Protein AF-0000000074205570 (afdb_homodimer)

Organism: NCBI:txid88382

pLDDT: mean 91.14, std 14.66, range [29.16, 99.0]

Sequence (480 aa):
MSSAGATPRLDAALPLTVVLVRHGVTPLTEAGVGSGSDVPGPALSPHGRIQAAQAADAVFRIGRAPRAGARSSGGMRGGGLWPDLPRPTALVASPAVRAQETAAAVGRRLGLHVTTDDRFAEFRFGKWQGRTAQEVEQDWPGDLERWRSTGTFAPPDGESYAQLGARVWDGLTDLLAGGVDRTVVVVGHAGQIRTAVGQALGAPASHWSRLRIPPASLSVLRLWADGTTEVTAVGVPTDGMSSAGATPRLDAALPLTVVLVRHGVTPLTEAGVGSGSDVPGPALSPHGRIQAAQAADAVFRIGRAPRAGARSSGGMRGGGLWPDLPRPTALVASPAVRAQETAAAVGRRLGLHVTTDDRFAEFRFGKWQGRTAQEVEQDWPGDLERWRSTGTFAPPDGESYAQLGARVWDGLTDLLAGGVDRTVVVVGHAGQIRTAVGQALGAPASHWSRLRIPPASLSVLRLWADGTTEVTAVGVPTDG

Secondary structure (DSSP, 8-state):
--TTS----SS-PPPEEEEEEE----HHHHTTB---SSS--PPPPHHHHHHHHHHHHHHHTBTPPP-SS--S-SS---PPBSTTSPPEEEEEE-SSHHHHHHHHHHHHHHT-PEEE-GGG-----GGGTT-BHHHHHHHSTTHHHHHHHHSS---TTS--HHHHHHHHHHHHHHHHHT-SSEEEEEEE-HHHHHHHHHHHTT--GGGGGGB---TT-EEEEEE-TTS-EEEEEEEE----/--TTS----SS-PPPEEEEEEE----HHHHTTB---SSS--PPPPHHHHHHHHHHHHHHHTBTPPP-TT--S-SS---PPBSTTSPPEEEEEE-SSHHHHHHHHHHHHHHT-PEEE-GGG-----GGGTT-BHHHHHHHSTTHHHHHHHHSS---TTS--HHHHHHHHHHHHHHHHHT-SSEEEEEEE-HHHHHHHHHHHTT--GGGGGGB---TT-EEEEEE-TTS-EEEEEEEE----

InterPro domains:
  IPR013078 Histidine phosphatase superfamily, clade-1 [PF00300] (88-229)
  IPR013078 Histidine phosphatase superfamily, clade-1 [SM00855] (17-196)
  IPR013078 Histidine phosphatase superfamily, clade-1 [cd07067] (17-232)
  IPR029033 Histidine phosphatase superfamily [G3DSA:3.40.50.1240] (16-236)
  IPR029033 Histidine phosphatase superfamily [SSF53254] (17-230)
  IPR050275 Phosphoglycerate Mutase/Phosphatase [PTHR48100] (17-221)

Foldseek 3Di:
DDPLPDDDDPDPFFWEKEKEWEFFDQPCVVVQADAFQPDLDGAHDPRRLVLLLLLLLLLQLELAAFDDPPPPPDDPNRGHDPVVAARADAEEEESRNRQVSSSVSNCVSNVYDYHYDNLQGGKFQAPSHRHHPVRCCVVPPPLVLVLQQQQQDHDVVIGGLVRSLVSLVVVVLVVRVVDGRHYYYYYYHQSSVLSVLCVLVPHHSSCSSVADADHRFIWMKIATPVGHIDGSDGNHRRPD/DDPLPDDDDPDPFFWEKEKEWEFFDQPCVVVQADAFQPDLDGAHDPRRLVLLLLLLVLLQLELAAFDDPPPPDDDPPRGHDPVVAARADAEEEESRNRQVSSSVSNCVSNVYDYHYDNLQGGKFQAPSHRHHPVRCCVVPPPLVLVLQQQQQDHDVVIGGLVRSLVSLVVVVLVVRVVDGRHYYYYYYHQSSVLSVLCVLVPHHSSCSSVADADHRFIWMKIATPVGHIDGSDGNHRRPD

Nearest PDB structures (foldseek):
  6s2q-assembly2_D  TM=8.932E-01  e=2.173E-19  Mycobacterium tuberculosis H37Rv
  4qih-assembly1_A  TM=8.690E-01  e=5.555E-19  Mycobacterium tuberculosis H37Rv
  6s2q-assembly1_A  TM=8.561E-01  e=1.253E-18  Mycobacterium tuberculosis H37Rv
  4pz9-assembly1_B  TM=8.630E-01  e=2.827E-18  Mycobacterium tuberculosis H37Rv
  6s2r-assembly1_B  TM=8.586E-01  e=4.664E-18  Mycobacterium tuberculosis H37Rv

Radius of gyration: 21.25 Å; Cα contacts (8 Å, |Δi|>4): 1241; chains: 2; bounding box: 48×58×54 Å

Solvent-accessible surface area (backbone atoms only — not comparable to full-atom values): 22927 Å² total; per-residue (Å²): 66,40,52,65,24,41,68,72,68,91,62,88,80,59,35,21,34,37,40,38,29,26,23,27,39,23,68,47,34,70,68,21,30,42,73,36,47,84,44,57,62,61,55,52,31,77,67,11,51,53,34,15,47,34,29,20,53,51,53,64,25,29,29,31,65,61,65,78,80,67,58,72,70,70,75,76,64,72,38,32,34,64,49,88,43,59,44,71,77,44,39,35,17,10,68,32,40,25,13,41,54,24,35,48,40,29,18,66,71,66,73,44,66,77,42,75,41,73,48,38,32,40,48,34,38,38,77,48,50,75,34,36,57,67,55,41,37,71,78,40,71,61,47,64,58,43,28,40,56,50,4,68,42,51,48,64,83,32,46,16,50,44,57,49,28,52,40,34,48,52,47,51,52,50,52,44,74,72,44,51,74,36,16,36,36,38,23,23,31,51,65,41,49,25,31,50,54,25,55,57,35,57,23,49,50,35,34,26,56,27,42,24,35,29,54,18,11,38,28,31,38,34,40,34,92,88,69,53,38,32,43,47,28,33,32,31,77,37,85,88,66,40,54,64,23,40,67,74,70,91,63,89,81,59,34,20,35,37,39,37,29,25,24,26,39,23,66,46,33,70,68,21,30,42,73,35,47,84,43,57,60,62,55,51,30,76,67,10,50,53,34,14,48,33,26,19,53,50,55,62,24,30,28,31,63,59,64,79,79,67,58,71,72,71,75,74,71,66,37,31,35,63,48,89,43,58,46,70,76,44,39,36,17,10,67,33,40,24,14,40,54,26,34,49,40,31,19,66,70,65,74,44,70,76,41,76,40,73,48,39,33,39,49,35,35,38,78,46,49,75,35,36,57,67,56,42,37,70,77,42,72,62,46,64,59,43,29,38,56,50,5,70,42,50,50,64,82,33,46,16,49,44,57,49,29,52,41,34,49,50,47,52,50,51,51,46,74,72,44,53,73,37,17,36,35,38,23,22,30,51,65,41,48,24,33,53,54,25,54,56,35,57,22,48,49,34,34,25,56,28,43,25,36,28,55,18,10,38,27,32,37,33,40,35,92,88,69,54,40,32,45,48,28,33,32,31,78,38,85,86

Structure (mmCIF, N/CA/C/O backbone):
data_AF-0000000074205570-model_v1
#
loop_
_entity.id
_entity.type
_entity.pdbx_description
1 polymer 'Putative phosphoglycerate mutase'
#
loop_
_atom_site.group_PDB
_atom_site.id
_atom_site.type_symbol
_atom_site.label_atom_id
_atom_site.label_alt_id
_atom_site.label_comp_id
_atom_site.label_asym_id
_atom_site.label_entity_id
_atom_site.label_seq_id
_atom_site.pdbx_PDB_ins_code
_atom_site.Cartn_x
_atom_site.Cartn_y
_atom_site.Cartn_z
_atom_site.occupancy
_atom_site.B_iso_or_equiv
_atom_site.auth_seq_id
_atom_site.auth_comp_id
_atom_site.auth_asym_id
_atom_site.auth_atom_id
_atom_site.pdbx_PDB_model_num
ATOM 1 N N . MET A 1 1 ? 12.258 14.102 9 1 50.84 1 MET A N 1
ATOM 2 C CA . MET A 1 1 ? 11.312 13.406 8.141 1 50.84 1 MET A CA 1
ATOM 3 C C . MET A 1 1 ? 11.641 13.641 6.668 1 50.84 1 MET A C 1
ATOM 5 O O . MET A 1 1 ? 12.203 14.672 6.309 1 50.84 1 MET A O 1
ATOM 9 N N . SER A 1 2 ? 11.727 12.547 5.898 1 49.78 2 SER A N 1
ATOM 10 C CA . SER A 1 2 ? 12.094 12.672 4.496 1 49.78 2 SER A CA 1
ATOM 11 C C . SER A 1 2 ? 10.969 13.297 3.678 1 49.78 2 SER A C 1
ATOM 13 O O . SER A 1 2 ? 9.789 13.07 3.963 1 49.78 2 SER A O 1
ATOM 15 N N . SER A 1 3 ? 11.305 14.125 2.746 1 55.66 3 SER A N 1
ATOM 16 C CA . SER A 1 3 ? 10.367 14.727 1.807 1 55.66 3 SER A CA 1
ATOM 17 C C . SER A 1 3 ? 9.617 13.664 1.013 1 55.66 3 SER A C 1
ATOM 19 O O . SER A 1 3 ? 8.508 13.906 0.535 1 55.66 3 SER A O 1
ATOM 21 N N . ALA A 1 4 ? 10.172 12.492 0.942 1 66 4 ALA A N 1
ATOM 22 C CA . ALA A 1 4 ? 9.609 11.414 0.13 1 66 4 ALA A CA 1
ATOM 23 C C . ALA A 1 4 ? 8.656 10.555 0.95 1 66 4 ALA A C 1
ATOM 25 O O . ALA A 1 4 ? 8.008 9.648 0.413 1 66 4 ALA A O 1
ATOM 26 N N . GLY A 1 5 ? 8.555 10.852 2.17 1 79.19 5 GLY A N 1
ATOM 27 C CA . GLY A 1 5 ? 7.617 10.133 3.016 1 79.19 5 GLY A CA 1
ATOM 28 C C . GLY A 1 5 ? 8.227 8.906 3.67 1 79.19 5 GLY A C 1
ATOM 29 O O . GLY A 1 5 ? 7.539 8.164 4.375 1 79.19 5 GLY A O 1
ATOM 30 N N . ALA A 1 6 ? 9.578 8.688 3.355 1 80.88 6 ALA A N 1
ATOM 31 C CA . ALA A 1 6 ? 10.305 7.586 3.982 1 80.88 6 ALA A CA 1
ATOM 32 C C . ALA A 1 6 ? 10.758 7.957 5.391 1 80.88 6 ALA A C 1
ATOM 34 O O . ALA A 1 6 ? 10.93 9.141 5.703 1 80.88 6 ALA A O 1
ATOM 35 N N . THR A 1 7 ? 10.867 6.918 6.211 1 78.38 7 THR A N 1
ATOM 36 C CA . THR A 1 7 ? 11.547 7.125 7.484 1 78.38 7 THR A CA 1
ATOM 37 C C . THR A 1 7 ? 13.055 7.16 7.293 1 78.38 7 THR A C 1
ATOM 39 O O . THR A 1 7 ? 13.656 6.164 6.883 1 78.38 7 THR A O 1
ATOM 42 N N . PRO A 1 8 ? 13.625 8.297 7.527 1 75.94 8 PRO A N 1
ATOM 43 C CA . PRO A 1 8 ? 15.062 8.383 7.293 1 75.94 8 PRO A CA 1
ATOM 44 C C . PRO A 1 8 ? 15.875 7.504 8.25 1 75.94 8 PRO A C 1
ATOM 46 O O . PRO A 1 8 ? 15.508 7.363 9.422 1 75.94 8 PRO A O 1
ATOM 49 N N . ARG A 1 9 ? 16.844 6.91 7.684 1 81.62 9 ARG A N 1
ATOM 50 C CA . ARG A 1 9 ? 17.828 6.215 8.508 1 81.62 9 ARG A CA 1
ATOM 51 C C . ARG A 1 9 ? 19.031 7.098 8.781 1 81.62 9 ARG A C 1
ATOM 53 O O . ARG A 1 9 ? 19.469 7.852 7.914 1 81.62 9 ARG A O 1
ATOM 60 N N . LEU A 1 10 ? 19.469 6.996 9.977 1 79.12 10 LEU A N 1
ATOM 61 C CA . LEU A 1 10 ? 20.594 7.844 10.359 1 79.12 10 LEU A CA 1
ATOM 62 C C . LEU A 1 10 ? 21.922 7.188 10 1 79.12 10 LEU A C 1
ATOM 64 O O . LEU A 1 10 ? 22.953 7.855 9.938 1 79.12 10 LEU A O 1
ATOM 68 N N . ASP A 1 11 ? 21.875 5.879 9.805 1 81.69 11 ASP A N 1
ATOM 69 C CA . ASP A 1 11 ? 23.094 5.195 9.391 1 81.69 11 ASP A CA 1
ATOM 70 C C . ASP A 1 11 ? 23.188 5.105 7.867 1 81.69 11 ASP A C 1
ATOM 72 O O . ASP A 1 11 ? 22.297 5.586 7.16 1 81.69 11 ASP A O 1
ATOM 76 N N . ALA A 1 12 ? 24.203 4.719 7.316 1 84.44 12 ALA A N 1
ATOM 77 C CA . ALA A 1 12 ? 24.453 4.695 5.875 1 84.44 12 ALA A CA 1
ATOM 78 C C . ALA A 1 12 ? 24.109 3.332 5.281 1 84.44 12 ALA A C 1
ATOM 80 O O . ALA A 1 12 ? 24.562 2.992 4.188 1 84.44 12 ALA A O 1
ATOM 81 N N . ALA A 1 13 ? 23.328 2.525 6.043 1 93.19 13 ALA A N 1
ATOM 82 C CA . ALA A 1 13 ? 23.031 1.188 5.539 1 93.19 13 ALA A CA 1
ATOM 83 C C . ALA A 1 13 ? 22.109 1.254 4.328 1 93.19 13 ALA A C 1
ATOM 85 O O . ALA A 1 13 ? 21.172 2.057 4.301 1 93.19 13 ALA A O 1
ATOM 86 N N . LEU A 1 14 ? 22.422 0.426 3.35 1 96.62 14 LEU A N 1
ATOM 87 C CA . LEU A 1 14 ? 21.641 0.417 2.117 1 96.62 14 LEU A CA 1
ATOM 88 C C . LEU A 1 14 ? 20.688 -0.777 2.082 1 96.62 14 LEU A C 1
ATOM 90 O O . LEU A 1 14 ? 21.031 -1.864 2.551 1 96.62 14 LEU A O 1
ATOM 94 N N . PRO A 1 15 ? 19.578 -0.614 1.502 1 98.19 15 PRO A N 1
ATOM 95 C CA . PRO A 1 15 ? 18.609 -1.706 1.441 1 98.19 15 PRO A CA 1
ATOM 96 C C . PRO A 1 15 ? 18.609 -2.432 0.098 1 98.19 15 PRO A C 1
ATOM 98 O O . PRO A 1 15 ? 19.219 -1.946 -0.866 1 98.19 15 PRO A O 1
ATOM 101 N N . LEU A 1 16 ? 18.047 -3.592 0.107 1 98.81 16 LEU A N 1
ATOM 102 C CA . LEU A 1 16 ? 17.5 -4.18 -1.11 1 98.81 16 LEU A CA 1
ATOM 103 C C . LEU A 1 16 ? 16.094 -3.656 -1.383 1 98.81 16 LEU A C 1
ATOM 105 O O . LEU A 1 16 ? 15.242 -3.637 -0.484 1 98.81 16 LEU A O 1
ATOM 109 N N . THR A 1 17 ? 15.859 -3.156 -2.568 1 98.88 17 THR A N 1
ATOM 110 C CA . THR A 1 17 ? 14.5 -2.867 -3.006 1 98.88 17 THR A CA 1
ATOM 111 C C . THR A 1 17 ? 13.891 -4.07 -3.725 1 98.88 17 THR A C 1
ATOM 113 O O . THR A 1 17 ? 14.523 -4.656 -4.605 1 98.88 17 THR A O 1
ATOM 116 N N . VAL A 1 18 ? 12.734 -4.477 -3.326 1 98.94 18 VAL A N 1
ATOM 117 C CA . VAL A 1 18 ? 12 -5.555 -3.986 1 98.94 18 VAL A CA 1
ATOM 118 C C . VAL A 1 18 ? 10.688 -5.02 -4.555 1 98.94 18 VAL A C 1
ATOM 120 O O . VAL A 1 18 ? 9.859 -4.488 -3.816 1 98.94 18 VAL A O 1
ATOM 123 N N . VAL A 1 19 ? 10.523 -5.113 -5.844 1 98.94 19 VAL A N 1
ATOM 124 C CA . VAL A 1 19 ? 9.258 -4.801 -6.5 1 98.94 19 VAL A CA 1
ATOM 125 C C . VAL A 1 19 ? 8.461 -6.086 -6.73 1 98.94 19 VAL A C 1
ATOM 127 O O . VAL A 1 19 ? 8.891 -6.961 -7.484 1 98.94 19 VAL A O 1
ATOM 130 N N . LEU A 1 20 ? 7.375 -6.199 -6.039 1 98.94 20 LEU A N 1
ATOM 131 C CA . LEU A 1 20 ? 6.488 -7.355 -6.156 1 98.94 20 LEU A CA 1
ATOM 132 C C . LEU A 1 20 ? 5.371 -7.082 -7.16 1 98.94 20 LEU A C 1
ATOM 134 O O . LEU A 1 20 ? 4.621 -6.117 -7.012 1 98.94 20 LEU A O 1
ATOM 138 N N . VAL A 1 21 ? 5.27 -7.934 -8.148 1 98.88 21 VAL A N 1
ATOM 139 C CA . VAL A 1 21 ? 4.273 -7.777 -9.203 1 98.88 21 VAL A CA 1
ATOM 140 C C . VAL A 1 21 ? 3.346 -8.984 -9.219 1 98.88 21 VAL A C 1
ATOM 142 O O . VAL A 1 21 ? 3.801 -10.125 -9.375 1 98.88 21 VAL A O 1
ATOM 145 N N . ARG A 1 22 ? 2.102 -8.758 -9.047 1 98.62 22 ARG A N 1
ATOM 146 C CA . ARG A 1 22 ? 1.185 -9.867 -9.297 1 98.62 22 ARG A CA 1
ATOM 147 C C . ARG A 1 22 ? 1 -10.102 -10.789 1 98.62 22 ARG A C 1
ATOM 149 O O . ARG A 1 22 ? 0.946 -9.156 -11.57 1 98.62 22 ARG A O 1
ATOM 156 N N . HIS A 1 23 ? 0.821 -11.289 -11.164 1 98.19 23 HIS A N 1
ATOM 157 C CA . HIS A 1 23 ? 0.583 -11.617 -12.57 1 98.19 23 HIS A CA 1
ATOM 158 C C . HIS A 1 23 ? -0.71 -10.984 -13.07 1 98.19 23 HIS A C 1
ATOM 160 O O . HIS A 1 23 ? -1.579 -10.625 -12.273 1 98.19 23 HIS A O 1
ATOM 166 N N . GLY A 1 24 ? -0.858 -10.875 -14.414 1 97.06 24 GLY A N 1
ATOM 167 C CA . GLY A 1 24 ? -2.105 -10.453 -15.031 1 97.06 24 GLY A CA 1
ATOM 168 C C . GLY A 1 24 ? -3.215 -11.477 -14.898 1 97.06 24 GLY A C 1
ATOM 169 O O . GLY A 1 24 ? -2.979 -12.594 -14.438 1 97.06 24 GLY A O 1
ATOM 170 N N . VAL A 1 25 ? -4.387 -11.078 -15.414 1 95.81 25 VAL A N 1
ATOM 171 C CA . VAL A 1 25 ? -5.547 -11.945 -15.234 1 95.81 25 VAL A CA 1
ATOM 172 C C . VAL A 1 25 ? -5.473 -13.117 -16.219 1 95.81 25 VAL A C 1
ATOM 174 O O . VAL A 1 25 ? -4.938 -12.984 -17.312 1 95.81 25 VAL A O 1
ATOM 177 N N . THR A 1 26 ? -5.93 -14.266 -15.711 1 94.56 26 THR A N 1
ATOM 178 C CA . THR A 1 26 ? -6.211 -15.461 -16.5 1 94.56 26 THR A CA 1
ATOM 179 C C . THR A 1 26 ? -7.715 -15.672 -16.641 1 94.56 26 THR A C 1
ATOM 181 O O . THR A 1 26 ? -8.508 -15.016 -15.953 1 94.56 26 THR A O 1
ATOM 184 N N . PRO A 1 27 ? -8.117 -16.562 -17.5 1 91.44 27 PRO A N 1
ATOM 185 C CA . PRO A 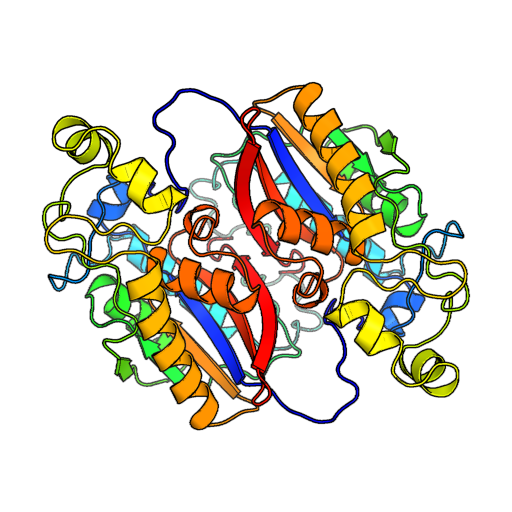1 27 ? -9.547 -16.875 -17.516 1 91.44 27 PRO A CA 1
ATOM 186 C C . PRO A 1 27 ? -10.078 -17.312 -16.156 1 91.44 27 PRO A C 1
ATOM 188 O O . PRO A 1 27 ? -11.211 -16.969 -15.789 1 91.44 27 PRO A O 1
ATOM 191 N N . LEU A 1 28 ? -9.297 -17.969 -15.375 1 86.81 28 LEU A N 1
ATOM 192 C CA . LEU A 1 28 ? -9.719 -18.438 -14.055 1 86.81 28 LEU A CA 1
ATOM 193 C C . LEU A 1 28 ? -9.805 -17.266 -13.078 1 86.81 28 LEU A C 1
ATOM 195 O O . LEU A 1 28 ? -10.734 -17.203 -12.273 1 86.81 28 LEU A O 1
ATOM 199 N N . THR A 1 29 ? -8.789 -16.328 -13.07 1 87.12 29 THR A N 1
ATOM 200 C CA . THR A 1 29 ? -8.859 -15.125 -12.234 1 87.12 29 THR A CA 1
ATOM 201 C C . THR A 1 29 ? -10.133 -14.336 -12.523 1 87.12 29 THR A C 1
ATOM 203 O O . THR A 1 29 ? -10.781 -13.836 -11.602 1 87.12 29 THR A O 1
ATOM 206 N N . GLU A 1 30 ? -10.438 -14.219 -13.727 1 86.62 30 GLU A N 1
ATOM 207 C CA . GLU A 1 30 ? -11.609 -13.453 -14.148 1 86.62 30 GLU A CA 1
ATOM 208 C C . GLU A 1 30 ? -12.898 -14.125 -13.68 1 86.62 30 GLU A C 1
ATOM 210 O O . GLU A 1 30 ? -13.891 -13.445 -13.398 1 86.62 30 GLU A O 1
ATOM 215 N N . ALA A 1 31 ? -12.805 -15.43 -13.539 1 82.38 31 ALA A N 1
ATOM 216 C CA . ALA A 1 31 ? -13.969 -16.188 -13.086 1 82.38 31 ALA A CA 1
ATOM 217 C C . ALA A 1 31 ? -14 -16.297 -11.562 1 82.38 31 ALA A C 1
ATOM 219 O O . ALA A 1 31 ? -14.898 -16.906 -10.992 1 82.38 31 ALA A O 1
ATOM 220 N N . GLY A 1 32 ? -12.977 -15.758 -10.883 1 79.69 32 GLY A N 1
ATOM 221 C CA . GLY A 1 32 ? -12.922 -15.781 -9.43 1 79.69 32 GLY A CA 1
ATOM 222 C C . GLY A 1 32 ? -12.461 -17.125 -8.875 1 79.69 32 GLY A C 1
ATOM 223 O O . GLY A 1 32 ? -12.828 -17.5 -7.758 1 79.69 32 GLY A O 1
ATOM 224 N N . VAL A 1 33 ? -11.836 -17.906 -9.781 1 76.19 33 VAL A N 1
ATOM 225 C CA . VAL A 1 33 ? -11.344 -19.219 -9.391 1 76.19 33 VAL A CA 1
ATOM 226 C C . VAL A 1 33 ? -9.867 -19.125 -9.016 1 76.19 33 VAL A C 1
ATOM 228 O O . VAL A 1 33 ? -9.062 -18.562 -9.758 1 76.19 33 VAL A O 1
ATOM 231 N N . GLY A 1 34 ? -9.57 -19.641 -7.832 1 76 34 GLY A N 1
ATOM 232 C CA . GLY A 1 34 ? -8.188 -19.656 -7.391 1 76 34 GLY A CA 1
ATOM 233 C C . GLY A 1 34 ? -7.34 -20.703 -8.086 1 76 34 GLY A C 1
ATOM 234 O O . GLY A 1 34 ? -7.809 -21.812 -8.344 1 76 34 GLY A O 1
ATOM 235 N N . SER A 1 35 ? -6.207 -20.266 -8.531 1 75 35 SER A N 1
ATOM 236 C CA . SER A 1 35 ? -5.23 -21.188 -9.109 1 75 35 SER A CA 1
ATOM 237 C C . SER A 1 35 ? -3.98 -21.281 -8.242 1 75 35 SER A C 1
ATOM 239 O O . SER A 1 35 ? -3.24 -20.297 -8.102 1 75 35 SER A O 1
ATOM 241 N N . GLY A 1 36 ? -3.789 -22.422 -7.703 1 80.19 36 GLY A N 1
ATOM 242 C CA . GLY A 1 36 ? -2.666 -22.641 -6.809 1 80.19 36 GLY A CA 1
ATOM 243 C C . GLY A 1 36 ? -1.416 -23.125 -7.523 1 80.19 36 GLY A C 1
ATOM 244 O O . GLY A 1 36 ? -1.247 -22.875 -8.719 1 80.19 36 GLY A O 1
ATOM 245 N N . SER A 1 37 ? -0.501 -23.672 -6.773 1 80.38 37 SER A N 1
ATOM 246 C CA . SER A 1 37 ? 0.834 -23.938 -7.297 1 80.38 37 SER A CA 1
ATOM 247 C C . SER A 1 37 ? 1.017 -25.422 -7.602 1 80.38 37 SER A C 1
ATOM 249 O O . SER A 1 37 ? 2.084 -25.844 -8.055 1 80.38 37 SER A O 1
ATOM 251 N N . ASP A 1 38 ? 0.04 -26.141 -7.414 1 78.88 38 ASP A N 1
ATOM 252 C CA . ASP A 1 38 ? 0.203 -27.578 -7.609 1 78.88 38 ASP A CA 1
ATOM 253 C C . ASP A 1 38 ? 0.262 -27.922 -9.094 1 78.88 38 ASP A C 1
ATOM 255 O O . ASP A 1 38 ? 0.683 -29.016 -9.469 1 78.88 38 ASP A O 1
ATOM 259 N N . VAL A 1 39 ? -0.142 -27.078 -9.883 1 79.75 39 VAL A N 1
ATOM 260 C CA . VAL A 1 39 ? -0.06 -27.219 -11.328 1 79.75 39 VAL A CA 1
ATOM 261 C C . VAL A 1 39 ? 0.463 -25.938 -11.961 1 79.75 39 VAL A C 1
ATOM 263 O O . VAL A 1 39 ? 0.39 -24.875 -11.344 1 79.75 39 VAL A O 1
ATOM 266 N N . PRO A 1 40 ? 1.059 -26.109 -13.133 1 82.69 40 PRO A N 1
ATOM 267 C CA . PRO A 1 40 ? 1.581 -24.906 -13.773 1 82.69 40 PRO A CA 1
ATOM 268 C C . PRO A 1 40 ? 0.532 -23.797 -13.898 1 82.69 40 PRO A C 1
ATOM 270 O O . PRO A 1 40 ? 0.857 -22.609 -13.766 1 82.69 40 PRO A O 1
ATOM 273 N N . GLY A 1 41 ? -0.728 -24.219 -14.125 1 84.38 41 GLY A N 1
ATOM 274 C CA . GLY A 1 41 ? -1.844 -23.281 -14.117 1 84.38 41 GLY A CA 1
ATOM 275 C C . GLY A 1 41 ? -2.09 -22.641 -15.469 1 84.38 41 GLY A C 1
ATOM 276 O O . GLY A 1 41 ? -1.437 -22.984 -16.453 1 84.38 41 GLY A O 1
ATOM 277 N N . PRO A 1 42 ? -3.025 -21.781 -15.508 1 89.88 42 PRO A N 1
ATOM 278 C CA . PRO A 1 42 ? -3.479 -21.203 -16.781 1 89.88 42 PRO A CA 1
ATOM 279 C C . PRO A 1 42 ? -2.537 -20.125 -17.312 1 89.88 42 PRO A C 1
ATOM 281 O O . PRO A 1 42 ? -1.815 -19.484 -16.531 1 89.88 42 PRO A O 1
ATOM 284 N N . ALA A 1 43 ? -2.617 -19.922 -18.625 1 96.31 43 ALA A N 1
ATOM 285 C CA . ALA A 1 43 ? -1.97 -18.797 -19.281 1 96.31 43 ALA A CA 1
ATOM 286 C C . ALA A 1 43 ? -2.756 -17.5 -19.047 1 96.31 43 ALA A C 1
ATOM 288 O O . ALA A 1 43 ? -3.926 -17.547 -18.672 1 96.31 43 ALA A O 1
ATOM 289 N N . LEU A 1 44 ? -2.125 -16.391 -19.266 1 97.38 44 LEU A N 1
ATOM 290 C CA . LEU A 1 44 ? -2.807 -15.102 -19.219 1 97.38 44 LEU A CA 1
ATOM 291 C C . LEU A 1 44 ? -3.916 -15.039 -20.266 1 97.38 44 LEU A C 1
ATOM 293 O O . LEU A 1 44 ? -3.779 -15.594 -21.359 1 97.38 44 LEU A O 1
ATOM 297 N N . SER A 1 45 ? -5.035 -14.383 -19.984 1 96.75 45 SER A N 1
ATOM 298 C CA . SER A 1 45 ? -6.016 -14 -20.984 1 96.75 45 SER A CA 1
ATOM 299 C C . SER A 1 45 ? -5.492 -12.883 -21.875 1 96.75 45 SER A C 1
ATOM 301 O O . SER A 1 45 ? -4.434 -12.312 -21.594 1 96.75 45 SER A O 1
ATOM 303 N N . PRO A 1 46 ? -6.176 -12.602 -22.953 1 96.88 46 PRO A N 1
ATOM 304 C CA . PRO A 1 46 ? -5.777 -11.43 -23.734 1 96.88 46 PRO A CA 1
ATOM 305 C C . PRO A 1 46 ? -5.688 -10.156 -22.891 1 96.88 46 PRO A C 1
ATOM 307 O O . PRO A 1 46 ? -4.73 -9.391 -23.016 1 96.88 46 PRO A O 1
ATOM 310 N N . HIS A 1 47 ? -6.641 -9.945 -22.047 1 94.75 47 HIS A N 1
ATOM 311 C CA . HIS A 1 47 ? -6.598 -8.812 -21.141 1 94.75 47 HIS A CA 1
ATOM 312 C C . HIS A 1 47 ? -5.387 -8.898 -20.203 1 94.75 47 HIS A C 1
ATOM 314 O O . HIS A 1 47 ? -4.75 -7.879 -19.922 1 94.75 47 HIS A O 1
ATOM 320 N N . GLY A 1 48 ? -5.098 -10.07 -19.734 1 96.69 48 GLY A N 1
ATOM 321 C CA . GLY A 1 48 ? -3.943 -10.297 -18.875 1 96.69 48 GLY A CA 1
ATOM 322 C C . GLY A 1 48 ? -2.631 -9.93 -19.531 1 96.69 48 GLY A C 1
ATOM 323 O O . GLY A 1 48 ? -1.711 -9.438 -18.875 1 96.69 48 GLY A O 1
ATOM 324 N N . ARG A 1 49 ? -2.551 -10.18 -20.812 1 98.06 49 ARG A N 1
ATOM 325 C CA . ARG A 1 49 ? -1.34 -9.828 -21.547 1 98.06 49 ARG A CA 1
ATOM 326 C C . ARG A 1 49 ? -1.188 -8.312 -21.656 1 98.06 49 ARG A C 1
ATOM 328 O O . ARG A 1 49 ? -0.074 -7.789 -21.594 1 98.06 49 ARG A O 1
ATOM 335 N N . ILE A 1 50 ? -2.297 -7.672 -21.844 1 96.88 50 ILE A N 1
ATOM 336 C CA . ILE A 1 50 ? -2.277 -6.215 -21.844 1 96.88 50 ILE A CA 1
ATOM 337 C C . ILE A 1 50 ? -1.832 -5.699 -20.484 1 96.88 50 ILE A C 1
ATOM 339 O O . ILE A 1 50 ? -0.983 -4.809 -20.391 1 96.88 50 ILE A O 1
ATOM 343 N N . GLN A 1 51 ? -2.342 -6.281 -19.438 1 96.19 51 GLN A N 1
ATOM 344 C CA . GLN A 1 51 ? -1.974 -5.918 -18.062 1 96.19 51 GLN A CA 1
ATOM 345 C C . GLN A 1 51 ? -0.482 -6.129 -17.828 1 96.19 51 GLN A C 1
ATOM 347 O O . GLN A 1 51 ? 0.179 -5.285 -17.219 1 96.19 51 GLN A O 1
ATOM 352 N N . ALA A 1 52 ? -0.003 -7.234 -18.312 1 98.31 52 ALA A N 1
ATOM 353 C CA . ALA A 1 52 ? 1.412 -7.555 -18.141 1 98.31 52 ALA A CA 1
ATOM 354 C C . ALA A 1 52 ? 2.295 -6.496 -18.797 1 98.31 52 ALA A C 1
ATOM 356 O O . ALA A 1 52 ? 3.314 -6.09 -18.234 1 98.31 52 ALA A O 1
ATOM 357 N N . ALA A 1 53 ? 1.909 -6.082 -19.953 1 97.94 53 ALA A N 1
ATOM 358 C CA . ALA A 1 53 ? 2.658 -5.047 -20.672 1 97.94 53 ALA A CA 1
ATOM 359 C C . ALA A 1 53 ? 2.625 -3.727 -19.906 1 97.94 53 ALA A C 1
ATOM 361 O O . ALA A 1 53 ? 3.631 -3.018 -19.828 1 97.94 53 ALA A O 1
ATOM 362 N N . GLN A 1 54 ? 1.48 -3.391 -19.359 1 96.12 54 GLN A N 1
ATOM 363 C CA . GLN A 1 54 ? 1.341 -2.168 -18.562 1 96.12 54 GLN A CA 1
ATOM 364 C C . GLN A 1 54 ? 2.188 -2.229 -17.297 1 96.12 54 GLN A C 1
ATOM 366 O O . GLN A 1 54 ? 2.832 -1.245 -16.938 1 96.12 54 GLN A O 1
ATOM 371 N N . ALA A 1 55 ? 2.166 -3.389 -16.672 1 97.81 55 ALA A N 1
ATOM 372 C CA . ALA A 1 55 ? 3.016 -3.574 -15.492 1 97.81 55 ALA A CA 1
ATOM 373 C C . ALA A 1 55 ? 4.492 -3.438 -15.8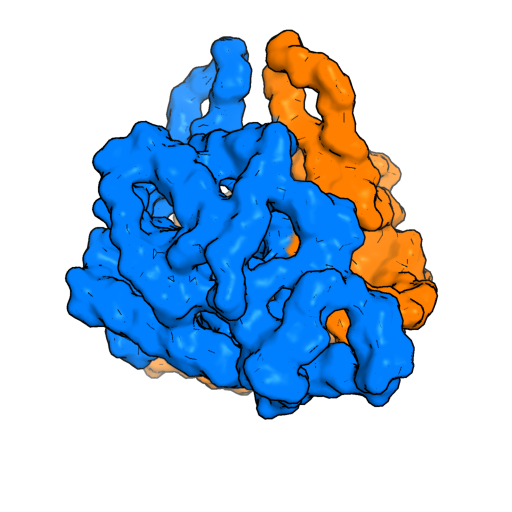52 1 97.81 55 ALA A C 1
ATOM 375 O O . ALA A 1 55 ? 5.266 -2.834 -15.109 1 97.81 55 ALA A O 1
ATOM 376 N N . ALA A 1 56 ? 4.832 -3.988 -16.969 1 98.62 56 ALA A N 1
ATOM 377 C CA . ALA A 1 56 ? 6.207 -3.891 -17.438 1 98.62 56 ALA A CA 1
ATOM 378 C C . ALA A 1 56 ? 6.625 -2.434 -17.625 1 98.62 56 ALA A C 1
ATOM 380 O O . ALA A 1 56 ? 7.719 -2.039 -17.219 1 98.62 56 ALA A O 1
ATOM 381 N N . ASP A 1 57 ? 5.758 -1.681 -18.219 1 96.81 57 ASP A N 1
ATOM 382 C CA . ASP A 1 57 ? 6.027 -0.26 -18.422 1 96.81 57 ASP A CA 1
ATOM 383 C C . ASP A 1 57 ? 6.203 0.458 -17.078 1 96.81 57 ASP A C 1
ATOM 385 O O . ASP A 1 57 ? 7.102 1.289 -16.922 1 96.81 57 ASP A O 1
ATOM 389 N N . ALA A 1 58 ? 5.328 0.171 -16.141 1 96.62 58 ALA A N 1
ATOM 390 C CA . ALA A 1 58 ? 5.418 0.794 -14.828 1 96.62 58 ALA A CA 1
ATOM 391 C C . ALA A 1 58 ? 6.727 0.429 -14.141 1 96.62 58 ALA A C 1
ATOM 393 O O . ALA A 1 58 ? 7.383 1.287 -13.539 1 96.62 58 ALA A O 1
ATOM 394 N N . VAL A 1 59 ? 7.09 -0.832 -14.219 1 98.44 59 VAL A N 1
ATOM 395 C CA . VAL A 1 59 ? 8.328 -1.292 -13.602 1 98.44 59 VAL A CA 1
ATOM 396 C C . VAL A 1 59 ? 9.523 -0.582 -14.242 1 98.44 59 VAL A C 1
ATOM 398 O O . VAL A 1 59 ? 10.469 -0.195 -13.555 1 98.44 59 VAL A O 1
ATOM 401 N N . PHE A 1 60 ? 9.484 -0.415 -15.547 1 97.69 60 PHE A N 1
ATOM 402 C CA . PHE A 1 60 ? 10.539 0.268 -16.281 1 97.69 60 PHE A CA 1
ATOM 403 C C . PHE A 1 60 ? 10.727 1.692 -15.773 1 97.69 60 PHE A C 1
ATOM 405 O O . PHE A 1 60 ? 11.844 2.215 -15.758 1 97.69 60 PHE A O 1
ATOM 412 N N . ARG A 1 61 ? 9.695 2.289 -15.281 1 95.94 61 ARG A N 1
ATOM 413 C CA . ARG A 1 61 ? 9.711 3.688 -14.867 1 95.94 61 ARG A CA 1
ATOM 414 C C . ARG A 1 61 ? 10.305 3.84 -13.469 1 95.94 61 ARG A C 1
ATOM 416 O O . ARG A 1 61 ? 10.625 4.949 -13.039 1 95.94 61 ARG A O 1
ATOM 423 N N . ILE A 1 62 ? 10.492 2.764 -12.75 1 97.25 62 ILE A N 1
ATOM 424 C CA . ILE A 1 62 ? 10.984 2.822 -11.375 1 97.25 62 ILE A CA 1
ATOM 425 C C . ILE A 1 62 ? 12.43 3.316 -11.359 1 97.25 62 ILE A C 1
ATOM 427 O O . ILE A 1 62 ? 13.266 2.818 -12.117 1 97.25 62 ILE A O 1
ATOM 431 N N . GLY A 1 63 ? 12.703 4.312 -10.508 1 95.62 63 GLY A N 1
ATOM 432 C CA . GLY A 1 63 ? 14.055 4.832 -10.328 1 95.62 63 GLY A CA 1
ATOM 433 C C . GLY A 1 63 ? 14.43 5.883 -11.359 1 95.62 63 GLY A C 1
ATOM 434 O O . GLY A 1 63 ? 15.57 6.336 -11.406 1 95.62 63 GLY A O 1
ATOM 435 N N . ARG A 1 64 ? 13.484 6.23 -12.18 1 92 64 ARG A N 1
ATOM 436 C CA . ARG A 1 64 ? 13.758 7.207 -13.234 1 92 64 ARG A CA 1
ATOM 437 C C . ARG A 1 64 ? 13.18 8.57 -12.875 1 92 64 ARG A C 1
ATOM 439 O O . ARG A 1 64 ? 12.203 8.656 -12.133 1 92 64 ARG A O 1
ATOM 446 N N . ALA A 1 65 ? 13.789 9.656 -13.273 1 83.31 65 ALA A N 1
ATOM 447 C CA . ALA A 1 65 ? 13.375 11.031 -13 1 83.31 65 ALA A CA 1
ATOM 448 C C . ALA A 1 65 ? 12.078 11.359 -13.727 1 83.31 65 ALA A C 1
ATOM 450 O O . ALA A 1 65 ? 11.781 10.789 -14.781 1 83.31 65 ALA A O 1
ATOM 451 N N . PRO A 1 66 ? 11.438 12.227 -12.961 1 70.12 66 PRO A N 1
ATOM 452 C CA . PRO A 1 66 ? 10.273 12.711 -13.711 1 70.12 66 PRO A CA 1
ATOM 453 C C . PRO A 1 66 ? 10.664 13.445 -14.992 1 70.12 66 PRO A C 1
ATOM 455 O O . PRO A 1 66 ? 11.766 14.008 -15.078 1 70.12 66 PRO A O 1
ATOM 458 N N . ARG A 1 67 ? 10.273 13.164 -16.094 1 54.06 67 ARG A N 1
ATOM 459 C CA . ARG A 1 67 ? 10.609 13.883 -17.328 1 54.06 67 ARG A CA 1
ATOM 460 C C . ARG A 1 67 ? 10.344 15.375 -17.172 1 54.06 67 ARG A C 1
ATOM 462 O O . ARG A 1 67 ? 9.25 15.781 -16.766 1 54.06 67 ARG A O 1
ATOM 469 N N . ALA A 1 68 ? 11.523 16.25 -17.062 1 47.62 68 ALA A N 1
ATOM 470 C CA . ALA A 1 68 ? 11.414 17.703 -17.234 1 47.62 68 ALA A CA 1
ATOM 471 C C . ALA A 1 68 ? 10.688 18.047 -18.516 1 47.62 68 ALA A C 1
ATOM 473 O O . ALA A 1 68 ? 10.805 17.328 -19.516 1 47.62 68 ALA A O 1
ATOM 474 N N . GLY A 1 69 ? 9.734 19.219 -18.672 1 42.44 69 GLY A N 1
ATOM 475 C CA . GLY A 1 69 ? 9.102 19.719 -19.875 1 42.44 69 GLY A CA 1
ATOM 476 C C . GLY A 1 69 ? 8.164 18.703 -20.516 1 42.44 69 GLY A C 1
ATOM 477 O O . GLY A 1 69 ? 7.848 18.812 -21.703 1 42.44 69 GLY A O 1
ATOM 478 N N . ALA A 1 70 ? 8.406 17.547 -20.25 1 36.28 70 ALA A N 1
ATOM 479 C CA . ALA A 1 70 ? 7.449 16.781 -21.047 1 36.28 70 ALA A CA 1
ATOM 480 C C . ALA A 1 70 ? 6.082 17.453 -21.078 1 36.28 70 ALA A C 1
ATOM 482 O O . ALA A 1 70 ? 5.359 17.438 -20.078 1 36.28 70 ALA A O 1
ATOM 483 N N . ARG A 1 71 ? 5.992 18.672 -21.578 1 32.28 71 ARG A N 1
ATOM 484 C CA . ARG A 1 71 ? 4.758 19.062 -22.25 1 32.28 71 ARG A CA 1
ATOM 485 C C . ARG A 1 71 ? 4.086 17.844 -22.891 1 32.28 71 ARG A C 1
ATOM 487 O O . ARG A 1 71 ? 4.754 16.859 -23.234 1 32.28 71 ARG A O 1
ATOM 494 N N . SER A 1 72 ? 2.775 17.688 -22.609 1 32.34 72 SER A N 1
ATOM 495 C CA . SER A 1 72 ? 1.902 16.688 -23.219 1 32.34 72 SER A CA 1
ATOM 496 C C . SER A 1 72 ? 2.256 16.469 -24.688 1 32.34 72 SER A C 1
ATOM 498 O O . SER A 1 72 ? 1.401 16.078 -25.484 1 32.34 72 SER A O 1
ATOM 500 N N . SER A 1 73 ? 3.324 16.922 -25.312 1 29.22 73 SER A N 1
ATOM 501 C CA . SER A 1 73 ? 2.99 16.422 -26.641 1 29.22 73 SER A CA 1
ATOM 502 C C . SER A 1 73 ? 2.506 14.977 -26.594 1 29.22 73 SER A C 1
ATOM 504 O O . SER A 1 73 ? 1.415 14.656 -27.062 1 29.22 73 SER A O 1
ATOM 506 N N . GLY A 1 74 ? 3.449 14.086 -27.203 1 29.16 74 GLY A N 1
ATOM 507 C CA . GLY A 1 74 ? 2.916 12.742 -27.328 1 29.16 74 GLY A CA 1
ATOM 508 C C . GLY A 1 74 ? 2.506 12.141 -25.984 1 29.16 74 GLY A C 1
ATOM 509 O O . GLY A 1 74 ? 2.828 12.688 -24.938 1 29.16 74 GLY A O 1
ATOM 510 N N . GLY A 1 75 ? 1.56 11.227 -25.984 1 31.86 75 GLY A N 1
ATOM 511 C CA . GLY A 1 75 ? 0.688 10.492 -25.078 1 31.86 75 GLY A CA 1
ATOM 512 C C . GLY A 1 75 ? 1.41 9.961 -23.844 1 31.86 75 GLY A C 1
ATOM 513 O O . GLY A 1 75 ? 0.827 9.227 -23.047 1 31.86 75 GLY A O 1
ATOM 514 N N . MET A 1 76 ? 2.717 9.727 -24.031 1 35.28 76 MET A N 1
ATOM 515 C CA . MET A 1 76 ? 3.113 8.875 -22.906 1 35.28 76 MET A CA 1
ATOM 516 C C . MET A 1 76 ? 3.246 9.703 -21.625 1 35.28 76 MET A C 1
ATOM 518 O O . MET A 1 76 ? 4.098 10.586 -21.547 1 35.28 76 MET A O 1
ATOM 522 N N . ARG A 1 77 ? 2.422 10.242 -20.953 1 43.5 77 ARG A N 1
ATOM 523 C CA . ARG A 1 77 ? 2.203 10.773 -19.609 1 43.5 77 ARG A CA 1
ATOM 524 C C . ARG A 1 77 ? 3.115 10.086 -18.594 1 43.5 77 ARG A C 1
ATOM 526 O O . ARG A 1 77 ? 2.695 9.781 -17.469 1 43.5 77 ARG A O 1
ATOM 533 N N . GLY A 1 78 ? 4.301 9.43 -18.828 1 55.94 78 GLY A N 1
ATOM 534 C CA . GLY A 1 78 ? 4.789 8.438 -17.891 1 55.94 78 GLY A CA 1
ATOM 535 C C . GLY A 1 78 ? 5.977 8.922 -17.078 1 55.94 78 GLY A C 1
ATOM 536 O O . GLY A 1 78 ? 7.125 8.648 -17.422 1 55.94 78 GLY A O 1
ATOM 537 N N . GLY A 1 79 ? 5.914 9.891 -16.25 1 74.06 79 GLY A N 1
ATOM 538 C CA . GLY A 1 79 ? 6.996 10.234 -15.344 1 74.06 79 GLY A CA 1
ATOM 539 C C . GLY A 1 79 ? 7.52 9.055 -14.555 1 74.06 79 GLY A C 1
ATOM 540 O O . GLY A 1 79 ? 7.031 7.934 -14.703 1 74.06 79 GLY A O 1
ATOM 541 N N . GLY A 1 80 ? 8.734 9.266 -13.984 1 89.5 80 GLY A N 1
ATOM 542 C CA . GLY A 1 80 ? 9.398 8.266 -13.156 1 89.5 80 GLY A CA 1
ATOM 543 C C . GLY A 1 80 ? 8.586 7.863 -11.945 1 89.5 80 GLY A C 1
ATOM 544 O O . GLY A 1 80 ? 7.676 8.586 -11.531 1 89.5 80 GLY A O 1
ATOM 545 N N . LEU A 1 81 ? 8.719 6.625 -11.609 1 93.62 81 LEU A N 1
ATOM 546 C CA . LEU A 1 81 ? 8.148 6.129 -10.359 1 93.62 81 LEU A CA 1
ATOM 547 C C . LEU A 1 81 ? 9.242 5.949 -9.305 1 93.62 81 LEU A C 1
ATOM 549 O O . LEU A 1 81 ? 10.281 5.352 -9.578 1 93.62 81 LEU A O 1
ATOM 553 N N . TRP A 1 82 ? 9.016 6.469 -8.141 1 94.12 82 TRP A N 1
ATOM 554 C CA . TRP A 1 82 ? 9.945 6.383 -7.023 1 94.12 82 TRP A CA 1
ATOM 555 C C . TRP A 1 82 ? 11.375 6.664 -7.48 1 94.12 82 TRP A C 1
ATOM 557 O O . TRP A 1 82 ? 12.242 5.789 -7.406 1 94.12 82 TRP A O 1
ATOM 567 N N . PRO A 1 83 ? 11.672 7.898 -7.906 1 93.19 83 PRO A N 1
ATOM 568 C CA . PRO A 1 83 ? 12.969 8.25 -8.492 1 93.19 83 PRO A CA 1
ATOM 569 C C . PRO A 1 83 ? 14.125 8.07 -7.516 1 93.19 83 PRO A C 1
ATOM 571 O O . PRO A 1 83 ? 15.289 8.07 -7.922 1 93.19 83 PRO A O 1
ATOM 574 N N . ASP A 1 84 ? 13.867 7.953 -6.309 1 92 84 ASP A N 1
ATOM 575 C CA . ASP A 1 84 ? 14.914 7.809 -5.301 1 92 84 ASP A CA 1
ATOM 576 C C . ASP A 1 84 ? 15.352 6.352 -5.168 1 92 84 ASP A C 1
ATOM 578 O O . ASP A 1 84 ? 16.359 6.055 -4.516 1 92 84 ASP A O 1
ATOM 582 N N . LEU A 1 85 ? 14.641 5.391 -5.777 1 96.38 85 LEU A N 1
ATOM 583 C CA . LEU A 1 85 ? 14.984 3.973 -5.727 1 96.38 85 LEU A CA 1
ATOM 584 C C . LEU A 1 85 ? 15.938 3.605 -6.859 1 96.38 85 LEU A C 1
ATOM 586 O O . LEU A 1 85 ? 15.914 4.234 -7.922 1 96.38 85 LEU A O 1
ATOM 590 N N . PRO A 1 86 ? 16.797 2.566 -6.641 1 97.88 86 PRO A N 1
ATOM 591 C CA . PRO A 1 86 ? 17.578 2.064 -7.781 1 97.88 86 PRO A CA 1
ATOM 592 C C . PRO A 1 86 ? 16.688 1.45 -8.867 1 97.88 86 PRO A C 1
ATOM 594 O O . PRO A 1 86 ? 15.617 0.916 -8.57 1 97.88 86 PRO A O 1
ATOM 597 N N . ARG A 1 87 ? 17.125 1.521 -10.039 1 98.06 87 ARG A N 1
ATOM 598 C CA . ARG A 1 87 ? 16.422 0.875 -11.148 1 98.06 87 ARG A CA 1
ATOM 599 C C . ARG A 1 87 ? 16.484 -0.644 -11.016 1 98.06 87 ARG A C 1
ATOM 601 O O . ARG A 1 87 ? 17.406 -1.189 -10.414 1 98.06 87 ARG A O 1
ATOM 608 N N . PRO A 1 88 ? 15.492 -1.319 -11.602 1 98.75 88 PRO A N 1
ATOM 609 C CA . PRO A 1 88 ? 15.508 -2.783 -11.562 1 98.75 88 PRO A CA 1
ATOM 610 C C . PRO A 1 88 ? 16.719 -3.377 -12.289 1 98.75 88 PRO A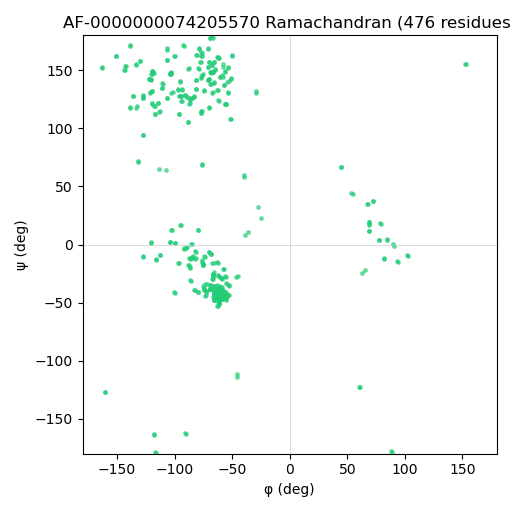 C 1
ATOM 612 O O . PRO A 1 88 ? 17.031 -2.957 -13.406 1 98.75 88 PRO A O 1
ATOM 615 N N . THR A 1 89 ? 17.359 -4.316 -11.641 1 98.62 89 THR A N 1
ATOM 616 C CA . THR A 1 89 ? 18.547 -4.914 -12.234 1 98.62 89 THR A CA 1
ATOM 617 C C . THR A 1 89 ? 18.438 -6.434 -12.266 1 98.62 89 THR A C 1
ATOM 619 O O . THR A 1 89 ? 19.266 -7.113 -12.859 1 98.62 89 THR A O 1
ATOM 622 N N . ALA A 1 90 ? 17.453 -7.023 -11.625 1 98.88 90 ALA A N 1
ATOM 623 C CA . ALA A 1 90 ? 17.219 -8.461 -11.602 1 98.88 90 ALA A CA 1
ATOM 624 C C . ALA A 1 90 ? 15.727 -8.781 -11.625 1 98.88 90 ALA A C 1
ATOM 626 O O . ALA A 1 90 ? 14.906 -7.965 -11.195 1 98.88 90 ALA A O 1
ATOM 627 N N . LEU A 1 91 ? 15.406 -9.922 -12.125 1 98.94 91 LEU A N 1
ATOM 628 C CA . LEU A 1 91 ? 14.031 -10.359 -12.312 1 98.94 91 LEU A CA 1
ATOM 629 C C . LEU A 1 91 ? 13.875 -11.828 -11.93 1 98.94 91 LEU A C 1
ATOM 631 O O . LEU A 1 91 ? 14.547 -12.695 -12.484 1 98.94 91 LEU A O 1
ATOM 635 N N . VAL A 1 92 ? 13.047 -12.07 -10.938 1 98.94 92 VAL A N 1
ATOM 636 C CA . VAL A 1 92 ? 12.727 -13.398 -10.438 1 98.94 92 VAL A CA 1
ATOM 637 C C . VAL A 1 92 ? 11.227 -13.656 -10.57 1 98.94 92 VAL A C 1
ATOM 639 O O . VAL A 1 92 ? 10.414 -12.734 -10.422 1 98.94 92 VAL A O 1
ATOM 642 N N . ALA A 1 93 ? 10.828 -14.891 -10.82 1 98.81 93 ALA A N 1
ATOM 643 C CA . ALA A 1 93 ? 9.398 -15.141 -10.984 1 98.81 93 ALA A CA 1
ATOM 644 C C . ALA A 1 93 ? 9.008 -16.5 -10.398 1 98.81 93 ALA A C 1
ATOM 646 O O . ALA A 1 93 ? 9.828 -17.422 -10.344 1 98.81 93 ALA A O 1
ATOM 647 N N . SER A 1 94 ? 7.781 -16.547 -9.938 1 98.44 94 SER A N 1
ATOM 648 C CA . SER A 1 94 ? 7.113 -17.812 -9.664 1 98.44 94 SER A CA 1
ATOM 649 C C . SER A 1 94 ? 7.152 -18.734 -10.883 1 98.44 94 SER A C 1
ATOM 651 O O . SER A 1 94 ? 7.102 -18.25 -12.023 1 98.44 94 SER A O 1
ATOM 653 N N . PRO A 1 95 ? 7.125 -20.094 -10.695 1 97.81 95 PRO A N 1
ATOM 654 C CA . PRO A 1 95 ? 7.156 -21.016 -11.836 1 97.81 95 PRO A CA 1
ATOM 655 C C . PRO A 1 95 ? 5.82 -21.078 -12.57 1 97.81 95 PRO A C 1
ATOM 657 O O . PRO A 1 95 ? 5.746 -21.641 -13.672 1 97.81 95 PRO A O 1
ATOM 660 N N . ALA A 1 96 ? 4.754 -20.641 -11.992 1 96.88 96 ALA A N 1
ATOM 661 C CA . ALA A 1 96 ? 3.443 -20.75 -12.625 1 96.88 96 ALA A CA 1
ATOM 662 C C . ALA A 1 96 ? 3.443 -20.078 -14 1 96.88 96 ALA A C 1
ATOM 664 O O . ALA A 1 96 ? 4.059 -19.031 -14.188 1 96.88 96 ALA A O 1
ATOM 665 N N . VAL A 1 97 ? 2.678 -20.531 -14.945 1 97.75 97 VAL A N 1
ATOM 666 C CA . VAL A 1 97 ? 2.66 -20.078 -16.328 1 97.75 97 VAL A CA 1
ATOM 667 C C . VAL A 1 97 ? 2.27 -18.609 -16.391 1 97.75 97 VAL A C 1
ATOM 669 O O . VAL A 1 97 ? 2.918 -17.812 -17.078 1 97.75 97 VAL A O 1
ATOM 672 N N . ARG A 1 98 ? 1.224 -18.219 -15.711 1 97.25 98 ARG A N 1
ATOM 673 C CA . ARG A 1 98 ? 0.736 -16.844 -15.719 1 97.25 98 ARG A CA 1
ATOM 674 C C . ARG A 1 98 ? 1.799 -15.883 -15.195 1 97.25 98 ARG A C 1
ATOM 676 O O . ARG A 1 98 ? 1.928 -14.766 -15.695 1 97.25 98 ARG A O 1
ATOM 683 N N . ALA A 1 99 ? 2.568 -16.281 -14.172 1 98.19 99 ALA A N 1
ATOM 684 C CA . ALA A 1 99 ? 3.639 -15.445 -13.633 1 98.19 99 ALA A CA 1
ATOM 685 C C . ALA A 1 99 ? 4.824 -15.375 -14.586 1 98.19 99 ALA A C 1
ATOM 687 O O . ALA A 1 99 ? 5.422 -14.312 -14.773 1 98.19 99 ALA A O 1
ATOM 688 N N . GLN A 1 100 ? 5.152 -16.5 -15.203 1 98.69 100 GLN A N 1
ATOM 689 C CA . GLN A 1 100 ? 6.238 -16.531 -16.172 1 98.69 100 GLN A CA 1
ATOM 690 C C . GLN A 1 100 ? 5.926 -15.648 -17.391 1 98.69 100 GLN A C 1
ATOM 692 O O . GLN A 1 100 ? 6.805 -14.945 -17.891 1 98.69 100 GLN A O 1
ATOM 697 N N . GLU A 1 101 ? 4.703 -15.688 -17.844 1 98.81 101 GLU A N 1
ATOM 698 C CA . GLU A 1 101 ? 4.309 -14.836 -18.953 1 98.81 101 GLU A CA 1
ATOM 699 C C . GLU A 1 101 ? 4.395 -13.359 -18.594 1 98.81 101 GLU A C 1
ATOM 701 O O . GLU A 1 101 ? 4.859 -12.539 -19.391 1 98.81 101 GLU A O 1
ATOM 706 N N . THR A 1 102 ? 3.938 -13.023 -17.422 1 98.81 102 THR A N 1
ATOM 707 C CA . THR A 1 102 ? 4.047 -11.648 -16.938 1 98.81 102 THR A CA 1
ATOM 708 C C . THR A 1 102 ? 5.508 -11.234 -16.797 1 98.81 102 THR A C 1
ATOM 710 O O . THR A 1 102 ? 5.895 -10.141 -17.219 1 98.81 102 THR A O 1
ATOM 713 N N . ALA A 1 103 ? 6.297 -12.133 -16.25 1 98.94 103 ALA A N 1
ATOM 714 C CA . ALA A 1 103 ? 7.719 -11.859 -16.078 1 98.94 103 ALA A CA 1
ATOM 715 C C . ALA A 1 103 ? 8.414 -11.695 -17.438 1 98.94 103 ALA A C 1
ATOM 717 O O . ALA A 1 103 ? 9.328 -10.883 -17.578 1 98.94 103 ALA A O 1
ATOM 718 N N . ALA A 1 104 ? 8.031 -12.477 -18.375 1 98.88 104 ALA A N 1
ATOM 719 C CA . ALA A 1 104 ? 8.609 -12.359 -19.719 1 98.88 104 ALA A CA 1
ATOM 720 C C . ALA A 1 104 ? 8.367 -10.969 -20.297 1 98.88 104 ALA A C 1
ATOM 722 O O . ALA A 1 104 ? 9.25 -10.391 -20.938 1 98.88 104 ALA A O 1
ATOM 723 N N . ALA A 1 105 ? 7.168 -10.461 -20.156 1 98.88 105 ALA A N 1
ATOM 724 C CA . ALA A 1 105 ? 6.867 -9.102 -20.609 1 98.88 105 ALA A CA 1
ATOM 725 C C . ALA A 1 105 ? 7.766 -8.086 -19.922 1 98.88 105 ALA A C 1
ATOM 727 O O . ALA A 1 105 ? 8.32 -7.191 -20.562 1 98.88 105 ALA A O 1
ATOM 728 N N . VAL A 1 106 ? 7.914 -8.211 -18.594 1 98.88 106 VAL A N 1
ATOM 729 C CA . VAL A 1 106 ? 8.766 -7.309 -17.812 1 98.88 106 VAL A CA 1
ATOM 730 C C . VAL A 1 106 ? 10.211 -7.441 -18.281 1 98.88 106 VAL A C 1
ATOM 732 O O . VAL A 1 106 ? 10.898 -6.441 -18.484 1 98.88 106 VAL A O 1
ATOM 735 N N . GLY A 1 107 ? 10.617 -8.688 -18.422 1 98.88 107 GLY A N 1
ATOM 736 C CA . GLY A 1 107 ? 11.977 -8.945 -18.859 1 98.88 107 GLY A CA 1
ATOM 737 C C . GLY A 1 107 ? 12.289 -8.336 -20.219 1 98.88 107 GLY A C 1
ATOM 738 O O . GLY A 1 107 ? 13.359 -7.762 -20.422 1 98.88 107 GLY A O 1
ATOM 739 N N . ARG A 1 108 ? 11.414 -8.484 -21.156 1 98.69 108 ARG A N 1
ATOM 740 C CA . ARG A 1 108 ? 11.602 -7.906 -22.484 1 98.69 108 ARG A CA 1
ATOM 741 C C . ARG A 1 108 ? 11.727 -6.391 -22.406 1 98.69 108 ARG A C 1
ATOM 743 O O . ARG A 1 108 ? 12.578 -5.797 -23.078 1 98.69 108 ARG A O 1
ATOM 750 N N . ARG A 1 109 ? 10.922 -5.781 -21.594 1 98.31 109 ARG A N 1
ATOM 751 C CA . ARG A 1 109 ? 10.914 -4.328 -21.469 1 98.31 109 ARG A CA 1
ATOM 752 C C . ARG A 1 109 ? 12.203 -3.83 -20.828 1 98.31 109 ARG A C 1
ATOM 754 O O . ARG A 1 109 ? 12.703 -2.756 -21.172 1 98.31 109 ARG A O 1
ATOM 761 N N . LEU A 1 110 ? 12.734 -4.605 -19.906 1 98.38 110 LEU A N 1
ATOM 762 C CA . LEU A 1 110 ? 13.875 -4.168 -19.109 1 98.38 110 LEU A CA 1
ATOM 763 C C . LEU A 1 110 ? 15.18 -4.691 -19.688 1 98.38 110 LEU A C 1
ATOM 765 O O . LEU A 1 110 ? 16.266 -4.219 -19.328 1 98.38 110 LEU A O 1
ATOM 769 N N . GLY A 1 111 ? 15.109 -5.648 -20.547 1 98.56 111 GLY A N 1
ATOM 770 C CA . GLY A 1 111 ? 16.297 -6.328 -21.016 1 98.56 111 GLY A CA 1
ATOM 771 C C . GLY A 1 111 ? 16.922 -7.25 -19.984 1 98.56 111 GLY A C 1
ATOM 772 O O . GLY A 1 111 ? 18.141 -7.332 -19.859 1 98.56 111 GLY A O 1
ATOM 773 N N . LEU A 1 112 ? 16.062 -7.914 -19.203 1 98.75 112 LEU A N 1
ATOM 774 C CA . LEU A 1 112 ? 16.547 -8.781 -18.141 1 98.75 112 LEU A CA 1
ATOM 775 C C . LEU A 1 112 ? 16.094 -10.219 -18.375 1 98.75 112 LEU A C 1
ATOM 777 O O . LEU A 1 112 ? 14.984 -10.461 -18.859 1 98.75 112 LEU A O 1
ATOM 781 N N . HIS A 1 113 ? 16.906 -11.156 -17.938 1 98.62 113 HIS A N 1
ATOM 782 C CA . HIS A 1 113 ? 16.547 -12.562 -17.938 1 98.62 113 HIS A CA 1
ATOM 783 C C . HIS A 1 113 ? 15.68 -12.914 -16.734 1 98.62 113 HIS A C 1
ATOM 785 O O . HIS A 1 113 ? 15.953 -12.453 -15.617 1 98.62 113 HIS A O 1
ATOM 791 N N . VAL A 1 114 ? 14.711 -13.789 -17.016 1 98.81 114 VAL A N 1
ATOM 792 C CA . VAL A 1 114 ? 13.852 -14.234 -15.922 1 98.81 114 VAL A CA 1
ATOM 793 C C . VAL A 1 114 ? 14.477 -15.438 -15.219 1 98.81 114 VAL A C 1
ATOM 795 O O . VAL A 1 114 ? 14.773 -16.453 -15.859 1 98.81 114 VAL A O 1
ATOM 798 N N . THR A 1 115 ? 14.734 -15.352 -13.969 1 98.81 115 THR A N 1
ATOM 799 C CA . THR A 1 115 ? 15.102 -16.5 -13.141 1 98.81 115 THR A CA 1
ATOM 800 C C . THR A 1 115 ? 13.891 -17.047 -12.406 1 98.81 115 THR A C 1
ATOM 802 O O . THR A 1 115 ? 13.102 -16.281 -11.828 1 98.81 115 THR A O 1
ATOM 805 N N . THR A 1 116 ? 13.734 -18.344 -12.422 1 98.69 116 THR A N 1
ATOM 806 C CA . THR A 1 116 ? 12.602 -18.969 -11.734 1 98.69 116 THR A CA 1
ATOM 807 C C . THR A 1 116 ? 12.992 -19.391 -10.32 1 98.69 116 THR A C 1
ATOM 809 O O . THR A 1 116 ? 14.062 -19.953 -10.109 1 98.69 116 THR A O 1
ATOM 812 N N . ASP A 1 117 ? 12.195 -19.094 -9.312 1 98.56 117 ASP A N 1
ATOM 813 C CA . ASP A 1 117 ? 12.391 -19.5 -7.922 1 98.56 117 ASP A CA 1
ATOM 814 C C . ASP A 1 117 ? 11.102 -20.062 -7.328 1 98.56 117 ASP A C 1
ATOM 816 O O . ASP A 1 117 ? 10.125 -19.328 -7.156 1 98.56 117 ASP A O 1
ATOM 820 N N . ASP A 1 118 ? 11.078 -21.281 -6.902 1 97.81 118 ASP A N 1
ATOM 821 C CA . ASP A 1 118 ? 9.898 -22.016 -6.441 1 97.81 118 ASP A CA 1
ATOM 822 C C . ASP A 1 118 ? 9.359 -21.406 -5.145 1 97.81 118 ASP A C 1
ATOM 824 O O . ASP A 1 118 ? 8.188 -21.594 -4.809 1 97.81 118 ASP A O 1
ATOM 828 N N . ARG A 1 119 ? 10.148 -20.766 -4.395 1 98.31 119 ARG A N 1
ATOM 829 C CA . ARG A 1 119 ? 9.727 -20.203 -3.113 1 98.31 119 ARG A CA 1
ATOM 830 C C . ARG A 1 119 ? 8.703 -19.094 -3.307 1 98.31 119 ARG A C 1
ATOM 832 O O . ARG A 1 119 ? 7.984 -18.734 -2.373 1 98.31 119 ARG A O 1
ATOM 839 N N . PHE A 1 120 ? 8.586 -18.562 -4.551 1 98.44 120 PHE A N 1
ATOM 840 C CA . PHE A 1 120 ? 7.664 -17.453 -4.809 1 98.44 120 PHE A CA 1
ATOM 841 C C . PHE A 1 120 ? 6.402 -17.953 -5.5 1 98.44 120 PHE A C 1
ATOM 843 O O . PHE A 1 120 ? 5.594 -17.156 -5.977 1 98.44 120 PHE A O 1
ATOM 850 N N . ALA A 1 121 ? 6.199 -19.266 -5.535 1 97.38 121 ALA A N 1
ATOM 851 C CA . ALA A 1 121 ? 4.965 -19.844 -6.059 1 97.38 121 ALA A CA 1
ATOM 852 C C . ALA A 1 121 ? 3.771 -19.484 -5.184 1 97.38 121 ALA A C 1
ATOM 854 O O . ALA A 1 121 ? 3.936 -19.109 -4.02 1 97.38 121 ALA A O 1
ATOM 855 N N . GLU A 1 122 ? 2.588 -19.531 -5.758 1 94.88 122 GLU A N 1
ATOM 856 C CA . GLU A 1 122 ? 1.358 -19.344 -4.996 1 94.88 122 GLU A CA 1
ATOM 857 C C . GLU A 1 122 ? 1.123 -20.484 -4.016 1 94.88 122 GLU A C 1
ATOM 859 O O . GLU A 1 122 ? 1.832 -21.5 -4.051 1 94.88 122 GLU A O 1
ATOM 864 N N . PHE A 1 123 ? 0.01 -20.359 -3.227 1 92.75 123 PHE A N 1
ATOM 865 C CA . PHE A 1 123 ? -0.438 -21.406 -2.303 1 92.75 123 PHE A CA 1
ATOM 866 C C . PHE A 1 123 ? -0.58 -22.734 -3.02 1 92.75 123 PHE A C 1
ATOM 868 O O . PHE A 1 123 ? -1.046 -22.797 -4.16 1 92.75 123 PHE A O 1
ATOM 875 N N . ARG A 1 124 ? -0.132 -23.766 -2.23 1 93.88 124 ARG A N 1
ATOM 876 C CA . ARG A 1 124 ? -0.793 -25.031 -2.541 1 93.88 124 ARG A CA 1
ATOM 877 C C . ARG A 1 124 ? -2.195 -25.078 -1.946 1 93.88 124 ARG A C 1
ATOM 879 O O . ARG A 1 124 ? -2.357 -25.062 -0.725 1 93.88 124 ARG A O 1
ATOM 886 N N . PHE A 1 125 ? -3.188 -25.125 -2.779 1 91.94 125 PHE A N 1
ATOM 887 C CA . PHE A 1 125 ? -4.562 -25.078 -2.295 1 91.94 125 PHE A CA 1
ATOM 888 C C . PHE A 1 125 ? -5.062 -26.469 -1.943 1 91.94 125 PHE A C 1
ATOM 890 O O . PHE A 1 125 ? -6.117 -26.625 -1.324 1 91.94 125 PHE A O 1
ATOM 897 N N . GLY A 1 126 ? -4.312 -27.516 -2.355 1 92.56 126 GLY A N 1
ATOM 898 C CA . GLY A 1 126 ? -4.723 -28.875 -2.061 1 92.56 126 GLY A CA 1
ATOM 899 C C . GLY A 1 126 ? -6.07 -29.234 -2.654 1 92.56 126 GLY A C 1
ATOM 900 O O . GLY A 1 126 ? -6.297 -29.047 -3.852 1 92.56 126 GLY A O 1
ATOM 901 N N . LYS A 1 127 ? -7.008 -29.656 -1.777 1 92.62 127 LYS A N 1
ATOM 902 C CA . LYS A 1 127 ? -8.32 -30.094 -2.244 1 92.62 127 LYS A CA 1
ATOM 903 C C . LYS A 1 127 ? -9.172 -28.906 -2.689 1 92.62 127 LYS A C 1
ATOM 905 O O . LYS A 1 127 ? -10.203 -29.094 -3.334 1 92.62 127 LYS A O 1
ATOM 910 N N . TRP A 1 128 ? -8.75 -27.672 -2.4 1 89.81 128 TRP A N 1
ATOM 911 C CA . TRP A 1 128 ? -9.492 -26.484 -2.803 1 89.81 128 TRP A CA 1
ATOM 912 C C . TRP A 1 128 ? -9.133 -26.078 -4.23 1 89.81 128 TRP A C 1
ATOM 914 O O . TRP A 1 128 ? -9.789 -25.219 -4.82 1 89.81 128 TRP A O 1
ATOM 924 N N . GLN A 1 129 ? -8.078 -26.672 -4.797 1 86.44 129 GLN A N 1
ATOM 925 C CA . GLN A 1 129 ? -7.602 -26.312 -6.125 1 86.44 129 GLN A CA 1
ATOM 926 C C . GLN A 1 129 ? -8.727 -26.391 -7.156 1 86.44 129 GLN A C 1
ATOM 928 O O . GLN A 1 129 ? -9.43 -27.391 -7.23 1 86.44 129 GLN A O 1
ATOM 933 N N . GLY A 1 130 ? -8.812 -25.297 -7.926 1 80.88 130 GLY A N 1
ATOM 934 C CA . GLY A 1 130 ? -9.781 -25.297 -9.008 1 80.88 130 GLY A CA 1
ATOM 935 C C . GLY A 1 130 ? -11.211 -25.062 -8.539 1 80.88 130 GLY A C 1
ATOM 936 O O . GLY A 1 130 ? -12.148 -25.172 -9.328 1 80.88 130 GLY A O 1
ATOM 937 N N . ARG A 1 131 ? -11.406 -24.812 -7.266 1 83.81 131 ARG A N 1
ATOM 938 C CA . ARG A 1 131 ? -12.734 -24.594 -6.715 1 83.81 131 ARG A CA 1
ATOM 939 C C . ARG A 1 131 ? -12.977 -23.109 -6.441 1 83.81 131 ARG A C 1
ATOM 941 O O . ARG A 1 131 ? -12.047 -22.375 -6.129 1 83.81 131 ARG A O 1
ATOM 948 N N . THR A 1 132 ? -14.203 -22.688 -6.594 1 83.75 132 THR A N 1
ATOM 949 C CA . THR A 1 132 ? -14.594 -21.344 -6.203 1 83.75 132 THR A CA 1
ATOM 950 C C . THR A 1 132 ? -14.742 -21.25 -4.688 1 83.75 132 THR A C 1
ATOM 952 O O . THR A 1 132 ? -14.828 -22.266 -3.998 1 83.75 132 THR A O 1
ATOM 955 N N . ALA A 1 133 ? -14.781 -20.016 -4.258 1 84.88 133 ALA A N 1
ATOM 956 C CA . ALA A 1 133 ? -15.016 -19.781 -2.834 1 84.88 133 ALA A CA 1
ATOM 957 C C . ALA A 1 133 ? -16.328 -20.406 -2.379 1 84.88 133 ALA A C 1
ATOM 959 O O . ALA A 1 133 ? -16.391 -21 -1.296 1 84.88 133 ALA A O 1
ATOM 960 N N . GLN A 1 134 ? -17.297 -20.312 -3.211 1 86.62 134 GLN A N 1
ATOM 961 C CA . GLN A 1 134 ? -18.609 -20.859 -2.893 1 86.62 134 GLN A CA 1
ATOM 962 C C . GLN A 1 134 ? -18.562 -22.375 -2.779 1 86.62 134 GLN A C 1
ATOM 964 O O . GLN A 1 134 ? -19.141 -22.953 -1.86 1 86.62 134 GLN A O 1
ATOM 969 N N . GLU A 1 135 ? -17.859 -23.047 -3.697 1 88.56 135 GLU A N 1
ATOM 970 C CA . GLU A 1 135 ? -17.719 -24.5 -3.682 1 88.56 135 GLU A CA 1
ATOM 971 C C . GLU A 1 135 ? -16.953 -24.953 -2.449 1 88.56 135 GLU A C 1
ATOM 973 O O . GLU A 1 135 ? -17.312 -25.953 -1.828 1 88.56 135 GLU A O 1
ATOM 978 N N . VAL A 1 136 ? -15.914 -24.25 -2.102 1 89.81 136 VAL A N 1
ATOM 979 C CA . VAL A 1 136 ? -15.125 -24.578 -0.918 1 89.81 136 VAL A CA 1
ATOM 980 C C . VAL A 1 136 ? -16 -24.469 0.33 1 89.81 136 VAL A C 1
ATOM 982 O O . VAL A 1 136 ? -15.984 -25.344 1.188 1 89.81 136 VAL A O 1
ATOM 985 N N . GLU A 1 137 ? -16.766 -23.344 0.404 1 91.38 137 GLU A N 1
ATOM 986 C CA . GLU A 1 137 ? -17.625 -23.141 1.558 1 91.38 137 GLU A CA 1
ATOM 987 C C . GLU A 1 137 ? -18.672 -24.25 1.665 1 91.38 137 GLU A C 1
ATOM 989 O O . GLU A 1 137 ? -19.031 -24.672 2.768 1 91.38 137 GLU A O 1
ATOM 994 N N . GLN A 1 138 ? -19.203 -24.766 0.576 1 94.06 138 GLN A N 1
ATOM 995 C CA . GLN A 1 138 ? -20.188 -25.844 0.554 1 94.06 138 GLN A CA 1
ATOM 996 C C . GLN A 1 138 ? -19.609 -27.156 1.062 1 94.06 138 GLN A C 1
ATOM 998 O O . GLN A 1 138 ? -20.219 -27.844 1.884 1 94.06 138 GLN A O 1
ATOM 1003 N N . ASP A 1 139 ? -18.438 -27.5 0.636 1 95 139 ASP A N 1
ATOM 1004 C CA . ASP A 1 139 ? -17.828 -28.781 0.938 1 95 139 ASP A CA 1
ATOM 1005 C C . ASP A 1 139 ? -17.094 -28.75 2.273 1 95 139 ASP A C 1
ATOM 1007 O O . ASP A 1 139 ? -16.969 -29.781 2.947 1 95 139 ASP A O 1
ATOM 1011 N N . TRP A 1 140 ? -16.531 -27.594 2.693 1 95.12 140 TRP A N 1
ATOM 1012 C CA . TRP A 1 140 ? -15.82 -27.375 3.947 1 95.12 140 TRP A CA 1
ATOM 1013 C C . TRP A 1 140 ? -16.312 -26.125 4.648 1 95.12 140 TRP A C 1
ATOM 1015 O O . TRP A 1 140 ? -15.555 -25.156 4.793 1 95.12 140 TRP A O 1
ATOM 1025 N N . PRO A 1 141 ? -17.516 -26.188 5.184 1 95.06 141 PRO A N 1
ATOM 1026 C CA . PRO A 1 141 ? -18.125 -24.984 5.746 1 95.06 141 PRO A CA 1
ATOM 1027 C C . PRO A 1 141 ? -17.266 -24.328 6.828 1 95.06 141 PRO A C 1
ATOM 1029 O O . PRO A 1 141 ? -16.875 -25 7.793 1 95.06 141 PRO A O 1
ATOM 1032 N N . GLY A 1 142 ? -16.891 -23.016 6.562 1 95.06 142 GLY A N 1
ATOM 1033 C CA . GLY A 1 142 ? -16.172 -22.219 7.543 1 95.06 142 GLY A CA 1
ATOM 1034 C C . GLY A 1 142 ? -14.672 -22.266 7.371 1 95.06 142 GLY A C 1
ATOM 1035 O O . GLY A 1 142 ? -13.945 -21.469 7.961 1 95.06 142 GLY A O 1
ATOM 1036 N N . ASP A 1 143 ? -14.156 -23.188 6.609 1 95.19 143 ASP A N 1
ATOM 1037 C CA . ASP A 1 143 ? -12.719 -23.422 6.516 1 95.19 143 ASP A CA 1
ATOM 1038 C C . ASP A 1 143 ? -12.031 -22.297 5.746 1 95.19 143 ASP A C 1
ATOM 1040 O O . ASP A 1 143 ? -10.883 -21.938 6.043 1 95.19 143 ASP A O 1
ATOM 1044 N N . LEU A 1 144 ? -12.766 -21.828 4.809 1 92.44 144 LEU A N 1
ATOM 1045 C CA . LEU A 1 144 ? -12.18 -20.719 4.055 1 92.44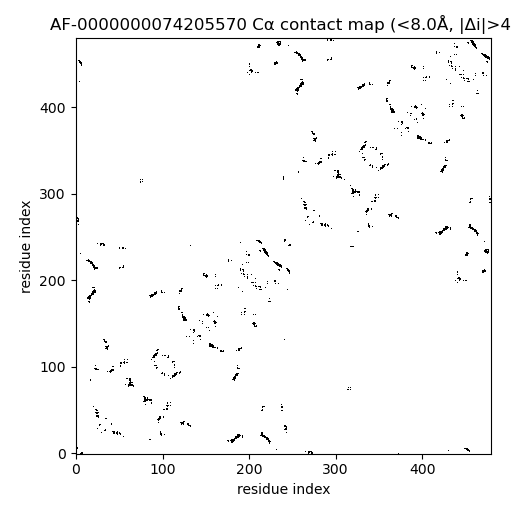 144 LEU A CA 1
ATOM 1046 C C . LEU A 1 144 ? -11.914 -19.531 4.961 1 92.44 144 LEU A C 1
ATOM 1048 O O . LEU A 1 144 ? -10.82 -18.953 4.934 1 92.44 144 LEU A O 1
ATOM 1052 N N . GLU A 1 145 ? -12.875 -19.172 5.688 1 92.88 145 GLU A N 1
ATOM 1053 C CA . GLU A 1 145 ? -12.711 -18.078 6.641 1 92.88 145 GLU A CA 1
ATOM 1054 C C . GLU A 1 145 ? -11.648 -18.406 7.684 1 92.88 145 GLU A C 1
ATOM 1056 O O . GLU A 1 145 ? -10.844 -17.547 8.055 1 92.88 145 GLU A O 1
ATOM 1061 N N . ARG A 1 146 ? -11.68 -19.594 8.148 1 95.81 146 ARG A N 1
ATOM 1062 C CA . ARG A 1 146 ? -10.68 -20.031 9.117 1 95.81 146 ARG A CA 1
ATOM 1063 C C . ARG A 1 146 ? -9.273 -19.906 8.555 1 95.81 146 ARG A C 1
ATOM 1065 O O . ARG A 1 146 ? -8.359 -19.438 9.242 1 95.81 146 ARG A O 1
ATOM 1072 N N . TRP A 1 147 ? -9.102 -20.328 7.328 1 95.69 147 TRP A N 1
ATOM 1073 C CA . TRP A 1 147 ? -7.824 -20.25 6.621 1 95.69 147 TRP A CA 1
ATOM 1074 C C . TRP A 1 147 ? -7.328 -18.797 6.574 1 95.69 147 TRP A C 1
ATOM 1076 O O . TRP A 1 147 ? -6.168 -18.531 6.895 1 95.69 147 TRP A O 1
ATOM 1086 N N . ARG A 1 148 ? -8.195 -17.891 6.352 1 93.69 148 ARG A N 1
ATOM 1087 C CA . ARG A 1 148 ? -7.859 -16.469 6.199 1 93.69 148 ARG A CA 1
ATOM 1088 C C . ARG A 1 148 ? -7.648 -15.812 7.559 1 93.69 148 ARG A C 1
ATOM 1090 O O . ARG A 1 148 ? -6.699 -15.047 7.738 1 93.69 148 ARG A O 1
ATOM 1097 N N . SER A 1 149 ? -8.461 -16.141 8.516 1 94.44 149 SER A N 1
ATOM 1098 C CA . SER A 1 149 ? -8.531 -15.367 9.758 1 94.44 149 SER A CA 1
ATOM 1099 C C . SER A 1 149 ? -7.527 -15.883 10.781 1 94.44 149 SER A C 1
ATOM 1101 O O . SER A 1 149 ? -7.203 -15.188 11.75 1 94.44 149 SER A O 1
ATOM 1103 N N . THR A 1 150 ? -7.059 -17.078 10.57 1 97.5 150 THR A N 1
ATOM 1104 C CA . THR A 1 150 ? -6.047 -17.594 11.492 1 97.5 150 THR A CA 1
ATOM 1105 C C . THR A 1 150 ? -4.652 -17.453 10.891 1 97.5 150 THR A C 1
ATOM 1107 O O . THR A 1 150 ? -3.686 -17.172 11.609 1 97.5 150 THR A O 1
ATOM 1110 N N . GLY A 1 151 ? -4.543 -17.734 9.656 1 97.69 151 GLY A N 1
ATOM 1111 C CA . GLY A 1 151 ? -3.268 -17.703 8.961 1 97.69 151 GLY A CA 1
ATOM 1112 C C . GLY A 1 151 ? -2.443 -18.953 9.164 1 97.69 151 GLY A C 1
ATOM 1113 O O . GLY A 1 151 ? -1.453 -19.172 8.461 1 97.69 151 GLY A O 1
ATOM 1114 N N . THR A 1 152 ? -2.871 -19.797 10.125 1 98.25 152 THR A N 1
ATOM 1115 C CA . THR A 1 152 ? -2.076 -20.969 10.453 1 98.25 152 THR A CA 1
ATOM 1116 C C . THR A 1 152 ? -2.811 -22.25 10.055 1 98.25 152 THR A C 1
ATOM 1118 O O . THR A 1 152 ? -2.225 -23.328 10.047 1 98.25 152 THR A O 1
ATOM 1121 N N . PHE A 1 153 ? -4.094 -22.125 9.672 1 98.06 153 PHE A N 1
ATOM 1122 C CA . PHE A 1 153 ? -4.867 -23.266 9.195 1 98.06 153 PHE A CA 1
ATOM 1123 C C . PHE A 1 153 ? -4.559 -23.547 7.734 1 98.06 153 PHE A C 1
ATOM 1125 O O . PHE A 1 153 ? -4.484 -22.641 6.914 1 98.06 153 PHE A O 1
ATOM 1132 N N . ALA A 1 154 ? -4.34 -24.844 7.441 1 97.31 154 ALA A N 1
ATOM 1133 C CA . ALA A 1 154 ? -4.094 -25.25 6.062 1 97.31 154 ALA A CA 1
ATOM 1134 C C . ALA A 1 154 ? -5.266 -26.062 5.512 1 97.31 154 ALA A C 1
ATOM 1136 O O . ALA A 1 154 ? -5.836 -26.906 6.219 1 97.31 154 ALA A O 1
ATOM 1137 N N . PRO A 1 155 ? -5.625 -25.812 4.305 1 94.38 155 PRO A N 1
ATOM 1138 C CA . PRO A 1 155 ? -6.578 -26.719 3.66 1 94.38 155 PRO A CA 1
ATOM 1139 C C . PRO A 1 155 ? -6.039 -28.141 3.531 1 94.38 155 PRO A C 1
ATOM 1141 O O . PRO A 1 155 ? -4.832 -28.359 3.648 1 94.38 155 PRO A O 1
ATOM 1144 N N . PRO A 1 156 ? -6.965 -29.109 3.334 1 94.25 156 PRO A N 1
ATOM 1145 C CA . PRO A 1 156 ? -6.477 -30.469 3.113 1 94.25 156 PRO A CA 1
ATOM 1146 C C . PRO A 1 156 ? -5.484 -30.562 1.955 1 94.25 156 PRO A C 1
ATOM 1148 O O . PRO A 1 156 ? -5.805 -30.172 0.829 1 94.25 156 PRO A O 1
ATOM 1151 N N . ASP A 1 157 ? -4.266 -31.031 2.27 1 94.56 157 ASP A N 1
ATOM 1152 C CA . ASP A 1 157 ? -3.188 -31.234 1.309 1 94.56 157 ASP A CA 1
ATOM 1153 C C . ASP A 1 157 ? -2.662 -29.891 0.782 1 94.56 157 ASP A C 1
ATOM 1155 O O . ASP A 1 157 ? -2.092 -29.828 -0.308 1 94.56 157 ASP A O 1
ATOM 1159 N N . GLY A 1 158 ? -2.988 -28.828 1.509 1 95.81 158 GLY A N 1
ATOM 1160 C CA . GLY A 1 158 ? -2.568 -27.516 1.07 1 95.81 158 GLY A CA 1
ATOM 1161 C C . GLY A 1 158 ? -1.636 -26.828 2.051 1 95.81 158 GLY A C 1
ATOM 1162 O O . GLY A 1 158 ? -0.965 -27.484 2.846 1 95.81 158 GLY A O 1
ATOM 1163 N N . GLU A 1 159 ? -1.462 -25.516 1.916 1 96.69 159 GLU A N 1
ATOM 1164 C CA . GLU A 1 159 ? -0.58 -24.672 2.717 1 96.69 159 GLU A CA 1
ATOM 1165 C C . GLU A 1 159 ? -1.364 -23.578 3.434 1 96.69 159 GLU A C 1
ATOM 1167 O O . GLU A 1 159 ? -2.332 -23.047 2.891 1 96.69 159 GLU A O 1
ATOM 1172 N N . SER A 1 160 ? -0.983 -23.297 4.641 1 97.69 160 SER A N 1
ATOM 1173 C CA . SER A 1 160 ? -1.494 -22.141 5.352 1 97.69 160 SER A CA 1
ATOM 1174 C C . SER A 1 160 ? -0.791 -20.859 4.898 1 97.69 160 SER A C 1
ATOM 1176 O O . SER A 1 160 ? 0.242 -20.922 4.227 1 97.69 160 SER A O 1
ATOM 1178 N N . TYR A 1 161 ? -1.314 -19.75 5.289 1 97.44 161 TYR A N 1
ATOM 1179 C CA . TYR A 1 161 ? -0.638 -18.484 5.055 1 97.44 161 TYR A CA 1
ATOM 1180 C C . TYR A 1 161 ? 0.74 -18.469 5.703 1 97.44 161 TYR A C 1
ATOM 1182 O O . TYR A 1 161 ? 1.716 -18.016 5.098 1 97.44 161 TYR A O 1
ATOM 1190 N N . ALA A 1 162 ? 0.791 -18.953 6.887 1 98.56 162 ALA A N 1
ATOM 1191 C CA . ALA A 1 162 ? 2.049 -18.938 7.629 1 98.56 162 ALA A CA 1
ATOM 1192 C C . ALA A 1 162 ? 3.115 -19.766 6.914 1 98.56 162 ALA A C 1
ATOM 1194 O O . ALA A 1 162 ? 4.277 -19.359 6.848 1 98.56 162 ALA A O 1
ATOM 1195 N N . GLN A 1 163 ? 2.721 -20.891 6.379 1 98.44 163 GLN A N 1
ATOM 1196 C CA . GLN A 1 163 ? 3.646 -21.734 5.633 1 98.44 163 GLN A CA 1
ATOM 1197 C C . GLN A 1 163 ? 4.109 -21.047 4.352 1 98.44 163 GLN A C 1
ATOM 1199 O O . GLN A 1 163 ? 5.305 -21.047 4.039 1 98.44 163 GLN A O 1
ATOM 1204 N N . LEU A 1 164 ? 3.174 -20.5 3.617 1 98.12 164 LEU A N 1
ATOM 1205 C CA . LEU A 1 164 ? 3.521 -19.703 2.441 1 98.12 164 LEU A CA 1
ATOM 1206 C C . LEU A 1 164 ? 4.473 -18.578 2.809 1 98.12 164 LEU A C 1
ATOM 1208 O O . LEU A 1 164 ? 5.496 -18.375 2.146 1 98.12 164 LEU A O 1
ATOM 1212 N N . GLY A 1 165 ? 4.156 -17.859 3.867 1 98.62 165 GLY A N 1
ATOM 1213 C CA . GLY A 1 165 ? 4.961 -16.734 4.301 1 98.62 165 GLY A CA 1
ATOM 1214 C C . GLY A 1 165 ? 6.395 -17.109 4.633 1 98.62 165 GLY A C 1
ATOM 1215 O O . GLY A 1 165 ? 7.324 -16.375 4.316 1 98.62 165 GLY A O 1
ATOM 1216 N N . ALA A 1 166 ? 6.535 -18.234 5.246 1 98.56 166 ALA A N 1
ATOM 1217 C CA . ALA A 1 166 ? 7.867 -18.688 5.633 1 98.56 166 ALA A CA 1
ATOM 1218 C C . ALA A 1 166 ? 8.758 -18.891 4.406 1 98.56 166 ALA A C 1
ATOM 1220 O O . ALA A 1 166 ? 9.891 -18.406 4.367 1 98.56 166 ALA A O 1
ATOM 1221 N N . ARG A 1 167 ? 8.25 -19.531 3.396 1 98.06 167 ARG A N 1
ATOM 1222 C CA . ARG A 1 167 ? 9.117 -19.781 2.248 1 98.06 167 ARG A CA 1
ATOM 1223 C C . ARG A 1 167 ? 9.312 -18.516 1.428 1 98.06 167 ARG A C 1
ATOM 1225 O O . ARG A 1 167 ? 10.383 -18.297 0.855 1 98.06 167 ARG A O 1
ATOM 1232 N N . VAL A 1 168 ? 8.297 -17.688 1.311 1 98.81 168 VAL A N 1
ATOM 1233 C CA . VAL A 1 168 ? 8.445 -16.422 0.604 1 98.81 168 VAL A CA 1
ATOM 1234 C C . VAL A 1 168 ? 9.516 -15.578 1.285 1 98.81 168 VAL A C 1
ATOM 1236 O O . VAL A 1 168 ? 10.383 -15.008 0.618 1 98.81 168 VAL A O 1
ATOM 1239 N N . TRP A 1 169 ? 9.445 -15.492 2.619 1 98.81 169 TRP A N 1
ATOM 1240 C CA . TRP A 1 169 ? 10.398 -14.672 3.352 1 98.81 169 TRP A CA 1
ATOM 1241 C C . TRP A 1 169 ? 11.812 -15.242 3.227 1 98.81 169 TRP A C 1
ATOM 1243 O O . TRP A 1 169 ? 12.789 -14.484 3.16 1 98.81 169 TRP A O 1
ATOM 1253 N N . ASP A 1 170 ? 11.93 -16.594 3.191 1 98.81 170 ASP A N 1
ATOM 1254 C CA . ASP A 1 170 ? 13.227 -17.219 2.928 1 98.81 170 ASP A CA 1
ATOM 1255 C C . ASP A 1 170 ? 13.789 -16.766 1.585 1 98.81 170 ASP A C 1
ATOM 1257 O O . ASP A 1 170 ? 14.984 -16.453 1.479 1 98.81 170 ASP A O 1
ATOM 1261 N N . GLY A 1 171 ? 12.977 -16.719 0.572 1 98.88 171 GLY A N 1
ATOM 1262 C CA . GLY A 1 171 ? 13.391 -16.219 -0.732 1 98.88 171 GLY A CA 1
ATOM 1263 C C . GLY A 1 171 ? 13.852 -14.781 -0.708 1 98.88 171 GLY A C 1
ATOM 1264 O O . GLY A 1 171 ? 14.883 -14.438 -1.29 1 98.88 171 GLY A O 1
ATOM 1265 N N . LEU A 1 172 ? 13.102 -13.938 -0.017 1 98.88 172 LEU A N 1
ATOM 1266 C CA . LEU A 1 172 ? 13.445 -12.531 0.09 1 98.88 172 LEU A CA 1
ATOM 1267 C C . LEU A 1 172 ? 14.758 -12.344 0.852 1 98.88 172 LEU A C 1
ATOM 1269 O O . LEU A 1 172 ? 15.578 -11.5 0.493 1 98.88 172 LEU A O 1
ATOM 1273 N N . THR A 1 173 ? 14.914 -13.125 1.894 1 98.75 173 THR A N 1
ATOM 1274 C CA . THR A 1 173 ? 16.141 -13.078 2.682 1 98.75 173 THR A CA 1
ATOM 1275 C C . THR A 1 173 ? 17.344 -13.453 1.826 1 98.75 173 THR A C 1
ATOM 1277 O O . THR A 1 173 ? 18.406 -12.828 1.932 1 98.75 173 THR A O 1
ATOM 1280 N N . ASP A 1 174 ? 17.188 -14.461 0.994 1 98.81 174 ASP A N 1
ATOM 1281 C CA . ASP A 1 174 ? 18.281 -14.867 0.106 1 98.81 174 ASP A CA 1
ATOM 1282 C C . ASP A 1 174 ? 18.594 -13.773 -0.917 1 98.81 174 ASP A C 1
ATOM 1284 O O . ASP A 1 174 ? 19.75 -13.562 -1.271 1 98.81 174 ASP A O 1
ATOM 1288 N N . LEU A 1 175 ? 17.547 -13.141 -1.47 1 98.88 175 LEU A N 1
ATOM 1289 C CA . LEU A 1 175 ? 17.781 -12.023 -2.377 1 98.88 175 LEU A CA 1
ATOM 1290 C C . LEU A 1 175 ? 18.562 -10.914 -1.688 1 98.88 175 LEU A C 1
ATOM 1292 O O . LEU A 1 175 ? 19.469 -10.32 -2.289 1 98.88 175 LEU A O 1
ATOM 1296 N N . LEU A 1 176 ? 18.203 -10.594 -0.46 1 98.81 176 LEU A N 1
ATOM 1297 C CA . LEU A 1 176 ? 18.922 -9.594 0.321 1 98.81 176 LEU A CA 1
ATOM 1298 C C . LEU A 1 176 ? 20.375 -9.992 0.519 1 98.81 176 LEU A C 1
ATOM 1300 O O . LEU A 1 176 ? 21.281 -9.164 0.356 1 98.81 176 LEU A O 1
ATOM 1304 N N . ALA A 1 177 ? 20.641 -11.258 0.843 1 98.44 177 ALA A N 1
ATOM 1305 C CA . ALA A 1 177 ? 22 -11.766 1.032 1 98.44 177 ALA A CA 1
ATOM 1306 C C . ALA A 1 177 ? 22.812 -11.656 -0.253 1 98.44 177 ALA A C 1
ATOM 1308 O O . ALA A 1 177 ? 24.031 -11.531 -0.209 1 98.44 177 ALA A O 1
ATOM 1309 N N . GLY A 1 178 ? 22.078 -11.672 -1.345 1 98.12 178 GLY A N 1
ATOM 1310 C CA . GLY A 1 178 ? 22.734 -11.594 -2.639 1 98.12 178 GLY A CA 1
ATOM 1311 C C . GLY A 1 178 ? 23.219 -10.188 -2.979 1 98.12 178 GLY A C 1
ATOM 1312 O O . GLY A 1 178 ? 23.938 -9.992 -3.959 1 98.12 178 GLY A O 1
ATOM 1313 N N . GLY A 1 179 ? 22.719 -9.148 -2.229 1 97.88 179 GLY A N 1
ATOM 1314 C CA . GLY A 1 179 ? 23.203 -7.797 -2.475 1 97.88 179 GLY A CA 1
ATOM 1315 C C . GLY A 1 179 ? 22.188 -6.727 -2.115 1 97.88 179 GLY A C 1
ATOM 1316 O O . GLY A 1 179 ? 20.969 -6.965 -2.172 1 97.88 179 GLY A O 1
ATOM 1317 N N . VAL A 1 180 ? 22.75 -5.531 -1.82 1 97.81 180 VAL A N 1
ATOM 1318 C CA . VAL A 1 180 ? 21.938 -4.367 -1.496 1 97.81 180 VAL A CA 1
ATOM 1319 C C . VAL A 1 180 ? 22.141 -3.277 -2.545 1 97.81 180 VAL A C 1
ATOM 1321 O O . VAL A 1 180 ? 22.781 -3.514 -3.572 1 97.81 180 VAL A O 1
ATOM 1324 N N . ASP A 1 181 ? 21.484 -2.162 -2.387 1 97.69 181 ASP A N 1
ATOM 1325 C CA . ASP A 1 181 ? 21.562 -1.022 -3.295 1 97.69 181 ASP A CA 1
ATOM 1326 C C . ASP A 1 181 ? 21.234 -1.439 -4.727 1 97.69 181 ASP A C 1
ATOM 1328 O O . ASP A 1 181 ? 21.984 -1.122 -5.66 1 97.69 181 ASP A O 1
ATOM 1332 N N . ARG A 1 182 ? 20.219 -2.219 -4.805 1 98.56 182 ARG A N 1
ATOM 1333 C CA . ARG A 1 182 ? 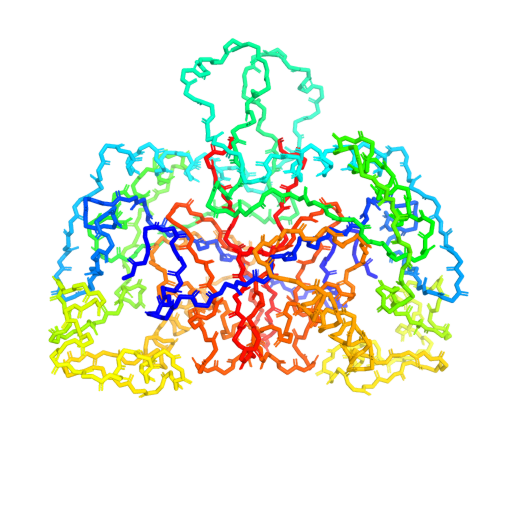19.672 -2.701 -6.07 1 98.56 182 ARG A CA 1
ATOM 1334 C C . ARG A 1 182 ? 18.172 -2.965 -5.957 1 98.56 182 ARG A C 1
ATOM 1336 O O . ARG A 1 182 ? 17.625 -3.008 -4.852 1 98.56 182 ARG A O 1
ATOM 1343 N N . THR A 1 183 ? 17.562 -3.045 -7.109 1 98.81 183 THR A N 1
ATOM 1344 C CA . THR A 1 183 ? 16.141 -3.395 -7.18 1 98.81 183 THR A CA 1
ATOM 1345 C C . THR A 1 183 ? 15.953 -4.746 -7.867 1 98.81 183 THR A C 1
ATOM 1347 O O . THR A 1 183 ? 16.438 -4.957 -8.977 1 98.81 183 THR A O 1
ATOM 1350 N N . VAL A 1 184 ? 15.344 -5.668 -7.184 1 98.94 184 VAL A N 1
ATOM 1351 C CA . VAL A 1 184 ? 14.945 -6.953 -7.746 1 98.94 184 VAL A CA 1
ATOM 1352 C C . VAL A 1 184 ? 13.43 -6.984 -7.938 1 98.94 184 VAL A C 1
ATOM 1354 O O . VAL A 1 184 ? 12.672 -6.672 -7.016 1 98.94 184 VAL A O 1
ATOM 1357 N N . VAL A 1 185 ? 12.992 -7.297 -9.164 1 98.94 185 VAL A N 1
ATOM 1358 C CA . VAL A 1 185 ? 11.578 -7.488 -9.445 1 98.94 185 VAL A CA 1
ATOM 1359 C C . VAL A 1 185 ? 11.203 -8.953 -9.219 1 98.94 185 VAL A C 1
ATOM 1361 O O . VAL A 1 185 ? 11.875 -9.859 -9.711 1 98.94 185 VAL A O 1
ATOM 1364 N N . VAL A 1 186 ? 10.203 -9.188 -8.438 1 99 186 VAL A N 1
ATOM 1365 C CA . VAL A 1 186 ? 9.68 -10.523 -8.18 1 99 186 VAL A CA 1
ATOM 1366 C C . VAL A 1 186 ? 8.242 -10.617 -8.68 1 99 186 VAL A C 1
ATOM 1368 O O . VAL A 1 186 ? 7.344 -9.977 -8.125 1 99 186 VAL A O 1
ATOM 1371 N N . VAL A 1 187 ? 8.008 -11.398 -9.695 1 98.94 187 VAL A N 1
ATOM 1372 C CA . VAL A 1 187 ? 6.676 -11.586 -10.25 1 98.94 187 VAL A CA 1
ATOM 1373 C C . VAL A 1 187 ? 6.02 -12.82 -9.641 1 98.94 187 VAL A C 1
ATOM 1375 O O . VAL A 1 187 ? 6.602 -13.906 -9.656 1 98.94 187 VAL A O 1
ATOM 1378 N N . GLY A 1 188 ? 4.852 -12.633 -9.141 1 98.19 188 GLY A N 1
ATOM 1379 C CA . GLY A 1 188 ? 4.199 -13.75 -8.484 1 98.19 188 GLY A CA 1
ATOM 1380 C C . GLY A 1 188 ? 2.699 -13.578 -8.359 1 98.19 188 GLY A C 1
ATOM 1381 O O . GLY A 1 188 ? 2.016 -13.305 -9.352 1 98.19 188 GLY A O 1
ATOM 1382 N N . HIS A 1 189 ? 2.215 -13.727 -7.07 1 97.12 189 HIS A N 1
ATOM 1383 C CA . HIS A 1 189 ? 0.789 -13.953 -6.867 1 97.12 189 HIS A CA 1
ATOM 1384 C C . HIS A 1 189 ? 0.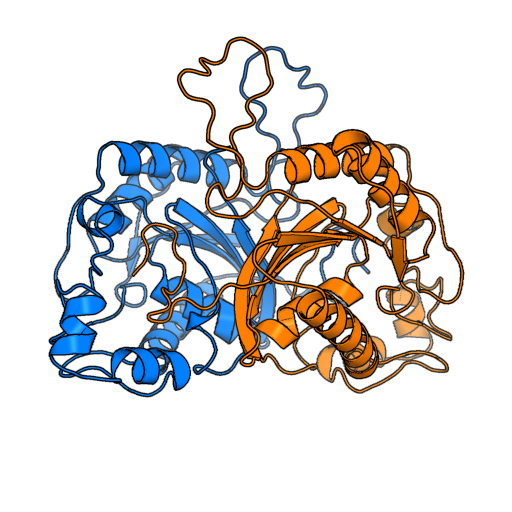268 -13.156 -5.68 1 97.12 189 HIS A C 1
ATOM 1386 O O . HIS A 1 189 ? 1.049 -12.547 -4.945 1 97.12 189 HIS A O 1
ATOM 1392 N N . ALA A 1 190 ? -1.089 -13.156 -5.531 1 96.5 190 ALA A N 1
ATOM 1393 C CA . ALA A 1 190 ? -1.726 -12.375 -4.477 1 96.5 190 ALA A CA 1
ATOM 1394 C C . ALA A 1 190 ? -1.294 -12.859 -3.094 1 96.5 190 ALA A C 1
ATOM 1396 O O . ALA A 1 190 ? -0.859 -12.062 -2.258 1 96.5 190 ALA A O 1
ATOM 1397 N N . GLY A 1 191 ? -1.449 -14.195 -2.854 1 96.31 191 GLY A N 1
ATOM 1398 C CA . GLY A 1 191 ? -1.062 -14.734 -1.558 1 96.31 191 GLY A CA 1
ATOM 1399 C C . GLY A 1 191 ? 0.397 -14.492 -1.225 1 96.31 191 GLY A C 1
ATOM 1400 O O . GLY A 1 191 ? 0.727 -14.086 -0.107 1 96.31 191 GLY A O 1
ATOM 1401 N N . GLN A 1 192 ? 1.241 -14.773 -2.186 1 97.75 192 GLN A N 1
ATOM 1402 C CA . GLN A 1 192 ? 2.68 -14.57 -2.057 1 97.75 192 GLN A CA 1
ATOM 1403 C C . GLN A 1 192 ? 2.998 -13.133 -1.658 1 97.75 192 GLN A C 1
ATOM 1405 O O . GLN A 1 192 ? 3.777 -12.898 -0.732 1 97.75 192 GLN A O 1
ATOM 1410 N N . ILE A 1 193 ? 2.369 -12.125 -2.26 1 98.75 193 ILE A N 1
ATOM 1411 C CA . ILE A 1 193 ? 2.631 -10.719 -2.006 1 98.75 193 ILE A CA 1
ATOM 1412 C C . ILE A 1 193 ? 2.035 -10.312 -0.659 1 98.75 193 ILE A C 1
ATOM 1414 O O . ILE A 1 193 ? 2.646 -9.555 0.097 1 98.75 193 ILE A O 1
ATOM 1418 N N . ARG A 1 194 ? 0.857 -10.828 -0.321 1 98.62 194 ARG A N 1
ATOM 1419 C CA . ARG A 1 194 ? 0.234 -10.555 0.97 1 98.62 194 ARG A CA 1
ATOM 1420 C C . ARG A 1 194 ? 1.165 -10.93 2.119 1 98.62 194 ARG A C 1
ATOM 1422 O O . ARG A 1 194 ? 1.337 -10.156 3.062 1 98.62 194 ARG A O 1
ATOM 1429 N N . THR A 1 195 ? 1.779 -12.117 2.004 1 98.62 195 THR A N 1
ATOM 1430 C CA . THR A 1 195 ? 2.623 -12.578 3.1 1 98.62 195 THR A CA 1
ATOM 1431 C C . THR A 1 195 ? 3.889 -11.727 3.203 1 98.62 195 THR A C 1
ATOM 1433 O O . THR A 1 195 ? 4.352 -11.43 4.305 1 98.62 195 THR A O 1
ATOM 1436 N N . ALA A 1 196 ? 4.461 -11.328 2.049 1 98.94 196 ALA A N 1
ATOM 1437 C CA . ALA A 1 196 ? 5.656 -10.492 2.043 1 98.94 196 ALA A CA 1
ATOM 1438 C C . ALA A 1 196 ? 5.391 -9.141 2.709 1 98.94 196 ALA A C 1
ATOM 1440 O O . ALA A 1 196 ? 6.133 -8.727 3.6 1 98.94 196 ALA A O 1
ATOM 1441 N N . VAL A 1 197 ? 4.324 -8.5 2.309 1 98.88 197 VAL A N 1
ATOM 1442 C CA . VAL A 1 197 ? 3.971 -7.188 2.834 1 98.88 197 VAL A CA 1
ATOM 1443 C C . VAL A 1 197 ? 3.617 -7.301 4.316 1 98.88 197 VAL A C 1
ATOM 1445 O O . VAL A 1 197 ? 4.07 -6.496 5.129 1 98.88 197 VAL A O 1
ATOM 1448 N N . GLY A 1 198 ? 2.764 -8.281 4.664 1 98.81 198 GLY A N 1
ATOM 1449 C CA . GLY A 1 198 ? 2.383 -8.477 6.051 1 98.81 198 GLY A CA 1
ATOM 1450 C C . GLY A 1 198 ? 3.57 -8.688 6.973 1 98.81 198 GLY A C 1
ATOM 1451 O O . GLY A 1 198 ? 3.646 -8.086 8.047 1 98.81 198 GLY A O 1
ATOM 1452 N N . GLN A 1 199 ? 4.512 -9.516 6.551 1 98.75 199 GLN A N 1
ATOM 1453 C CA . GLN A 1 199 ? 5.699 -9.789 7.355 1 98.75 199 GLN A CA 1
ATOM 1454 C C . GLN A 1 199 ? 6.578 -8.547 7.477 1 98.75 199 GLN A C 1
ATOM 1456 O O . GLN A 1 199 ? 7.141 -8.281 8.539 1 98.75 199 GLN A O 1
ATOM 1461 N N . ALA A 1 200 ? 6.672 -7.812 6.383 1 98.75 200 ALA A N 1
ATOM 1462 C CA . ALA A 1 200 ? 7.465 -6.586 6.41 1 98.75 200 ALA A CA 1
ATOM 1463 C C . ALA A 1 200 ? 6.926 -5.602 7.445 1 98.75 200 ALA A C 1
ATOM 1465 O O . ALA A 1 200 ? 7.684 -4.82 8.023 1 98.75 200 ALA A O 1
ATOM 1466 N N . LEU A 1 201 ? 5.629 -5.652 7.723 1 98.44 201 LEU A N 1
ATOM 1467 C CA . LEU A 1 201 ? 5.012 -4.719 8.656 1 98.44 201 LEU A CA 1
ATOM 1468 C C . LEU A 1 201 ? 4.82 -5.359 10.023 1 98.44 201 LEU A C 1
ATOM 1470 O O . LEU A 1 201 ? 4.242 -4.75 10.922 1 98.44 201 LEU A O 1
ATOM 1474 N N . GLY A 1 202 ? 5.246 -6.617 10.18 1 98.06 202 GLY A N 1
ATOM 1475 C CA . GLY A 1 202 ? 5.098 -7.324 11.445 1 98.06 202 GLY A CA 1
ATOM 1476 C C . GLY A 1 202 ? 3.652 -7.648 11.781 1 98.06 202 GLY A C 1
ATOM 1477 O O . GLY A 1 202 ? 3.303 -7.809 12.945 1 98.06 202 GLY A O 1
ATOM 1478 N N . ALA A 1 203 ? 2.787 -7.629 10.812 1 98.5 203 ALA A N 1
ATOM 1479 C CA . ALA A 1 203 ? 1.395 -8.023 11.016 1 98.5 203 ALA A CA 1
ATOM 1480 C C . ALA A 1 203 ? 1.284 -9.523 11.297 1 98.5 203 ALA A C 1
ATOM 1482 O O . ALA A 1 203 ? 2.08 -10.312 10.789 1 98.5 203 ALA A O 1
ATOM 1483 N N . PRO A 1 204 ? 0.325 -9.914 12.102 1 98.31 204 PRO A N 1
ATOM 1484 C CA . PRO A 1 204 ? 0.137 -11.352 12.312 1 98.31 204 PRO A CA 1
ATOM 1485 C C . PRO A 1 204 ? -0.434 -12.055 11.078 1 98.31 204 PRO A C 1
ATOM 1487 O O . PRO A 1 204 ? -1.143 -11.438 10.281 1 98.31 204 PRO A O 1
ATOM 1490 N N . ALA A 1 205 ? -0.139 -13.344 10.938 1 98.25 205 ALA A N 1
ATOM 1491 C CA . ALA A 1 205 ? -0.586 -14.125 9.789 1 98.25 205 ALA A CA 1
ATOM 1492 C C . ALA A 1 205 ? -2.104 -14.062 9.641 1 98.25 205 ALA A C 1
ATOM 1494 O O . ALA A 1 205 ? -2.627 -14.125 8.523 1 98.25 205 ALA A O 1
ATOM 1495 N N . SER A 1 206 ? -2.775 -13.859 10.75 1 98 206 SER A N 1
ATOM 1496 C CA . SER A 1 206 ? -4.234 -13.82 10.781 1 98 206 SER A CA 1
ATOM 1497 C C . SER A 1 206 ? -4.762 -12.586 10.055 1 98 206 SER A C 1
ATOM 1499 O O . SER A 1 206 ? -5.961 -12.484 9.781 1 98 206 SER A O 1
ATOM 1501 N N . HIS A 1 207 ? -3.893 -11.602 9.633 1 98.19 207 HIS A N 1
ATOM 1502 C CA . HIS A 1 207 ? -4.375 -10.367 9.031 1 98.19 207 HIS A CA 1
ATOM 1503 C C . HIS A 1 207 ? -3.828 -10.195 7.617 1 98.19 207 HIS A C 1
ATOM 1505 O O . HIS A 1 207 ? -4.145 -9.211 6.938 1 98.19 207 HIS A O 1
ATOM 1511 N N . TRP A 1 208 ? -3.035 -11.172 7.121 1 98.19 208 TRP A N 1
ATOM 1512 C CA . TRP A 1 208 ? -2.398 -11 5.82 1 98.19 208 TRP A CA 1
ATOM 1513 C C . TRP A 1 208 ? -3.438 -10.984 4.703 1 98.19 208 TRP A C 1
ATOM 1515 O O . TRP A 1 208 ? -3.266 -10.289 3.697 1 98.19 208 TRP A O 1
ATOM 1525 N N . SER A 1 209 ? -4.539 -11.695 4.922 1 96.5 209 SER A N 1
ATOM 1526 C CA . SER A 1 209 ? -5.594 -11.766 3.912 1 96.5 209 SER A CA 1
ATOM 1527 C C . SER A 1 209 ? -6.324 -10.43 3.785 1 96.5 209 SER A C 1
ATOM 1529 O O . SER A 1 209 ? -7.125 -10.242 2.867 1 96.5 209 SER A O 1
ATOM 1531 N N . ARG A 1 210 ? -6.035 -9.438 4.645 1 97.69 210 ARG A N 1
ATOM 1532 C CA . ARG A 1 210 ? -6.703 -8.141 4.625 1 97.69 210 ARG A CA 1
ATOM 1533 C C . ARG A 1 210 ? -6.09 -7.227 3.57 1 97.69 210 ARG A C 1
ATOM 1535 O O . ARG A 1 210 ? -6.605 -6.137 3.311 1 97.69 210 ARG A O 1
ATOM 1542 N N . LEU A 1 211 ? -5.031 -7.656 2.957 1 98.5 211 LEU A N 1
ATOM 1543 C CA . LEU A 1 211 ? -4.402 -6.898 1.883 1 98.5 211 LEU A CA 1
ATOM 1544 C C . LEU A 1 211 ? -5.047 -7.223 0.54 1 98.5 211 LEU A C 1
ATOM 1546 O O . LEU A 1 211 ? -5.148 -8.391 0.159 1 98.5 211 LEU A O 1
ATOM 1550 N N . ARG A 1 212 ? -5.5 -6.215 -0.123 1 97.5 212 ARG A N 1
ATOM 1551 C CA . ARG A 1 212 ? -5.934 -6.363 -1.508 1 97.5 212 ARG A CA 1
ATOM 1552 C C . ARG A 1 212 ? -4.754 -6.242 -2.467 1 97.5 212 ARG A C 1
ATOM 1554 O O . ARG A 1 212 ? -3.965 -5.301 -2.375 1 97.5 212 ARG A O 1
ATOM 1561 N N . ILE A 1 213 ? -4.582 -7.23 -3.326 1 97.38 213 ILE A N 1
ATOM 1562 C CA . ILE A 1 213 ? -3.516 -7.227 -4.32 1 97.38 213 ILE A CA 1
ATOM 1563 C C . ILE A 1 213 ? -4.102 -7.484 -5.707 1 97.38 213 ILE A C 1
ATOM 1565 O O . ILE A 1 213 ? -4.254 -8.633 -6.117 1 97.38 213 ILE A O 1
ATOM 1569 N N . PRO A 1 214 ? -4.406 -6.438 -6.469 1 95.31 214 PRO A N 1
ATOM 1570 C CA . PRO A 1 214 ? -5.012 -6.629 -7.789 1 95.31 214 PRO A CA 1
ATOM 1571 C C . PRO A 1 214 ? -4.039 -7.234 -8.797 1 95.31 214 PRO A C 1
ATOM 1573 O O . PRO A 1 214 ? -2.822 -7.102 -8.648 1 95.31 214 PRO A O 1
ATOM 1576 N N . PRO A 1 215 ? -4.594 -7.867 -9.828 1 95.69 215 PRO A N 1
ATOM 1577 C CA . PRO A 1 215 ? -3.727 -8.344 -10.906 1 95.69 215 PRO A CA 1
ATOM 1578 C C . PRO A 1 215 ? -2.904 -7.219 -11.531 1 95.69 215 PRO A C 1
ATOM 1580 O O . PRO A 1 215 ? -3.393 -6.098 -11.68 1 95.69 215 PRO A O 1
ATOM 1583 N N . ALA A 1 216 ? -1.661 -7.539 -11.766 1 97.44 216 ALA A N 1
ATOM 1584 C CA . ALA A 1 216 ? -0.717 -6.68 -12.484 1 97.44 216 ALA A CA 1
ATOM 1585 C C . ALA A 1 216 ? -0.376 -5.441 -11.664 1 97.44 216 ALA A C 1
ATOM 1587 O O . ALA A 1 216 ? 0.165 -4.469 -12.188 1 97.44 216 ALA A O 1
ATOM 1588 N N . SER A 1 217 ? -0.73 -5.383 -10.406 1 97.69 217 SER A N 1
ATOM 1589 C CA . SER A 1 217 ? -0.383 -4.262 -9.539 1 97.69 217 SER A CA 1
ATOM 1590 C C . SER A 1 217 ? 1.043 -4.391 -9.016 1 97.69 217 SER A C 1
ATOM 1592 O O . SER A 1 217 ? 1.645 -5.465 -9.094 1 97.69 217 SER A O 1
ATOM 1594 N N . LEU A 1 218 ? 1.578 -3.318 -8.531 1 98.69 218 LEU A N 1
ATOM 1595 C CA . LEU A 1 218 ? 2.922 -3.264 -7.969 1 98.69 218 LEU A CA 1
ATOM 1596 C C . LEU A 1 218 ? 2.871 -3.037 -6.461 1 98.69 218 LEU A C 1
ATOM 1598 O O . LEU A 1 218 ? 2.084 -2.221 -5.977 1 98.69 218 LEU A O 1
ATOM 1602 N N . SER A 1 219 ? 3.615 -3.74 -5.699 1 98.88 219 SER A N 1
ATOM 1603 C CA . SER A 1 219 ? 3.982 -3.463 -4.316 1 98.88 219 SER A CA 1
ATOM 1604 C C . SER A 1 219 ? 5.496 -3.387 -4.148 1 98.88 219 SER A C 1
ATOM 1606 O O . SER A 1 219 ? 6.234 -4.113 -4.816 1 98.88 219 SER A O 1
ATOM 1608 N N . VAL A 1 220 ? 5.965 -2.5 -3.336 1 98.88 220 VAL A N 1
ATOM 1609 C CA . VAL A 1 220 ? 7.395 -2.244 -3.219 1 98.88 220 VAL A CA 1
ATOM 1610 C C . VAL A 1 220 ? 7.82 -2.336 -1.754 1 98.88 220 VAL A C 1
ATOM 1612 O O . VAL A 1 220 ? 7.191 -1.73 -0.881 1 98.88 220 VAL A O 1
ATOM 1615 N N . LEU A 1 221 ? 8.828 -3.119 -1.492 1 98.88 221 LEU A N 1
ATOM 1616 C CA . LEU A 1 221 ? 9.445 -3.252 -0.177 1 98.88 221 LEU A CA 1
ATOM 1617 C C . LEU A 1 221 ? 10.914 -2.854 -0.225 1 98.88 221 LEU A C 1
ATOM 1619 O O . LEU A 1 221 ? 11.578 -3.02 -1.253 1 98.88 221 LEU A O 1
ATOM 1623 N N . ARG A 1 222 ? 11.414 -2.35 0.826 1 98.75 222 ARG A N 1
ATOM 1624 C CA . ARG A 1 222 ? 12.852 -2.229 1.056 1 98.75 222 ARG A CA 1
ATOM 1625 C C . ARG A 1 222 ? 13.273 -3.006 2.297 1 98.75 222 ARG A C 1
ATOM 1627 O O . ARG A 1 222 ? 12.609 -2.939 3.334 1 98.75 222 ARG A O 1
ATOM 1634 N N . LEU A 1 223 ? 14.305 -3.773 2.17 1 98.75 223 LEU A N 1
ATOM 1635 C CA . LEU A 1 223 ? 14.789 -4.66 3.223 1 98.75 223 LEU A CA 1
ATOM 1636 C C . LEU A 1 223 ? 16.234 -4.32 3.598 1 98.75 223 LEU A C 1
ATOM 1638 O O . LEU A 1 223 ? 17.094 -4.18 2.725 1 98.75 223 LEU A O 1
ATOM 1642 N N . TRP A 1 224 ? 16.516 -4.176 4.832 1 98.25 224 TRP A N 1
ATOM 1643 C CA . TRP A 1 224 ? 17.875 -3.947 5.332 1 98.25 224 TRP A CA 1
ATOM 1644 C C . TRP A 1 224 ? 18.422 -5.199 6.008 1 98.25 224 TRP A C 1
ATOM 1646 O O . TRP A 1 224 ? 17.656 -6.02 6.523 1 98.25 224 TRP A O 1
ATOM 1656 N N . ALA A 1 225 ? 19.688 -5.312 6.117 1 97 225 ALA A N 1
ATOM 1657 C CA . ALA A 1 225 ? 20.375 -6.473 6.68 1 97 225 ALA A CA 1
ATOM 1658 C C . ALA A 1 225 ? 20.078 -6.621 8.172 1 97 225 ALA A C 1
ATOM 1660 O O . ALA A 1 225 ? 20.078 -7.734 8.703 1 97 225 ALA A O 1
ATOM 1661 N N . ASP A 1 226 ? 19.766 -5.527 8.812 1 95.5 226 ASP A N 1
ATOM 1662 C CA . ASP A 1 226 ? 19.562 -5.574 10.258 1 95.5 226 ASP A CA 1
ATOM 1663 C C . ASP A 1 226 ? 18.125 -5.992 10.602 1 95.5 226 ASP A C 1
ATOM 1665 O O . ASP A 1 226 ? 17.75 -5.996 11.766 1 95.5 226 ASP A O 1
ATOM 1669 N N . GLY A 1 227 ? 17.328 -6.25 9.57 1 95.75 227 GLY A N 1
ATOM 1670 C CA . GLY A 1 227 ? 15.969 -6.723 9.805 1 95.75 227 GLY A CA 1
ATOM 1671 C C . GLY A 1 227 ? 14.922 -5.637 9.641 1 95.75 227 GLY A C 1
ATOM 1672 O O . GLY A 1 227 ? 13.727 -5.922 9.609 1 95.75 227 GLY A O 1
ATOM 1673 N N . THR A 1 228 ? 15.391 -4.379 9.492 1 95.88 228 THR A N 1
ATOM 1674 C CA . THR A 1 228 ? 14.453 -3.291 9.25 1 95.88 228 THR A CA 1
ATOM 1675 C C . THR A 1 228 ? 13.859 -3.395 7.848 1 95.88 228 THR A C 1
ATOM 1677 O O . THR A 1 228 ? 14.531 -3.824 6.91 1 95.88 228 THR A O 1
ATOM 1680 N N . THR A 1 229 ? 12.617 -3.076 7.793 1 98.25 229 THR A N 1
ATOM 1681 C CA . THR A 1 229 ? 11.93 -3.088 6.504 1 98.25 229 THR A CA 1
ATOM 1682 C C . THR A 1 229 ? 11.18 -1.779 6.281 1 98.25 229 THR A C 1
ATOM 1684 O O . THR A 1 229 ? 10.938 -1.028 7.227 1 98.25 229 THR A O 1
ATOM 1687 N N . GLU A 1 230 ? 10.914 -1.473 5.051 1 98.12 230 GLU A N 1
ATOM 1688 C CA . GLU A 1 230 ? 10 -0.418 4.625 1 98.12 230 GLU A CA 1
ATOM 1689 C C . GLU A 1 230 ? 8.969 -0.948 3.631 1 98.12 230 GLU A C 1
ATOM 1691 O O . GLU A 1 230 ? 9.328 -1.638 2.672 1 98.12 230 GLU A O 1
ATOM 1696 N N . VAL A 1 231 ? 7.738 -0.729 3.934 1 98.81 231 VAL A N 1
ATOM 1697 C CA . VAL A 1 231 ? 6.695 -0.884 2.928 1 98.81 231 VAL A CA 1
ATOM 1698 C C . VAL A 1 231 ? 6.508 0.428 2.17 1 98.81 231 VAL A C 1
ATOM 1700 O O . VAL A 1 231 ? 5.906 1.371 2.688 1 98.81 231 VAL A O 1
ATOM 1703 N N . THR A 1 232 ? 7 0.46 0.954 1 98.44 232 THR A N 1
ATOM 1704 C CA . THR A 1 232 ? 7.051 1.68 0.156 1 98.44 232 THR A CA 1
ATOM 1705 C C . THR A 1 232 ? 5.711 1.93 -0.532 1 98.44 232 THR A C 1
ATOM 1707 O O . THR A 1 232 ? 5.266 3.074 -0.639 1 98.44 232 THR A O 1
ATOM 1710 N N . ALA A 1 233 ? 5.082 0.936 -1.001 1 98.56 233 ALA A N 1
ATOM 1711 C CA . ALA A 1 233 ? 3.779 1.016 -1.655 1 98.56 233 ALA A CA 1
ATOM 1712 C C . ALA A 1 233 ? 3.115 -0.357 -1.725 1 98.56 233 ALA A C 1
ATOM 1714 O O . ALA A 1 233 ? 3.797 -1.384 -1.726 1 98.56 233 ALA A O 1
ATOM 1715 N N . VAL A 1 234 ? 1.817 -0.377 -1.749 1 98.81 234 VAL A N 1
ATOM 1716 C CA . VAL A 1 234 ? 1.077 -1.632 -1.83 1 98.81 234 VAL A CA 1
ATOM 1717 C C . VAL A 1 234 ? -0.061 -1.495 -2.838 1 98.81 234 VAL A C 1
ATOM 1719 O O . VAL A 1 234 ? -0.864 -0.562 -2.756 1 98.81 234 VAL A O 1
ATOM 1722 N N . GLY A 1 235 ? -0.139 -2.438 -3.803 1 98.19 235 GLY A N 1
ATOM 1723 C CA . GLY A 1 235 ? -1.281 -2.557 -4.695 1 98.19 235 GLY A CA 1
ATOM 1724 C C . GLY A 1 235 ? -1.416 -1.386 -5.648 1 98.19 235 GLY A C 1
ATOM 1725 O O . GLY A 1 235 ? -2.529 -0.941 -5.941 1 98.19 235 GLY A O 1
ATOM 1726 N N . VAL A 1 236 ? -0.327 -0.81 -6.117 1 97.38 236 VAL A N 1
ATOM 1727 C CA . VAL A 1 236 ? -0.336 0.327 -7.031 1 97.38 236 VAL A CA 1
ATOM 1728 C C . VAL A 1 236 ? -0.838 -0.116 -8.406 1 97.38 236 VAL A C 1
ATOM 1730 O O . VAL A 1 236 ? -0.222 -0.966 -9.055 1 97.38 236 VAL A O 1
ATOM 1733 N N . PRO A 1 237 ? -1.948 0.437 -8.859 1 93.94 237 PRO A N 1
ATOM 1734 C CA . PRO A 1 237 ? -2.447 0.055 -10.188 1 93.94 237 PRO A CA 1
ATOM 1735 C C . PRO A 1 237 ? -1.521 0.499 -11.312 1 93.94 237 PRO A C 1
ATOM 1737 O O . PRO A 1 237 ? -0.863 1.537 -11.203 1 93.94 237 PRO A O 1
ATOM 1740 N N . THR A 1 238 ? -1.483 -0.248 -12.352 1 92.06 238 THR A N 1
ATOM 1741 C CA . THR A 1 238 ? -0.6 0.098 -13.461 1 92.06 238 THR A CA 1
ATOM 1742 C C . THR A 1 238 ? -1.406 0.416 -14.711 1 92.06 238 THR A C 1
ATOM 1744 O O . THR A 1 238 ? -0.842 0.798 -15.742 1 92.06 238 THR A O 1
ATOM 1747 N N . ASP A 1 239 ? -2.723 0.132 -14.828 1 72.06 239 ASP A N 1
ATOM 1748 C CA . ASP A 1 239 ? -3.551 0.313 -16.016 1 72.06 239 ASP A CA 1
ATOM 1749 C C . ASP A 1 239 ? -3.98 1.771 -16.172 1 72.06 239 ASP A C 1
ATOM 1751 O O . ASP A 1 239 ? -4.746 2.105 -17.078 1 72.06 239 ASP A O 1
ATOM 1755 N N . GLY A 1 240 ? -3.482 2.748 -15.516 1 58.16 240 GLY A N 1
ATOM 1756 C CA . GLY A 1 240 ? -3.947 4.113 -15.703 1 58.16 240 GLY A CA 1
ATOM 1757 C C . GLY A 1 240 ? -3.23 4.84 -16.828 1 58.16 240 GLY A C 1
ATOM 1758 O O . GLY A 1 240 ? -2.164 4.41 -17.266 1 58.16 240 GLY A O 1
ATOM 1759 N N . MET B 1 1 ? -11.609 -16.469 -4.844 1 49.22 1 MET B N 1
ATOM 1760 C CA . MET B 1 1 ? -10.75 -15.297 -4.879 1 49.22 1 MET B CA 1
ATOM 1761 C C . MET B 1 1 ? -11.258 -14.289 -5.902 1 49.22 1 MET B C 1
ATOM 1763 O O . MET B 1 1 ? -11.875 -14.664 -6.898 1 49.22 1 MET B O 1
ATOM 1767 N N . SER B 1 2 ? -11.422 -13.031 -5.453 1 49.16 2 SER B N 1
ATOM 1768 C CA . SER B 1 2 ? -11.961 -12.023 -6.355 1 49.16 2 SER B CA 1
ATOM 1769 C C . SER B 1 2 ? -10.961 -11.672 -7.453 1 49.16 2 SER B C 1
ATOM 1771 O O . SER B 1 2 ? -9.75 -11.68 -7.227 1 49.16 2 SER B O 1
ATOM 1773 N N . SER B 1 3 ? -11.438 -11.453 -8.625 1 54.66 3 SER B N 1
ATOM 1774 C CA . SER B 1 3 ? -10.641 -11.008 -9.758 1 54.66 3 SER B CA 1
ATOM 1775 C C . SER B 1 3 ? -9.922 -9.695 -9.453 1 54.66 3 SER B C 1
ATOM 1777 O O . SER B 1 3 ? -8.891 -9.391 -10.047 1 54.66 3 SER B O 1
ATOM 1779 N N . ALA B 1 4 ? -10.438 -8.992 -8.492 1 64.88 4 ALA B N 1
ATOM 1780 C CA . ALA B 1 4 ? -9.914 -7.668 -8.164 1 64.88 4 ALA B CA 1
ATOM 1781 C C . ALA B 1 4 ? -8.828 -7.754 -7.09 1 64.88 4 ALA B C 1
ATOM 1783 O O . ALA B 1 4 ? -8.211 -6.746 -6.742 1 64.88 4 ALA B O 1
ATOM 1784 N N . GLY B 1 5 ? -8.609 -8.891 -6.621 1 79.06 5 GLY B N 1
ATOM 1785 C CA . GLY B 1 5 ? -7.543 -9.086 -5.652 1 79.06 5 GLY B CA 1
ATOM 1786 C C . GLY B 1 5 ? -8.008 -8.922 -4.215 1 79.06 5 GLY B C 1
ATOM 1787 O O . GLY B 1 5 ? -7.211 -9.023 -3.283 1 79.06 5 GLY B O 1
ATOM 1788 N N . ALA B 1 6 ? -9.359 -8.594 -4.074 1 80.75 6 ALA B N 1
ATOM 1789 C CA . ALA B 1 6 ? -9.953 -8.492 -2.742 1 80.75 6 ALA B CA 1
ATOM 1790 C C . ALA B 1 6 ? -10.266 -9.867 -2.168 1 80.75 6 ALA B C 1
ATOM 1792 O O . ALA B 1 6 ? -10.477 -10.828 -2.914 1 80.75 6 ALA B O 1
ATOM 1793 N N . THR B 1 7 ? -10.219 -9.922 -0.842 1 78 7 THR B N 1
ATOM 1794 C CA . THR B 1 7 ? -10.758 -11.109 -0.187 1 78 7 THR B CA 1
ATOM 1795 C C . THR B 1 7 ? -12.281 -11.062 -0.152 1 78 7 THR B C 1
ATOM 1797 O O . THR B 1 7 ? -12.867 -10.188 0.485 1 78 7 THR B O 1
ATOM 1800 N N . PRO B 1 8 ? -12.891 -11.961 -0.873 1 75.75 8 PRO B N 1
ATOM 1801 C CA . PRO B 1 8 ? -14.352 -11.906 -0.914 1 75.75 8 PRO B CA 1
ATOM 1802 C C . PRO B 1 8 ? -14.992 -12.203 0.44 1 75.75 8 PRO B C 1
ATOM 1804 O O . PRO B 1 8 ? -14.492 -13.039 1.194 1 75.75 8 PRO B O 1
ATOM 1807 N N . ARG B 1 9 ? -15.984 -11.461 0.7 1 81.56 9 ARG B N 1
ATOM 1808 C CA . ARG B 1 9 ? -16.828 -11.766 1.854 1 81.56 9 ARG B CA 1
ATOM 1809 C C . ARG B 1 9 ? -18.031 -12.594 1.445 1 81.56 9 ARG B C 1
ATOM 1811 O O . ARG B 1 9 ? -18.609 -12.375 0.375 1 81.56 9 ARG B O 1
ATOM 1818 N N . LEU B 1 10 ? -18.328 -13.5 2.275 1 79 10 LEU B N 1
ATOM 1819 C CA . LEU B 1 10 ? -19.438 -14.383 1.952 1 79 10 LEU B CA 1
ATOM 1820 C C . LEU B 1 10 ? -20.766 -13.789 2.416 1 79 10 LEU B C 1
ATOM 1822 O O . LEU B 1 10 ? -21.828 -14.195 1.957 1 79 10 LEU B O 1
ATOM 1826 N N . ASP B 1 11 ? -20.672 -12.844 3.354 1 81.56 11 ASP B N 1
ATOM 1827 C CA . ASP B 1 11 ? -21.891 -12.18 3.791 1 81.56 11 ASP B CA 1
ATOM 1828 C C . ASP B 1 11 ? -22.141 -10.914 2.98 1 81.56 11 ASP B C 1
ATOM 1830 O O . ASP B 1 11 ? -21.375 -10.578 2.082 1 81.56 11 ASP B O 1
ATOM 1834 N N . ALA B 1 12 ? -23.203 -10.281 3.092 1 84.38 12 ALA B N 1
ATOM 1835 C CA . ALA B 1 12 ? -23.609 -9.125 2.295 1 84.38 12 ALA B CA 1
ATOM 1836 C C . ALA B 1 12 ? -23.266 -7.82 3.004 1 84.38 12 ALA B C 1
ATOM 1838 O O . ALA B 1 12 ? -23.812 -6.766 2.684 1 84.38 12 ALA B O 1
ATOM 1839 N N . ALA B 1 13 ? -22.359 -7.914 4.016 1 93.31 13 ALA B N 1
ATOM 1840 C CA . ALA B 1 13 ? -22.031 -6.695 4.762 1 93.31 13 ALA B CA 1
ATOM 1841 C C . ALA B 1 13 ? -21.266 -5.711 3.895 1 93.31 13 ALA B C 1
ATOM 1843 O O . ALA B 1 13 ? -20.391 -6.109 3.123 1 93.31 13 ALA B O 1
ATOM 1844 N N . LEU B 1 14 ? -21.625 -4.445 4.027 1 96.62 14 LEU B N 1
ATOM 1845 C CA . LEU B 1 14 ? -20.984 -3.406 3.223 1 96.62 14 LEU B CA 1
ATOM 1846 C C . LEU B 1 14 ? -19.984 -2.617 4.051 1 96.62 14 LEU B C 1
ATOM 1848 O O . LEU B 1 14 ? -20.203 -2.371 5.238 1 96.62 14 LEU B O 1
ATOM 1852 N N . PRO B 1 15 ? -18.953 -2.18 3.459 1 98.25 15 PRO B N 1
ATOM 1853 C CA . PRO B 1 15 ? -17.922 -1.428 4.188 1 98.25 15 PRO B CA 1
ATOM 1854 C C . PRO B 1 15 ? -18.047 0.081 3.988 1 98.25 15 PRO B C 1
ATOM 1856 O O . PRO B 1 15 ? -18.781 0.533 3.102 1 98.25 15 PRO B O 1
ATOM 1859 N N . LEU B 1 16 ? -17.422 0.797 4.859 1 98.81 16 LEU B N 1
ATOM 1860 C CA . LEU B 1 16 ? -16.984 2.156 4.559 1 98.81 16 LEU B CA 1
ATOM 1861 C C . LEU B 1 16 ? -15.641 2.146 3.822 1 98.81 16 LEU B C 1
ATOM 1863 O O . LEU B 1 16 ? -14.703 1.466 4.238 1 98.81 16 LEU B O 1
ATOM 1867 N N . THR B 1 17 ? -15.586 2.809 2.705 1 98.88 17 THR B N 1
ATOM 1868 C CA . THR B 1 17 ? -14.305 3.068 2.061 1 98.88 17 THR B CA 1
ATOM 1869 C C . THR B 1 17 ? -13.719 4.395 2.539 1 98.88 17 THR B C 1
ATOM 1871 O O . THR B 1 17 ? -14.414 5.414 2.568 1 98.88 17 THR B O 1
ATOM 1874 N N . VAL B 1 18 ? -12.492 4.387 2.967 1 98.94 18 VAL B N 1
ATOM 1875 C CA . VAL B 1 18 ? -11.781 5.598 3.365 1 98.94 18 VAL B CA 1
ATOM 1876 C C . VAL B 1 18 ? -10.57 5.809 2.455 1 98.94 18 VAL B C 1
ATOM 1878 O O . VAL B 1 18 ? -9.695 4.949 2.363 1 98.94 18 VAL B O 1
ATOM 1881 N N . VAL B 1 19 ? -10.547 6.906 1.761 1 98.94 19 VAL B N 1
ATOM 1882 C CA . VAL B 1 19 ? -9.383 7.324 0.983 1 98.94 19 VAL B CA 1
ATOM 1883 C C . VAL B 1 19 ? -8.547 8.312 1.791 1 98.94 19 VAL B C 1
ATOM 1885 O O . VAL B 1 19 ? -9.008 9.414 2.104 1 98.94 19 VAL B O 1
ATOM 1888 N N . LEU B 1 20 ? -7.383 7.891 2.164 1 98.94 20 LEU B N 1
ATOM 1889 C CA . LEU B 1 20 ? -6.449 8.719 2.922 1 98.94 20 LEU B CA 1
ATOM 1890 C C . LEU B 1 20 ? -5.473 9.43 1.99 1 98.94 20 LEU B C 1
ATOM 1892 O O . LEU B 1 20 ? -4.77 8.781 1.212 1 98.94 20 LEU B O 1
ATOM 1896 N N . VAL B 1 21 ? -5.43 10.734 2.084 1 98.88 21 VAL B N 1
ATOM 1897 C CA . VAL B 1 21 ? -4.57 11.547 1.23 1 98.88 21 VAL B CA 1
ATOM 1898 C C . VAL B 1 21 ? -3.582 12.328 2.09 1 98.88 21 VAL B C 1
ATOM 1900 O O . VAL B 1 21 ? -3.986 13.102 2.961 1 98.88 21 VAL B O 1
ATOM 1903 N N . ARG B 1 22 ? -2.344 12.133 1.867 1 98.62 22 ARG B N 1
ATOM 1904 C CA . ARG B 1 22 ? -1.397 13.039 2.512 1 98.62 22 ARG B CA 1
ATOM 1905 C C . ARG B 1 22 ? -1.367 14.391 1.807 1 98.62 22 ARG B C 1
ATOM 1907 O O . ARG B 1 22 ? -1.451 14.461 0.579 1 98.62 22 ARG B O 1
ATOM 1914 N N . HIS B 1 23 ? -1.174 15.406 2.521 1 98.19 23 HIS B N 1
ATOM 1915 C CA . HIS B 1 23 ? -1.076 16.734 1.938 1 98.19 23 HIS B CA 1
ATOM 1916 C C . HIS B 1 23 ? 0.113 16.844 0.989 1 98.19 23 HIS B C 1
ATOM 1918 O O . HIS B 1 23 ? 1.042 16.031 1.063 1 98.19 23 HIS B O 1
ATOM 1924 N N . GLY B 1 24 ? 0.109 17.859 0.095 1 97.12 24 GLY B N 1
ATOM 1925 C CA . GLY B 1 24 ? 1.254 18.172 -0.744 1 97.12 24 GLY B CA 1
ATOM 1926 C C . GLY B 1 24 ? 2.428 18.734 0.035 1 97.12 24 GLY B C 1
ATOM 1927 O O . GLY B 1 24 ? 2.311 19.016 1.23 1 97.12 24 GLY B O 1
ATOM 1928 N N . VAL B 1 25 ? 3.5 18.984 -0.72 1 95.88 25 VAL B N 1
ATOM 1929 C CA . VAL B 1 25 ? 4.723 19.422 -0.05 1 95.88 25 VAL B CA 1
ATOM 1930 C C . VAL B 1 25 ? 4.605 20.891 0.333 1 95.88 25 VAL B C 1
ATOM 1932 O O . VAL B 1 25 ? 3.945 21.672 -0.36 1 95.88 25 VAL B O 1
ATOM 1935 N N . THR B 1 26 ? 5.184 21.203 1.491 1 94.69 26 THR B N 1
ATOM 1936 C CA . THR B 1 26 ? 5.445 22.547 1.964 1 94.69 26 THR B CA 1
ATOM 1937 C C . THR B 1 26 ? 6.938 22.875 1.887 1 94.69 26 THR B C 1
ATOM 1939 O O . THR B 1 26 ? 7.758 21.984 1.67 1 94.69 26 THR B O 1
ATOM 1942 N N . PRO B 1 27 ? 7.293 24.094 2.043 1 91.56 27 PRO B N 1
ATOM 1943 C CA . PRO B 1 27 ? 8.727 24.375 2.123 1 91.56 27 PRO B CA 1
ATOM 1944 C C . PRO B 1 27 ? 9.43 23.562 3.209 1 91.56 27 PRO B C 1
ATOM 1946 O O . PRO B 1 27 ? 10.57 23.141 3.023 1 91.56 27 PRO B O 1
ATOM 1949 N N . LEU B 1 28 ? 8.781 23.297 4.289 1 87 28 LEU B N 1
ATOM 1950 C CA . LEU B 1 28 ? 9.367 22.531 5.383 1 87 28 LEU B CA 1
ATOM 1951 C C . LEU B 1 28 ? 9.492 21.062 5.008 1 87 28 LEU B C 1
ATOM 1953 O O . LEU B 1 28 ? 10.5 20.422 5.32 1 87 28 LEU B O 1
ATOM 1957 N N . THR B 1 29 ? 8.445 20.453 4.359 1 87.38 29 THR B N 1
ATOM 1958 C CA . THR B 1 29 ? 8.531 19.078 3.881 1 87.38 29 THR B CA 1
ATOM 1959 C C . THR B 1 29 ? 9.719 18.906 2.936 1 87.38 29 THR B C 1
ATOM 1961 O O . THR B 1 29 ? 10.438 17.906 3.008 1 87.38 29 THR B O 1
ATOM 1964 N N . GLU B 1 30 ? 9.883 19.812 2.098 1 86.88 30 GLU B N 1
ATOM 1965 C CA . GLU B 1 30 ? 10.953 19.75 1.11 1 86.88 30 GLU B CA 1
ATOM 1966 C C . GLU B 1 30 ? 12.328 19.844 1.776 1 86.88 30 GLU B C 1
ATOM 1968 O O . GLU B 1 30 ? 13.297 19.266 1.288 1 86.88 30 GLU B O 1
ATOM 1973 N N . ALA B 1 31 ? 12.328 20.5 2.918 1 82.44 31 ALA B N 1
ATOM 1974 C CA . ALA B 1 31 ? 13.57 20.656 3.668 1 82.44 31 ALA B CA 1
ATOM 1975 C C . ALA B 1 31 ? 13.773 19.5 4.637 1 82.44 31 ALA B C 1
ATOM 1977 O O . ALA B 1 31 ? 14.766 19.453 5.363 1 82.44 31 ALA B O 1
ATOM 1978 N N . GLY B 1 32 ? 12.812 18.562 4.711 1 79.88 32 GLY B N 1
ATOM 1979 C CA . GLY B 1 32 ? 12.922 17.406 5.59 1 79.88 32 GLY B CA 1
ATOM 1980 C C . GLY B 1 32 ? 12.602 17.734 7.039 1 79.88 32 GLY B C 1
ATOM 1981 O O . GLY B 1 32 ? 13.109 17.078 7.953 1 79.88 32 GLY B O 1
ATOM 1982 N N . VAL B 1 33 ? 11.914 18.891 7.207 1 76.25 33 VAL B N 1
ATOM 1983 C CA . VAL B 1 33 ? 11.547 19.328 8.547 1 76.25 33 VAL B CA 1
ATOM 1984 C C . VAL B 1 33 ? 10.117 18.891 8.867 1 76.25 33 VAL B C 1
ATOM 1986 O O . VAL B 1 33 ? 9.203 19.109 8.07 1 76.25 33 VAL B O 1
ATOM 1989 N N . GLY B 1 34 ? 9.977 18.219 10.008 1 76.19 34 GLY B N 1
ATOM 1990 C CA . GLY B 1 34 ? 8.648 17.797 10.422 1 76.19 34 GLY B CA 1
ATOM 1991 C C . GLY B 1 34 ? 7.797 18.938 10.953 1 76.19 34 GLY B C 1
ATOM 1992 O O . GLY B 1 34 ? 8.297 19.828 11.633 1 76.19 34 GLY B O 1
ATOM 1993 N N . SER B 1 35 ? 6.605 18.969 10.461 1 75.56 35 SER B N 1
ATOM 1994 C CA . SER B 1 35 ? 5.625 19.922 10.969 1 75.56 35 SER B CA 1
ATOM 1995 C C . SER B 1 35 ? 4.488 19.219 11.703 1 75.56 35 SER B C 1
ATOM 1997 O O . SER B 1 35 ? 3.717 18.469 11.086 1 75.56 35 SER B O 1
ATOM 1999 N N . GLY B 1 36 ? 4.422 19.469 12.953 1 80.56 36 GLY B N 1
ATOM 2000 C CA . GLY B 1 36 ? 3.428 18.828 13.797 1 80.56 36 GLY B CA 1
ATOM 2001 C C . GLY B 1 36 ? 2.131 19.609 13.891 1 80.56 36 GLY B C 1
ATOM 2002 O O . GLY B 1 36 ? 1.815 20.406 13.016 1 80.56 36 GLY B O 1
ATOM 2003 N N . SER B 1 37 ? 1.345 19.266 14.883 1 80.62 37 SER B N 1
ATOM 2004 C CA . SER B 1 37 ? -0.025 19.766 14.945 1 80.62 37 SER B CA 1
ATOM 2005 C C . SER B 1 37 ? -0.154 20.875 15.977 1 80.62 37 SER B C 1
ATOM 2007 O O . SER B 1 37 ? -1.238 21.438 16.156 1 80.62 37 SER B O 1
ATOM 2009 N N . ASP B 1 38 ? 0.872 21.203 16.547 1 79 38 ASP B N 1
ATOM 2010 C CA . ASP B 1 38 ? 0.771 22.203 17.609 1 79 38 ASP B CA 1
ATOM 2011 C C . ASP B 1 38 ? 0.567 23.594 17.016 1 79 38 ASP B C 1
ATOM 2013 O O . ASP B 1 38 ? 0.174 24.531 17.734 1 79 38 ASP B O 1
ATOM 2017 N N . VAL B 1 39 ? 0.841 23.75 15.836 1 80.06 39 VAL B N 1
ATOM 2018 C CA . VAL B 1 39 ? 0.605 25 15.125 1 80.06 39 VAL B CA 1
ATOM 2019 C C . VAL B 1 39 ? -0.06 24.719 13.781 1 80.06 39 VAL B C 1
ATOM 2021 O O . VAL B 1 39 ? 0.018 23.594 13.266 1 80.06 39 VAL B O 1
ATOM 2024 N N . PRO B 1 40 ? -0.772 25.734 13.297 1 82.75 40 PRO B N 1
ATOM 2025 C CA . PRO B 1 40 ? -1.433 25.5 12.008 1 82.75 40 PRO B CA 1
ATOM 2026 C C . PRO B 1 40 ? -0.471 25 10.938 1 82.75 40 PRO B C 1
ATOM 2028 O O . PRO B 1 40 ? -0.847 24.172 10.102 1 82.75 40 PRO B O 1
ATOM 2031 N N . GLY B 1 41 ? 0.774 25.516 10.992 1 84.69 41 GLY B N 1
ATOM 2032 C CA . GLY B 1 41 ? 1.828 25.016 10.117 1 84.69 41 GLY B CA 1
ATOM 2033 C C . GLY B 1 41 ? 1.882 25.734 8.781 1 84.69 41 GLY B C 1
ATOM 2034 O O . GLY B 1 41 ? 1.142 26.688 8.562 1 84.69 41 GLY B O 1
ATOM 2035 N N . PRO B 1 42 ? 2.766 25.312 7.969 1 90.06 42 PRO B N 1
ATOM 2036 C CA . PRO B 1 42 ? 3.037 26.016 6.715 1 90.06 42 PRO B CA 1
ATOM 2037 C C . PRO B 1 42 ? 1.982 25.75 5.645 1 90.06 42 PRO B C 1
ATOM 2039 O O . PRO B 1 42 ? 1.317 24.719 5.676 1 90.06 42 PRO B O 1
ATOM 2042 N N . ALA B 1 43 ? 1.906 26.688 4.707 1 96.38 43 ALA B N 1
ATOM 2043 C CA . ALA B 1 43 ? 1.125 26.516 3.486 1 96.38 43 ALA B CA 1
ATOM 2044 C C . ALA B 1 43 ? 1.855 25.609 2.496 1 96.38 43 ALA B C 1
ATOM 2046 O O . ALA B 1 43 ? 3.062 25.391 2.621 1 96.38 43 ALA B O 1
ATOM 2047 N N . LEU B 1 44 ? 1.14 25.094 1.545 1 97.44 44 LEU B N 1
ATOM 2048 C CA . LEU B 1 44 ? 1.746 24.344 0.456 1 97.44 44 LEU B CA 1
ATOM 2049 C C . LEU B 1 44 ? 2.727 25.203 -0.329 1 97.44 44 LEU B C 1
ATOM 2051 O O . LEU B 1 44 ? 2.498 26.406 -0.508 1 97.44 44 LEU B O 1
ATOM 2055 N N . SER B 1 45 ? 3.828 24.641 -0.812 1 96.81 45 SER B N 1
ATOM 2056 C CA . SER B 1 45 ? 4.668 25.281 -1.819 1 96.81 45 SER B CA 1
ATOM 2057 C C . SER B 1 45 ? 3.982 25.297 -3.182 1 96.81 45 SER B C 1
ATOM 2059 O O . SER B 1 45 ? 2.932 24.672 -3.361 1 96.81 45 SER B O 1
ATOM 2061 N N . PRO B 1 46 ? 4.527 26.031 -4.113 1 96.88 46 PRO B N 1
ATOM 2062 C CA . PRO B 1 46 ? 3.977 25.938 -5.469 1 96.88 46 PRO B CA 1
ATOM 2063 C C . PRO B 1 46 ? 3.912 24.5 -5.988 1 96.88 46 PRO B C 1
ATOM 2065 O O . PRO B 1 46 ? 2.902 24.094 -6.57 1 96.88 46 PRO B O 1
ATOM 2068 N N . HIS B 1 47 ? 4.934 23.766 -5.766 1 94.81 47 HIS B N 1
ATOM 2069 C CA . HIS B 1 47 ? 4.926 22.359 -6.137 1 94.81 47 HIS B CA 1
ATOM 2070 C C . HIS B 1 47 ? 3.838 21.594 -5.391 1 94.81 47 HIS B C 1
ATOM 2072 O O . HIS B 1 47 ? 3.182 20.719 -5.965 1 94.81 47 HIS B O 1
ATOM 2078 N N . GLY B 1 48 ? 3.674 21.891 -4.133 1 96.75 48 GLY B N 1
ATOM 2079 C CA . GLY B 1 48 ? 2.637 21.281 -3.326 1 96.75 48 GLY B CA 1
ATOM 2080 C C . GLY B 1 48 ? 1.237 21.516 -3.859 1 96.75 48 GLY B C 1
ATOM 2081 O O . GLY B 1 48 ? 0.37 20.641 -3.762 1 96.75 48 GLY B O 1
ATOM 2082 N N . ARG B 1 49 ? 1.034 22.688 -4.395 1 98.06 49 ARG B N 1
ATOM 2083 C CA . ARG B 1 49 ? -0.271 22.984 -4.969 1 98.06 49 ARG B CA 1
ATOM 2084 C C . ARG B 1 49 ? -0.521 22.172 -6.23 1 98.06 49 ARG B C 1
ATOM 2086 O O . ARG B 1 49 ? -1.648 21.75 -6.488 1 98.06 49 ARG B O 1
ATOM 2093 N N . ILE B 1 50 ? 0.522 22 -6.984 1 96.94 50 ILE B N 1
ATOM 2094 C CA . ILE B 1 50 ? 0.417 21.141 -8.156 1 96.94 50 ILE B CA 1
ATOM 2095 C C . ILE B 1 50 ? 0.097 19.719 -7.723 1 96.94 50 ILE B C 1
ATOM 2097 O O . ILE B 1 50 ? -0.787 19.078 -8.289 1 96.94 50 ILE B O 1
ATOM 2101 N N . GLN B 1 51 ? 0.753 19.25 -6.695 1 96.19 51 GLN B N 1
ATOM 2102 C CA . GLN B 1 51 ? 0.519 17.922 -6.152 1 96.19 51 GLN B CA 1
ATOM 2103 C C . GLN B 1 51 ? -0.921 17.766 -5.672 1 96.19 51 GLN B C 1
ATOM 2105 O O . GLN B 1 51 ? -1.56 16.734 -5.918 1 96.19 51 GLN B O 1
ATOM 2110 N N . ALA B 1 52 ? -1.382 18.781 -5.008 1 98.31 52 ALA B N 1
ATOM 2111 C CA . ALA B 1 52 ? -2.75 18.75 -4.492 1 98.31 52 ALA B CA 1
ATOM 2112 C C . ALA B 1 52 ? -3.758 18.609 -5.629 1 98.31 52 ALA B C 1
ATOM 2114 O O . ALA B 1 52 ? -4.73 17.859 -5.512 1 98.31 52 ALA B O 1
ATOM 2115 N N . ALA B 1 53 ? -3.523 19.312 -6.684 1 97.94 53 ALA B N 1
ATOM 2116 C CA . ALA B 1 53 ? -4.406 19.219 -7.84 1 97.94 53 ALA B CA 1
ATOM 2117 C C . ALA B 1 53 ? -4.367 17.828 -8.461 1 97.94 53 ALA B C 1
ATOM 2119 O O . ALA B 1 53 ? -5.398 17.297 -8.875 1 97.94 53 ALA B O 1
ATOM 2120 N N . GLN B 1 54 ? -3.186 17.266 -8.539 1 96.12 54 GLN B N 1
ATOM 2121 C CA . GLN B 1 54 ? -3.031 15.914 -9.078 1 96.12 54 GLN B CA 1
ATOM 2122 C C . GLN B 1 54 ? -3.729 14.883 -8.195 1 96.12 54 GLN B C 1
ATOM 2124 O O . GLN B 1 54 ? -4.383 13.969 -8.695 1 96.12 54 GLN B O 1
ATOM 2129 N N . ALA B 1 55 ? -3.57 15.062 -6.891 1 97.81 55 ALA B N 1
ATOM 2130 C CA . ALA B 1 55 ? -4.273 14.18 -5.961 1 97.81 55 ALA B CA 1
ATOM 2131 C C . ALA B 1 55 ? -5.785 14.305 -6.117 1 97.81 55 ALA B C 1
ATOM 2133 O O . ALA B 1 55 ? -6.508 13.312 -6.078 1 97.81 55 ALA B O 1
ATOM 2134 N N . ALA B 1 56 ? -6.211 15.516 -6.293 1 98.62 56 ALA B N 1
ATOM 2135 C CA . ALA B 1 56 ? -7.637 15.766 -6.492 1 98.62 56 ALA B CA 1
ATOM 2136 C C . ALA B 1 56 ? -8.156 15.031 -7.723 1 98.62 56 ALA B C 1
ATOM 2138 O O . ALA B 1 56 ? -9.219 14.406 -7.68 1 98.62 56 ALA B O 1
ATOM 2139 N N . ASP B 1 57 ? -7.406 15.094 -8.766 1 96.75 57 ASP B N 1
ATOM 2140 C CA . ASP B 1 57 ? -7.781 14.398 -9.992 1 96.75 57 ASP B CA 1
ATOM 2141 C C . ASP B 1 57 ? -7.852 12.891 -9.766 1 96.75 57 ASP B C 1
ATOM 2143 O O . ASP B 1 57 ? -8.773 12.227 -10.242 1 96.75 57 ASP B O 1
ATOM 2147 N N . ALA B 1 58 ? -6.863 12.352 -9.094 1 96.62 58 ALA B N 1
ATOM 2148 C CA . ALA B 1 58 ? -6.844 10.922 -8.812 1 96.62 58 ALA B CA 1
ATOM 2149 C C . ALA B 1 58 ? -8.047 10.508 -7.969 1 96.62 58 ALA B C 1
ATOM 2151 O O . ALA B 1 58 ? -8.68 9.492 -8.234 1 96.62 58 ALA B O 1
ATOM 2152 N N . VAL B 1 59 ? -8.336 11.305 -6.961 1 98.44 59 VAL B N 1
ATOM 2153 C CA . VAL B 1 59 ? -9.469 11.016 -6.09 1 98.44 59 VAL B CA 1
ATOM 2154 C C . VAL B 1 59 ? -10.766 11.047 -6.902 1 98.44 59 VAL B C 1
ATOM 2156 O O . VAL B 1 59 ? -11.648 10.211 -6.699 1 98.44 59 VAL B O 1
ATOM 2159 N N . PHE B 1 60 ? -10.875 12 -7.801 1 97.69 60 PHE B N 1
ATOM 2160 C CA . PHE B 1 60 ? -12.047 12.133 -8.656 1 97.69 60 PHE B CA 1
ATOM 2161 C C . PHE B 1 60 ? -12.258 10.867 -9.484 1 97.69 60 PHE B C 1
ATOM 2163 O O . PHE B 1 60 ? -13.391 10.484 -9.773 1 97.69 60 PHE B O 1
ATOM 2170 N N . ARG B 1 61 ? -11.219 10.172 -9.789 1 95.94 61 ARG B N 1
ATOM 2171 C CA . ARG B 1 61 ? -11.266 9.016 -10.672 1 95.94 61 ARG B CA 1
ATOM 2172 C C . ARG B 1 61 ? -11.711 7.766 -9.914 1 95.94 61 ARG B C 1
ATOM 2174 O O . ARG B 1 61 ? -12.039 6.746 -10.523 1 95.94 61 ARG B O 1
ATOM 2181 N N . ILE B 1 62 ? -11.75 7.801 -8.609 1 97.25 62 ILE B N 1
ATOM 2182 C CA . ILE B 1 62 ? -12.086 6.633 -7.801 1 97.25 62 ILE B CA 1
ATOM 2183 C C . ILE B 1 62 ? -13.547 6.246 -8.031 1 97.25 62 ILE B C 1
ATOM 2185 O O . ILE B 1 62 ? -14.43 7.098 -7.977 1 97.25 62 ILE B O 1
ATOM 2189 N N . GLY B 1 63 ? -13.781 4.953 -8.297 1 95.62 63 GLY B N 1
ATOM 2190 C CA . GLY B 1 63 ? -15.133 4.43 -8.461 1 95.62 63 GLY B CA 1
ATOM 2191 C C . GLY B 1 63 ? -15.68 4.617 -9.867 1 95.62 63 GLY B C 1
ATOM 2192 O O . GLY B 1 63 ? -16.844 4.316 -10.125 1 95.62 63 GLY B O 1
ATOM 2193 N N . ARG B 1 64 ? -14.859 5.129 -10.719 1 92 64 ARG B N 1
ATOM 2194 C CA . ARG B 1 64 ? -15.297 5.379 -12.094 1 92 64 ARG B CA 1
ATOM 2195 C C . ARG B 1 64 ? -14.758 4.316 -13.039 1 92 64 ARG B C 1
ATOM 2197 O O . ARG B 1 64 ? -13.711 3.713 -12.781 1 92 64 ARG B O 1
ATOM 2204 N N . ALA B 1 65 ? -15.461 3.969 -14.094 1 83.19 65 ALA B N 1
ATOM 2205 C CA . ALA B 1 65 ? -15.094 2.957 -15.078 1 83.19 65 ALA B CA 1
ATOM 2206 C C . ALA B 1 65 ? -13.906 3.418 -15.914 1 83.19 65 ALA B C 1
ATOM 2208 O O . ALA B 1 65 ? -13.695 4.617 -16.094 1 83.19 65 ALA B O 1
ATOM 2209 N N . PRO B 1 66 ? -13.242 2.316 -16.219 1 70.31 66 PRO B N 1
ATOM 2210 C CA . PRO B 1 66 ? -12.211 2.697 -17.188 1 70.31 66 PRO B CA 1
ATOM 2211 C C . PRO B 1 66 ? -12.781 3.27 -18.484 1 70.31 66 PRO B C 1
ATOM 2213 O O . PRO B 1 66 ? -13.914 2.951 -18.844 1 70.31 66 PRO B O 1
ATOM 2216 N N . ARG B 1 67 ? -12.516 4.348 -18.953 1 53.97 67 ARG B N 1
ATOM 2217 C CA . ARG B 1 67 ? -13.023 4.891 -20.203 1 53.97 67 ARG B CA 1
ATOM 2218 C C . ARG B 1 67 ? -12.82 3.904 -21.344 1 53.97 67 ARG B C 1
ATOM 2220 O O . ARG B 1 67 ? -11.711 3.406 -21.547 1 53.97 67 ARG B O 1
ATOM 2227 N N . ALA B 1 68 ? -14.016 3.236 -21.859 1 47.88 68 ALA B N 1
ATOM 2228 C CA . ALA B 1 68 ? -14.008 2.533 -23.141 1 47.88 68 ALA B CA 1
ATOM 2229 C C . ALA B 1 68 ? -13.438 3.42 -24.25 1 47.88 68 ALA B C 1
ATOM 2231 O O . ALA B 1 68 ? -13.625 4.637 -24.234 1 47.88 68 ALA B O 1
ATOM 2232 N N . GLY B 1 69 ? -12.555 2.908 -25.359 1 42.94 69 GLY B N 1
ATOM 2233 C CA . GLY B 1 69 ? -12.086 3.637 -26.531 1 42.94 69 GLY B CA 1
ATOM 2234 C C . GLY B 1 69 ? -11.156 4.785 -26.188 1 42.94 69 GLY B C 1
ATOM 2235 O O . GLY B 1 69 ? -10.977 5.711 -26.984 1 42.94 69 GLY B O 1
ATOM 2236 N N . ALA B 1 70 ? -11.242 5.215 -25.047 1 36.62 70 ALA B N 1
ATOM 2237 C CA . ALA B 1 70 ? -10.32 6.344 -24.984 1 36.62 70 ALA B CA 1
ATOM 2238 C C . ALA B 1 70 ? -9.031 6.039 -25.75 1 36.62 70 ALA B C 1
ATOM 2240 O O . ALA B 1 70 ? -8.188 5.27 -25.281 1 36.62 70 ALA B O 1
ATOM 2241 N N . ARG B 1 71 ? -9.109 5.723 -27.031 1 32.44 71 ARG B N 1
ATOM 2242 C CA . ARG B 1 71 ? -8.008 6.117 -27.906 1 32.44 71 ARG B CA 1
ATOM 2243 C C . ARG B 1 71 ? -7.332 7.387 -27.391 1 32.44 71 ARG B C 1
ATOM 2245 O O . ARG B 1 71 ? -7.961 8.203 -26.719 1 32.44 71 ARG B O 1
ATOM 2252 N N . SER B 1 72 ? -5.977 7.363 -27.328 1 32.22 72 SER B N 1
ATOM 2253 C CA . SER B 1 72 ? -5.098 8.477 -26.984 1 32.22 72 SER B CA 1
ATOM 2254 C C . SER B 1 72 ? -5.609 9.789 -27.578 1 32.22 72 SER B C 1
ATOM 2256 O O . SER B 1 72 ? -4.824 10.703 -27.844 1 32.22 72 SER B O 1
ATOM 2258 N N . SER B 1 73 ? -6.766 9.977 -28.172 1 29.34 73 SER B N 1
ATOM 2259 C CA . SER B 1 73 ? -6.547 11.367 -28.547 1 29.34 73 SER B CA 1
ATOM 2260 C C . SER B 1 73 ? -5.969 12.172 -27.391 1 29.34 73 SER B C 1
ATOM 2262 O O . SER B 1 73 ? -4.926 12.812 -27.531 1 29.34 73 SER B O 1
ATOM 2264 N N . GLY B 1 74 ? -6.879 13.164 -26.922 1 29.25 74 GLY B N 1
ATOM 2265 C CA . GLY B 1 74 ? -6.301 14.086 -25.969 1 29.25 74 GLY B CA 1
ATOM 2266 C C . GLY B 1 74 ? -5.746 13.391 -24.734 1 29.25 74 GLY B C 1
ATOM 2267 O O . GLY B 1 74 ? -5.984 12.195 -24.531 1 29.25 74 GLY B O 1
ATOM 2268 N N . GLY B 1 75 ? -4.785 13.992 -24.047 1 31.91 75 GLY B N 1
ATOM 2269 C CA . GLY B 1 75 ? -3.795 13.75 -23.016 1 31.91 75 GLY B CA 1
ATOM 2270 C C . GLY B 1 75 ? -4.355 13.016 -21.812 1 31.91 75 GLY B C 1
ATOM 2271 O O . GLY B 1 75 ? -3.664 12.844 -20.812 1 31.91 75 GLY B O 1
ATOM 2272 N N . MET B 1 76 ? -5.656 13.211 -21.578 1 35.25 76 MET B N 1
ATOM 2273 C CA . MET B 1 76 ? -5.891 12.758 -20.219 1 35.25 76 MET B CA 1
ATOM 2274 C C . MET B 1 76 ? -5.93 11.234 -20.141 1 35.25 76 MET B C 1
ATOM 2276 O O . MET B 1 76 ? -6.82 10.609 -20.719 1 35.25 76 MET B O 1
ATOM 2280 N N . ARG B 1 77 ? -5.059 10.445 -20.297 1 43.06 77 ARG B N 1
ATOM 2281 C CA . ARG B 1 77 ? -4.734 9.055 -19.969 1 43.06 77 ARG B CA 1
ATOM 2282 C C . ARG B 1 77 ? -5.43 8.617 -18.688 1 43.06 77 ARG B C 1
ATOM 2284 O O . ARG B 1 77 ? -4.875 8.773 -17.594 1 43.06 77 ARG B O 1
ATOM 2291 N N . GLY B 1 78 ? -6.664 9.047 -18.219 1 55.88 78 GLY B N 1
ATOM 2292 C CA . GLY B 1 78 ? -6.977 8.844 -16.812 1 55.88 78 GLY B CA 1
ATOM 2293 C C . GLY B 1 78 ? -8.102 7.852 -16.594 1 55.88 78 GLY B C 1
ATOM 2294 O O . GLY B 1 78 ? -9.258 8.242 -16.438 1 55.88 78 GLY B O 1
ATOM 2295 N N . GLY B 1 79 ? -8.023 6.617 -16.891 1 73.75 79 GLY B N 1
ATOM 2296 C CA . GLY B 1 79 ? -9.023 5.629 -16.516 1 73.75 79 GLY B CA 1
ATOM 2297 C C . GLY B 1 79 ? -9.383 5.668 -15.047 1 73.75 79 GLY B C 1
ATOM 2298 O O . GLY B 1 79 ? -8.828 6.473 -14.289 1 73.75 79 GLY B O 1
ATOM 2299 N N . GLY B 1 80 ? -10.547 5.047 -14.75 1 89.69 80 GLY B N 1
ATOM 2300 C CA . GLY B 1 80 ? -11.047 4.941 -13.383 1 89.69 80 GLY B CA 1
ATOM 2301 C C . GLY B 1 80 ? -10.086 4.242 -12.445 1 89.69 80 GLY B C 1
ATOM 2302 O O . GLY B 1 80 ? -9.188 3.521 -12.891 1 89.69 80 GLY B O 1
ATOM 2303 N N . LEU B 1 81 ? -10.078 4.707 -11.25 1 93.69 81 LEU B N 1
ATOM 2304 C CA . LEU B 1 81 ? -9.352 4.023 -10.188 1 93.69 81 LEU B CA 1
ATOM 2305 C C . LEU B 1 81 ? -10.297 3.219 -9.305 1 93.69 81 LEU B C 1
ATOM 2307 O O . LEU B 1 81 ? -11.336 3.73 -8.875 1 93.69 81 LEU B O 1
ATOM 2311 N N . TRP B 1 82 ? -9.977 2 -9.062 1 94.12 82 TRP B N 1
ATOM 2312 C CA . TRP B 1 82 ? -10.766 1.097 -8.234 1 94.12 82 TRP B CA 1
ATOM 2313 C C . TRP B 1 82 ? -12.25 1.213 -8.57 1 94.12 82 TRP B C 1
ATOM 2315 O O . TRP B 1 82 ? -13.055 1.618 -7.723 1 94.12 82 TRP B O 1
ATOM 2325 N N . PRO B 1 83 ? -12.672 0.803 -9.781 1 93.19 83 PRO B N 1
ATOM 2326 C CA . PRO B 1 83 ? -14.047 0.995 -10.266 1 93.19 83 PRO B CA 1
ATOM 2327 C C . PRO B 1 83 ? -15.078 0.249 -9.422 1 93.19 83 PRO B C 1
ATOM 2329 O O . PRO B 1 83 ? -16.281 0.511 -9.531 1 93.19 83 PRO B O 1
ATOM 2332 N N . ASP B 1 84 ? -14.68 -0.643 -8.641 1 91.94 84 ASP B N 1
ATOM 2333 C CA . ASP B 1 84 ? -15.602 -1.422 -7.82 1 91.94 84 ASP B CA 1
ATOM 2334 C C . ASP B 1 84 ? -15.938 -0.688 -6.527 1 91.94 84 ASP B C 1
ATOM 2336 O O . ASP B 1 84 ? -16.844 -1.092 -5.793 1 91.94 84 ASP B O 1
ATOM 2340 N N . LEU B 1 85 ? -15.234 0.408 -6.191 1 96.38 85 LEU B N 1
ATOM 2341 C CA . LEU B 1 85 ? -15.492 1.188 -4.988 1 96.38 85 LEU B CA 1
ATOM 2342 C C . LEU B 1 85 ? -16.547 2.26 -5.246 1 96.38 85 LEU B C 1
ATOM 2344 O O . LEU B 1 85 ? -16.688 2.738 -6.375 1 96.38 85 LEU B O 1
ATOM 2348 N N . PRO B 1 86 ? -17.312 2.646 -4.18 1 97.88 86 PRO B N 1
ATOM 2349 C CA . PRO B 1 86 ? -18.188 3.814 -4.352 1 97.88 86 PRO B CA 1
ATOM 2350 C C . PRO B 1 86 ? -17.391 5.102 -4.594 1 97.88 86 PRO B C 1
ATOM 2352 O O . PRO B 1 86 ? -16.266 5.242 -4.109 1 97.88 86 PRO B O 1
ATOM 2355 N N . ARG B 1 87 ? -17.953 5.98 -5.285 1 98.12 87 ARG B N 1
ATOM 2356 C CA . ARG B 1 87 ? -17.344 7.293 -5.492 1 98.12 87 ARG B CA 1
ATOM 2357 C C . ARG B 1 87 ? -17.297 8.086 -4.191 1 98.12 87 ARG B C 1
ATOM 2359 O O . ARG B 1 87 ? -18.125 7.879 -3.299 1 98.12 87 ARG B O 1
ATOM 2366 N N . PRO B 1 88 ? -16.344 9.008 -4.098 1 98.75 88 PRO B N 1
ATOM 2367 C CA . PRO B 1 88 ? -16.266 9.844 -2.896 1 98.75 88 PRO B CA 1
ATOM 2368 C C . PRO B 1 88 ? -17.516 10.711 -2.711 1 98.75 88 PRO B C 1
ATOM 2370 O O . PRO B 1 88 ? -17.984 11.336 -3.664 1 98.75 88 PRO B O 1
ATOM 2373 N N . THR B 1 89 ? -18.016 10.711 -1.511 1 98.56 89 THR B N 1
ATOM 2374 C CA . THR B 1 89 ? -19.234 11.484 -1.246 1 98.56 89 THR B CA 1
ATOM 2375 C C . THR B 1 89 ? -19.031 12.414 -0.055 1 98.56 89 THR B C 1
ATOM 2377 O O . THR B 1 89 ? -19.891 13.25 0.239 1 98.56 89 THR B O 1
ATOM 2380 N N . ALA B 1 90 ? -17.953 12.289 0.697 1 98.88 90 ALA B N 1
ATOM 2381 C CA . ALA B 1 90 ? -17.641 13.141 1.842 1 98.88 90 ALA B CA 1
ATOM 2382 C C . ALA B 1 90 ? -16.141 13.43 1.918 1 98.88 90 ALA B C 1
ATOM 2384 O O . ALA B 1 90 ? -15.328 12.648 1.418 1 98.88 90 ALA B O 1
ATOM 2385 N N . LEU B 1 91 ? -15.82 14.531 2.512 1 98.94 91 LEU B N 1
ATOM 2386 C CA . LEU B 1 91 ? -14.445 15.023 2.6 1 98.94 91 LEU B CA 1
ATOM 2387 C C . LEU B 1 91 ? -14.164 15.594 3.984 1 98.94 91 LEU B C 1
ATOM 2389 O O . LEU B 1 91 ? -14.844 16.516 4.43 1 98.94 91 LEU B O 1
ATOM 2393 N N . VAL B 1 92 ? -13.227 14.984 4.668 1 98.94 92 VAL B N 1
ATOM 2394 C CA . VAL B 1 92 ? -12.766 15.391 5.992 1 98.94 92 VAL B CA 1
ATOM 2395 C C . VAL B 1 92 ? -11.281 15.734 5.949 1 98.94 92 VAL B C 1
ATOM 2397 O O . VAL B 1 92 ? -10.523 15.125 5.195 1 98.94 92 VAL B O 1
ATOM 2400 N N . ALA B 1 93 ? -10.844 16.688 6.746 1 98.88 93 ALA B N 1
ATOM 2401 C CA . ALA B 1 93 ? -9.43 17.047 6.691 1 98.88 93 ALA B CA 1
ATOM 2402 C C . ALA B 1 93 ? -8.898 17.391 8.07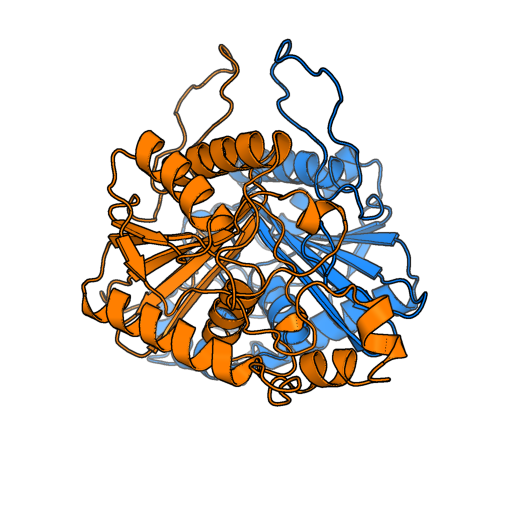8 1 98.88 93 ALA B C 1
ATOM 2404 O O . ALA B 1 93 ? -9.656 17.859 8.938 1 98.88 93 ALA B O 1
ATOM 2405 N N . SER B 1 94 ? -7.645 17.125 8.25 1 98.44 94 SER B N 1
ATOM 2406 C CA . SER B 1 94 ? -6.879 17.688 9.352 1 98.44 94 SER B CA 1
ATOM 2407 C C . SER B 1 94 ? -7 19.219 9.375 1 98.44 94 SER B C 1
ATOM 2409 O O . SER B 1 94 ? -7.105 19.844 8.328 1 98.44 94 SER B O 1
ATOM 2411 N N . PRO B 1 95 ? -6.863 19.875 10.578 1 97.81 95 PRO B N 1
ATOM 2412 C CA . PRO B 1 95 ? -6.969 21.328 10.664 1 97.81 95 PRO B CA 1
ATOM 2413 C C . PRO B 1 95 ? -5.723 22.031 10.133 1 97.81 95 PRO B C 1
ATOM 2415 O O . PRO B 1 95 ? -5.742 23.25 9.922 1 97.81 95 PRO B O 1
ATOM 2418 N N . ALA B 1 96 ? -4.629 21.375 10 1 96.94 96 ALA B N 1
ATOM 2419 C CA . ALA B 1 96 ? -3.391 22.016 9.562 1 96.94 96 ALA B CA 1
ATOM 2420 C C . ALA B 1 96 ? -3.582 22.719 8.227 1 96.94 96 ALA B C 1
ATOM 2422 O O . ALA B 1 96 ? -4.273 22.219 7.34 1 96.94 96 ALA B O 1
ATOM 2423 N N . VAL B 1 97 ? -2.898 23.797 7.949 1 97.75 97 VAL B N 1
ATOM 2424 C CA . VAL B 1 97 ? -3.059 24.656 6.773 1 97.75 97 VAL B CA 1
ATOM 2425 C C . VAL B 1 97 ? -2.764 23.844 5.512 1 97.75 97 VAL B C 1
ATOM 2427 O O . VAL B 1 97 ? -3.531 23.891 4.547 1 97.75 97 VAL B O 1
ATOM 2430 N N . ARG B 1 98 ? -1.676 23.125 5.477 1 97.31 98 ARG B N 1
ATOM 2431 C CA . ARG B 1 98 ? -1.272 22.359 4.312 1 97.31 98 ARG B CA 1
ATOM 2432 C C . ARG B 1 98 ? -2.322 21.297 3.965 1 97.31 98 ARG B C 1
ATOM 2434 O O . ARG B 1 98 ? -2.574 21.031 2.787 1 97.31 98 ARG B O 1
ATOM 2441 N N . ALA B 1 99 ? -2.943 20.672 4.961 1 98.25 99 ALA B N 1
ATOM 2442 C CA . ALA B 1 99 ? -3.992 19.672 4.73 1 98.25 99 ALA B CA 1
ATOM 2443 C C . ALA B 1 99 ? -5.277 20.344 4.25 1 98.25 99 ALA B C 1
ATOM 2445 O O . ALA B 1 99 ? -5.949 19.828 3.354 1 98.25 99 ALA B O 1
ATOM 2446 N N . GLN B 1 100 ? -5.621 21.484 4.844 1 98.69 100 GLN B N 1
ATOM 2447 C CA . GLN B 1 100 ? -6.805 22.219 4.422 1 98.69 100 GLN B CA 1
ATOM 2448 C C . GLN B 1 100 ? -6.684 22.672 2.973 1 98.69 100 GLN B C 1
ATOM 2450 O O . GLN B 1 100 ? -7.652 22.609 2.213 1 98.69 100 GLN B O 1
ATOM 2455 N N . GLU B 1 101 ? -5.516 23.141 2.594 1 98.81 101 GLU B N 1
ATOM 2456 C CA . GLU B 1 101 ? -5.301 23.562 1.212 1 98.81 101 GLU B CA 1
ATOM 2457 C C . GLU B 1 101 ? -5.43 22.391 0.249 1 98.81 101 GLU B C 1
ATOM 2459 O O . GLU B 1 101 ? -6.027 22.516 -0.823 1 98.81 101 GLU B O 1
ATOM 2464 N N . THR B 1 102 ? -4.863 21.266 0.614 1 98.81 102 THR B N 1
ATOM 2465 C CA . THR B 1 102 ? -4.996 20.062 -0.202 1 98.81 102 THR B CA 1
ATOM 2466 C C . THR B 1 102 ? -6.457 19.625 -0.288 1 98.81 102 THR B C 1
ATOM 2468 O O . THR B 1 102 ? -6.949 19.297 -1.369 1 98.81 102 THR B O 1
ATOM 2471 N N . ALA B 1 103 ? -7.121 19.672 0.839 1 98.94 103 ALA B N 1
ATOM 2472 C CA . ALA B 1 103 ? -8.531 19.297 0.883 1 98.94 103 ALA B CA 1
ATOM 2473 C C . ALA B 1 103 ? -9.383 20.25 0.042 1 98.94 103 ALA B C 1
ATOM 2475 O O . ALA B 1 103 ? -10.352 19.828 -0.589 1 98.94 103 ALA B O 1
ATOM 2476 N N . ALA B 1 104 ? -9.055 21.484 0.068 1 98.88 104 ALA B N 1
ATOM 2477 C CA . ALA B 1 104 ? -9.789 22.453 -0.739 1 98.88 104 ALA B CA 1
ATOM 2478 C C . ALA B 1 104 ? -9.688 22.125 -2.225 1 98.88 104 ALA B C 1
ATOM 2480 O O . ALA B 1 104 ? -10.672 22.234 -2.961 1 98.88 104 ALA B O 1
ATOM 2481 N N . ALA B 1 105 ? -8.516 21.766 -2.684 1 98.88 105 ALA B N 1
ATOM 2482 C CA . ALA B 1 105 ? -8.344 21.344 -4.074 1 98.88 105 ALA B CA 1
ATOM 2483 C C . ALA B 1 105 ? -9.211 20.141 -4.391 1 98.88 105 ALA B C 1
ATOM 2485 O O . ALA B 1 105 ? -9.891 20.109 -5.422 1 98.88 105 ALA B O 1
ATOM 2486 N N . VAL B 1 106 ? -9.211 19.141 -3.5 1 98.88 106 VAL B N 1
ATOM 2487 C CA . VAL B 1 106 ? -10.023 17.938 -3.674 1 98.88 106 VAL B CA 1
ATOM 2488 C C . VAL B 1 106 ? -11.5 18.297 -3.676 1 98.88 106 VAL B C 1
ATOM 2490 O O . VAL B 1 106 ? -12.266 17.828 -4.523 1 98.88 106 VAL B O 1
ATOM 2493 N N . GLY B 1 107 ? -11.852 19.141 -2.705 1 98.88 107 GLY B N 1
ATOM 2494 C CA . GLY B 1 107 ? -13.234 19.562 -2.604 1 98.88 107 GLY B CA 1
ATOM 2495 C C . GLY B 1 107 ? -13.727 20.281 -3.848 1 98.88 107 GLY B C 1
ATOM 2496 O O . GLY B 1 107 ? -14.844 20.031 -4.309 1 98.88 107 GLY B O 1
ATOM 2497 N N . ARG B 1 108 ? -12.953 21.172 -4.387 1 98.69 108 ARG B N 1
ATOM 2498 C CA . ARG B 1 108 ? -13.32 21.875 -5.605 1 98.69 108 ARG B CA 1
ATOM 2499 C C . ARG B 1 108 ? -13.531 20.922 -6.766 1 98.69 108 ARG B C 1
ATOM 2501 O O . ARG B 1 108 ? -14.477 21.062 -7.539 1 98.69 108 ARG B O 1
ATOM 2508 N N . ARG B 1 109 ? -12.68 19.938 -6.863 1 98.25 109 ARG B N 1
ATOM 2509 C CA . ARG B 1 109 ? -12.742 18.984 -7.957 1 98.25 109 ARG B CA 1
ATOM 2510 C C . ARG B 1 109 ? -13.977 18.094 -7.84 1 98.25 109 ARG B C 1
ATOM 2512 O O . ARG B 1 109 ? -14.57 17.719 -8.852 1 98.25 109 ARG B O 1
ATOM 2519 N N . LEU B 1 110 ? -14.352 17.781 -6.617 1 98.38 110 LEU B N 1
ATOM 2520 C CA . LEU B 1 110 ? -15.414 16.828 -6.375 1 98.38 110 LEU B CA 1
ATOM 2521 C C . LEU B 1 110 ? -16.75 17.531 -6.145 1 98.38 110 LEU B C 1
ATOM 2523 O O . LEU B 1 110 ? -17.812 16.906 -6.188 1 98.38 110 LEU B O 1
ATOM 2527 N N . GLY B 1 111 ? -16.719 18.797 -5.887 1 98.56 111 GLY B N 1
ATOM 2528 C CA . GLY B 1 111 ? -17.906 19.516 -5.48 1 98.56 111 GLY B CA 1
ATOM 2529 C C . GLY B 1 111 ? -18.344 19.188 -4.062 1 98.56 111 GLY B C 1
ATOM 2530 O O . GLY B 1 111 ? -19.547 19.078 -3.789 1 98.56 111 GLY B O 1
ATOM 2531 N N . LEU B 1 112 ? -17.375 19 -3.18 1 98.75 112 LEU B N 1
ATOM 2532 C CA . LEU B 1 112 ? -17.672 18.625 -1.8 1 98.75 112 LEU B CA 1
ATOM 2533 C C . LEU B 1 112 ? -17.172 19.703 -0.832 1 98.75 112 LEU B C 1
ATOM 2535 O O . LEU B 1 112 ? -16.109 20.297 -1.051 1 98.75 112 LEU B O 1
ATOM 2539 N N . HIS B 1 113 ? -17.891 19.859 0.261 1 98.62 113 HIS B N 1
ATOM 2540 C CA . HIS B 1 113 ? -17.438 20.703 1.355 1 98.62 113 HIS B CA 1
ATOM 2541 C C . HIS B 1 113 ? -16.438 19.984 2.244 1 98.62 113 HIS B C 1
ATOM 2543 O O . HIS B 1 113 ? -16.609 18.797 2.557 1 98.62 113 HIS B O 1
ATOM 2549 N N . VAL B 1 114 ? -15.453 20.781 2.674 1 98.81 114 VAL B N 1
ATOM 2550 C CA . VAL B 1 114 ? -14.453 20.219 3.572 1 98.81 114 VAL B CA 1
ATOM 2551 C C . VAL B 1 114 ? -14.93 20.328 5.02 1 98.81 114 VAL B C 1
ATOM 2553 O O . VAL B 1 114 ? -15.234 21.422 5.496 1 98.81 114 VAL B O 1
ATOM 2556 N N . THR B 1 115 ? -15.047 19.266 5.723 1 98.81 115 THR B N 1
ATOM 2557 C CA . THR B 1 115 ? -15.258 19.25 7.164 1 98.81 115 THR B CA 1
ATOM 2558 C C . THR B 1 115 ? -13.938 19.047 7.902 1 98.81 115 THR B C 1
ATOM 2560 O O . THR B 1 115 ? -13.141 18.188 7.547 1 98.81 115 THR B O 1
ATOM 2563 N N . THR B 1 116 ? -13.719 19.859 8.914 1 98.69 116 THR B N 1
ATOM 2564 C CA . THR B 1 116 ? -12.477 19.734 9.68 1 98.69 116 THR B CA 1
ATOM 2565 C C . THR B 1 116 ? -12.68 18.828 10.891 1 98.69 116 THR B C 1
ATOM 2567 O O . THR B 1 116 ? -13.688 18.938 11.594 1 98.69 116 THR B O 1
ATOM 2570 N N . ASP B 1 117 ? -11.789 17.891 11.164 1 98.62 117 ASP B N 1
ATOM 2571 C CA . ASP B 1 117 ? -11.805 17 12.32 1 98.62 117 ASP B CA 1
ATOM 2572 C C . ASP B 1 117 ? -10.43 16.922 12.977 1 98.62 117 ASP B C 1
ATOM 2574 O O . ASP B 1 117 ? -9.477 16.422 12.375 1 98.62 117 ASP B O 1
ATOM 2578 N N . ASP B 1 118 ? -10.297 17.328 14.203 1 97.88 118 ASP B N 1
ATOM 2579 C CA . ASP B 1 118 ? -9.031 17.453 14.922 1 97.88 118 ASP B CA 1
ATOM 2580 C C . ASP B 1 118 ? -8.383 16.078 15.133 1 97.88 118 ASP B C 1
ATOM 2582 O O . ASP B 1 118 ? -7.18 15.984 15.367 1 97.88 118 ASP B O 1
ATOM 2586 N N . ARG B 1 119 ? -9.133 15.07 15.125 1 98.25 119 ARG B N 1
ATOM 2587 C CA . ARG B 1 119 ? -8.609 13.727 15.391 1 98.25 119 ARG B CA 1
ATOM 2588 C C . ARG B 1 119 ? -7.676 13.281 14.273 1 98.25 119 ARG B C 1
ATOM 2590 O O . ARG B 1 119 ? -6.883 12.352 14.453 1 98.25 119 ARG B O 1
ATOM 2597 N N . PHE B 1 120 ? -7.711 13.961 13.078 1 98.56 120 PHE B N 1
ATOM 2598 C CA . PHE B 1 120 ? -6.887 13.562 11.945 1 98.56 120 PHE B CA 1
ATOM 2599 C C . PHE B 1 120 ? -5.676 14.477 11.805 1 98.56 120 PHE B C 1
ATOM 2601 O O . PHE B 1 120 ? -4.973 14.43 10.789 1 98.56 120 PHE B O 1
ATOM 2608 N N . ALA B 1 121 ? -5.41 15.289 12.82 1 97.44 121 ALA B N 1
ATOM 2609 C CA . ALA B 1 121 ? -4.215 16.125 12.852 1 97.44 121 ALA B CA 1
ATOM 2610 C C . ALA B 1 121 ? -2.953 15.266 12.938 1 97.44 121 ALA B C 1
ATOM 2612 O O . ALA B 1 121 ? -3.008 14.102 13.344 1 97.44 121 ALA B O 1
ATOM 2613 N N . GLU B 1 122 ? -1.835 15.828 12.516 1 94.94 122 GLU B N 1
ATOM 2614 C CA . GLU B 1 122 ? -0.541 15.164 12.656 1 94.94 122 GLU B CA 1
ATOM 2615 C C . GLU B 1 122 ? -0.136 15.062 14.125 1 94.94 122 GLU B C 1
ATOM 2617 O O . GLU B 1 122 ? -0.79 15.641 15 1 94.94 122 GLU B O 1
ATOM 2622 N N . PHE B 1 123 ? 1.052 14.445 14.359 1 92.81 123 PHE B N 1
ATOM 2623 C CA . PHE B 1 123 ? 1.66 14.336 15.68 1 92.81 123 PHE B CA 1
ATOM 2624 C C . PHE B 1 123 ? 1.799 15.711 16.328 1 92.81 123 PHE B C 1
ATOM 2626 O O . PHE B 1 123 ? 2.137 16.688 15.648 1 92.81 123 PHE B O 1
ATOM 2633 N N . ARG B 1 124 ? 1.499 15.664 17.656 1 94.06 124 ARG B N 1
ATOM 2634 C CA . ARG B 1 124 ? 2.197 16.688 18.422 1 94.06 124 ARG B CA 1
ATOM 2635 C C . ARG B 1 124 ? 3.658 16.312 18.641 1 94.06 124 ARG B C 1
ATOM 2637 O O . ARG B 1 124 ? 3.953 15.336 19.328 1 94.06 124 ARG B O 1
ATOM 2644 N N . PHE B 1 125 ? 4.547 17.078 18.078 1 92.19 125 PHE B N 1
ATOM 2645 C CA . PHE B 1 125 ? 5.965 16.734 18.172 1 92.19 125 PHE B CA 1
ATOM 2646 C C . PHE B 1 125 ? 6.578 17.312 19.438 1 92.19 125 PHE B C 1
ATOM 2648 O O . PHE B 1 125 ? 7.707 16.969 19.797 1 92.19 125 PHE B O 1
ATOM 2655 N N . GLY B 1 126 ? 5.852 18.203 20.109 1 92.62 126 GLY B N 1
ATOM 2656 C CA . GLY B 1 126 ? 6.367 18.797 21.344 1 92.62 126 GLY B CA 1
ATOM 2657 C C . GLY B 1 126 ? 7.656 19.578 21.125 1 92.62 126 GLY B C 1
ATOM 2658 O O . GLY B 1 126 ? 7.738 20.438 20.266 1 92.62 126 GLY B O 1
ATOM 2659 N N . LYS B 1 127 ? 8.711 19.156 21.875 1 92.69 127 LYS B N 1
ATOM 2660 C CA . LYS B 1 127 ? 9.984 19.875 21.812 1 92.69 127 LYS B CA 1
ATOM 2661 C C . LYS B 1 127 ? 10.719 19.578 20.516 1 92.69 127 LYS B C 1
ATOM 2663 O O . LYS B 1 127 ? 11.68 20.266 20.156 1 92.69 127 LYS B O 1
ATOM 2668 N N . TRP B 1 128 ? 10.258 18.594 19.719 1 89.88 128 TRP B N 1
ATOM 2669 C CA . TRP B 1 128 ? 10.883 18.25 18.438 1 89.88 128 TRP B CA 1
ATOM 2670 C C . TRP B 1 128 ? 10.344 19.125 17.328 1 89.88 128 TRP B C 1
ATOM 2672 O O . TRP B 1 128 ? 10.883 19.125 16.219 1 89.88 128 TRP B O 1
ATOM 2682 N N . GLN B 1 129 ? 9.266 19.875 17.594 1 86.69 129 GLN B N 1
ATOM 2683 C CA . GLN B 1 129 ? 8.625 20.703 16.578 1 86.69 129 GLN B CA 1
ATOM 2684 C C . GLN B 1 129 ? 9.625 21.641 15.914 1 86.69 129 GLN B C 1
ATOM 2686 O O . GLN B 1 129 ? 10.383 22.344 16.594 1 86.69 129 GLN B O 1
ATOM 2691 N N . GLY B 1 130 ? 9.57 21.609 14.57 1 81 130 GLY B N 1
ATOM 2692 C CA . GLY B 1 130 ? 10.414 22.531 13.828 1 81 130 GLY B CA 1
ATOM 2693 C C . GLY B 1 130 ? 11.859 22.094 13.758 1 81 130 GLY B C 1
ATOM 2694 O O . GLY B 1 130 ? 12.719 22.844 13.281 1 81 130 GLY B O 1
ATOM 2695 N N . ARG B 1 131 ? 12.18 20.938 14.273 1 83.88 131 ARG B N 1
ATOM 2696 C CA . ARG B 1 131 ? 13.547 20.438 14.273 1 83.88 131 ARG B CA 1
ATOM 2697 C C . ARG B 1 131 ? 13.734 19.359 13.219 1 83.88 131 ARG B C 1
ATOM 2699 O O . ARG B 1 131 ? 12.797 18.609 12.914 1 83.88 131 ARG B O 1
ATOM 2706 N N . THR B 1 132 ? 14.906 19.281 12.648 1 83.75 132 THR B N 1
ATOM 2707 C CA . THR B 1 132 ? 15.258 18.188 11.75 1 83.75 132 THR B CA 1
ATOM 2708 C C . THR B 1 132 ? 15.57 16.922 12.539 1 83.75 132 THR B C 1
ATOM 2710 O O . THR B 1 132 ? 15.789 16.984 13.75 1 83.75 132 THR B O 1
ATOM 2713 N N . ALA B 1 133 ? 15.594 15.867 11.797 1 85.06 133 ALA B N 1
ATOM 2714 C CA . ALA B 1 133 ? 15.961 14.594 12.414 1 85.06 133 ALA B CA 1
ATOM 2715 C C . ALA B 1 133 ? 17.359 14.672 13.039 1 85.06 133 ALA B C 1
ATOM 2717 O O . ALA B 1 133 ? 17.578 14.148 14.133 1 85.06 133 ALA B O 1
ATOM 2718 N N . GLN B 1 134 ? 18.219 15.328 12.359 1 86.75 134 GLN B N 1
ATOM 2719 C CA . GLN B 1 134 ? 19.594 15.469 12.844 1 86.75 134 GLN B CA 1
ATOM 2720 C C . GLN B 1 134 ? 19.641 16.281 14.133 1 86.75 134 GLN B C 1
ATOM 2722 O O . GLN B 1 134 ? 20.359 15.906 15.07 1 86.75 134 GLN B O 1
ATOM 2727 N N . GLU B 1 135 ? 18.891 17.359 14.211 1 88.62 135 GLU B N 1
ATOM 2728 C CA . GLU B 1 135 ? 18.844 18.203 15.398 1 88.62 135 GLU B CA 1
ATOM 2729 C C . GLU B 1 135 ? 18.234 17.453 16.578 1 88.62 135 GLU B C 1
ATOM 2731 O O . GLU B 1 135 ? 18.719 17.562 17.703 1 88.62 135 GLU B O 1
ATOM 2736 N N . VAL B 1 136 ? 17.203 16.703 16.328 1 89.94 136 VAL B N 1
ATOM 2737 C CA . VAL B 1 136 ? 16.562 15.898 17.375 1 89.94 136 VAL B CA 1
ATOM 2738 C C . VAL B 1 136 ? 17.562 14.875 17.922 1 89.94 136 VAL B C 1
ATOM 2740 O O . VAL B 1 136 ? 17.703 14.719 19.141 1 89.94 136 VAL B O 1
ATOM 2743 N N . GLU B 1 137 ? 18.266 14.203 16.984 1 91.5 137 GLU B N 1
ATOM 2744 C CA . GLU B 1 137 ? 19.234 13.195 17.406 1 91.5 137 GLU B CA 1
ATOM 2745 C C . GLU B 1 137 ? 20.359 13.828 18.234 1 91.5 137 GLU B C 1
ATOM 2747 O O . GLU B 1 137 ? 20.859 13.203 19.172 1 91.5 137 GLU B O 1
ATOM 2752 N N . GLN B 1 138 ? 20.781 15.031 17.953 1 94.12 138 GLN B N 1
ATOM 2753 C CA . GLN B 1 138 ? 21.828 15.734 18.688 1 94.12 138 GLN B CA 1
ATOM 2754 C C . GLN B 1 138 ? 21.375 16.062 20.094 1 94.12 138 GLN B C 1
ATOM 2756 O O . GLN B 1 138 ? 22.125 15.852 21.062 1 94.12 138 GLN B O 1
ATOM 2761 N N . ASP B 1 139 ? 20.203 16.547 20.266 1 95 139 ASP B N 1
ATOM 2762 C CA . ASP B 1 139 ? 19.719 17.047 21.547 1 95 139 ASP B CA 1
ATOM 2763 C C . ASP B 1 139 ? 19.125 15.906 22.375 1 95 139 ASP B C 1
ATOM 2765 O O . ASP B 1 139 ? 19.125 15.969 23.609 1 95 139 ASP B O 1
ATOM 2769 N N . TRP B 1 140 ? 18.547 14.867 21.766 1 95.12 140 TRP B N 1
ATOM 2770 C CA . TRP B 1 140 ? 17.969 13.695 22.406 1 95.12 140 TRP B CA 1
ATOM 2771 C C . TRP B 1 140 ? 18.453 12.406 21.75 1 95.12 140 TRP B C 1
ATOM 2773 O O . TRP B 1 140 ? 17.672 11.68 21.141 1 95.12 140 TRP B O 1
ATOM 2783 N N . PRO B 1 141 ? 19.719 12.086 21.969 1 95.06 141 PRO B N 1
ATOM 2784 C CA . PRO B 1 141 ? 20.312 10.953 21.266 1 95.06 141 PRO B CA 1
ATOM 2785 C C . PRO B 1 141 ? 19.547 9.656 21.484 1 95.06 141 PRO B C 1
ATOM 2787 O O . PRO B 1 141 ? 19.297 9.25 22.625 1 95.06 141 PRO B O 1
ATOM 2790 N N . GLY B 1 142 ? 19.078 9.07 20.312 1 95.06 142 GLY B N 1
ATOM 2791 C CA . GLY B 1 142 ? 18.422 7.77 20.328 1 95.06 142 GLY B CA 1
ATOM 2792 C C . GLY B 1 142 ? 16.906 7.855 20.438 1 95.06 142 GLY B C 1
ATOM 2793 O O . GLY B 1 142 ? 16.203 6.867 20.234 1 95.06 142 GLY B O 1
ATOM 2794 N N . ASP B 1 143 ? 16.359 8.984 20.781 1 95.19 143 ASP B N 1
ATOM 2795 C CA . ASP B 1 143 ? 14.945 9.109 21.078 1 95.19 143 ASP B CA 1
ATOM 2796 C C . ASP B 1 143 ? 14.109 9.031 19.797 1 95.19 143 ASP B C 1
ATOM 2798 O O . ASP B 1 143 ? 12.984 8.523 19.828 1 95.19 143 ASP B O 1
ATOM 2802 N N . LEU B 1 144 ? 14.711 9.547 18.797 1 92.56 144 LEU B N 1
ATOM 2803 C CA . LEU B 1 144 ? 13.984 9.469 17.531 1 92.56 144 LEU B CA 1
ATOM 2804 C C . LEU B 1 144 ? 13.742 8.023 17.141 1 92.56 144 LEU B C 1
ATOM 2806 O O . LEU B 1 144 ? 12.625 7.645 16.781 1 92.56 144 LEU B O 1
ATOM 2810 N N . GLU B 1 145 ? 14.766 7.27 17.156 1 93 145 GLU B N 1
ATOM 2811 C CA . GLU B 1 145 ? 14.641 5.848 16.859 1 93 145 GLU B CA 1
ATOM 2812 C C . GLU B 1 145 ? 13.719 5.148 17.859 1 93 145 GLU B C 1
ATOM 2814 O O . GLU B 1 145 ? 12.914 4.301 17.484 1 93 145 GLU B O 1
ATOM 2819 N N . ARG B 1 146 ? 13.875 5.48 19.078 1 95.88 146 ARG B N 1
ATOM 2820 C CA . ARG B 1 146 ? 13.016 4.906 20.109 1 95.88 146 ARG B CA 1
ATOM 2821 C C . ARG B 1 146 ? 11.547 5.207 19.828 1 95.88 146 ARG B C 1
ATOM 2823 O O . ARG B 1 146 ? 10.695 4.332 19.969 1 95.88 146 ARG B O 1
ATOM 2830 N N . TRP B 1 147 ? 11.266 6.441 19.484 1 95.75 147 TRP B N 1
ATOM 2831 C CA . TRP B 1 147 ? 9.914 6.887 19.141 1 95.75 147 TRP B CA 1
ATOM 2832 C C . TRP B 1 147 ? 9.336 6.043 18.016 1 95.75 147 TRP B C 1
ATOM 2834 O O . TRP B 1 147 ? 8.203 5.555 18.109 1 95.75 147 TRP B O 1
ATOM 2844 N N . ARG B 1 148 ? 10.109 5.727 17.047 1 93.81 148 ARG B N 1
ATOM 2845 C CA . ARG B 1 148 ? 9.672 4.996 15.867 1 93.81 148 ARG B CA 1
ATOM 2846 C C . ARG B 1 148 ? 9.578 3.5 16.156 1 93.81 148 ARG B C 1
ATOM 2848 O O . ARG B 1 148 ? 8.617 2.846 15.742 1 93.81 148 ARG B O 1
ATOM 2855 N N . SER B 1 149 ? 10.523 2.965 16.875 1 94.5 149 SER B N 1
ATOM 2856 C CA . SER B 1 149 ? 10.68 1.517 16.969 1 94.5 149 SER B CA 1
ATOM 2857 C C . SER B 1 149 ? 9.836 0.938 18.094 1 94.5 149 SER B C 1
ATOM 2859 O O . SER B 1 149 ? 9.594 -0.27 18.141 1 94.5 149 SER B O 1
ATOM 2861 N N . THR B 1 150 ? 9.406 1.796 19 1 97.56 150 THR B N 1
ATOM 2862 C CA . THR B 1 150 ? 8.539 1.294 20.047 1 97.56 150 THR B CA 1
ATOM 2863 C C . THR B 1 150 ? 7.078 1.618 19.75 1 97.56 150 THR B C 1
ATOM 2865 O O . THR B 1 150 ? 6.188 0.824 20.062 1 97.56 150 THR B O 1
ATOM 2868 N N . GLY B 1 151 ? 6.855 2.781 19.266 1 97.69 151 GLY B N 1
ATOM 2869 C CA . GLY B 1 151 ? 5.508 3.244 18.984 1 97.69 151 GLY B CA 1
ATOM 2870 C C . GLY B 1 151 ? 4.785 3.777 20.203 1 97.69 151 GLY B C 1
ATOM 2871 O O . GLY B 1 151 ? 3.74 4.422 20.078 1 97.69 151 GLY B O 1
ATOM 2872 N N . THR B 1 152 ? 5.355 3.525 21.391 1 98.25 152 THR B N 1
ATOM 2873 C CA . THR B 1 152 ? 4.672 3.916 22.609 1 98.25 152 THR B CA 1
ATOM 2874 C C . THR B 1 152 ? 5.426 5.035 23.328 1 98.25 152 THR B C 1
ATOM 2876 O O . THR B 1 152 ? 4.91 5.645 24.266 1 98.25 152 THR B O 1
ATOM 2879 N N . PHE B 1 153 ? 6.656 5.344 22.859 1 98.06 153 PHE B N 1
ATOM 2880 C CA . PHE B 1 153 ? 7.438 6.441 23.406 1 98.06 153 PHE B CA 1
ATOM 2881 C C . PHE B 1 153 ? 6.988 7.777 22.812 1 98.06 153 PHE B C 1
ATOM 2883 O O . PHE B 1 153 ? 6.773 7.887 21.609 1 98.06 153 PHE B O 1
ATOM 2890 N N . ALA B 1 154 ? 6.812 8.75 23.703 1 97.31 154 ALA B N 1
ATOM 2891 C CA . ALA B 1 154 ? 6.438 10.086 23.266 1 97.31 154 ALA B CA 1
ATOM 2892 C C . ALA B 1 154 ? 7.59 11.07 23.453 1 97.31 154 ALA B C 1
ATOM 2894 O O . ALA B 1 154 ? 8.289 11.031 24.469 1 97.31 154 ALA B O 1
ATOM 2895 N N . PRO B 1 155 ? 7.789 11.914 22.5 1 94.44 155 PRO B N 1
ATOM 2896 C CA . PRO B 1 155 ? 8.719 13.023 22.75 1 94.44 155 PRO B CA 1
ATOM 2897 C C . PRO B 1 155 ? 8.258 13.938 23.875 1 94.44 155 PRO B C 1
ATOM 2899 O O . PRO B 1 155 ? 7.086 13.906 24.266 1 94.44 155 PRO B O 1
ATOM 2902 N N . PRO B 1 156 ? 9.211 14.727 24.438 1 94.31 156 PRO B N 1
ATOM 2903 C CA . PRO B 1 156 ? 8.781 15.688 25.453 1 94.31 156 PRO B CA 1
ATOM 2904 C C . PRO B 1 156 ? 7.672 16.625 24.953 1 94.31 156 PRO B C 1
ATOM 2906 O O . PRO B 1 156 ? 7.844 17.312 23.953 1 94.31 156 PRO B O 1
ATOM 2909 N N . ASP B 1 157 ? 6.543 16.578 25.641 1 94.69 157 ASP B N 1
ATOM 2910 C CA . ASP B 1 157 ? 5.375 17.406 25.375 1 94.69 157 ASP B CA 1
ATOM 2911 C C . ASP B 1 157 ? 4.711 17.016 24.062 1 94.69 157 ASP B C 1
ATOM 2913 O O . ASP B 1 157 ? 4.02 17.828 23.438 1 94.69 157 ASP B O 1
ATOM 2917 N N . GLY B 1 158 ? 5.047 15.828 23.594 1 95.81 158 GLY B N 1
ATOM 2918 C CA . GLY B 1 158 ? 4.5 15.375 22.328 1 95.81 158 GLY B CA 1
ATOM 2919 C C . GLY B 1 158 ? 3.652 14.125 22.453 1 95.81 158 GLY B C 1
ATOM 2920 O O . GLY B 1 158 ? 3.119 13.836 23.531 1 95.81 158 GLY B O 1
ATOM 2921 N N . GLU B 1 159 ? 3.391 13.43 21.328 1 96.75 159 GLU B N 1
ATOM 2922 C CA . GLU B 1 159 ? 2.562 12.234 21.234 1 96.75 159 GLU B CA 1
ATOM 2923 C C . GLU B 1 159 ? 3.361 11.055 20.688 1 96.75 159 GLU B C 1
ATOM 2925 O O . GLU B 1 159 ? 4.23 11.227 19.828 1 96.75 159 GLU B O 1
ATOM 2930 N N . SER B 1 160 ? 3.096 9.906 21.219 1 97.75 160 SER B N 1
ATOM 2931 C CA . SER B 1 160 ? 3.613 8.672 20.625 1 97.75 160 SER B CA 1
ATOM 2932 C C . SER B 1 160 ? 2.791 8.242 19.422 1 97.75 160 SER B C 1
ATOM 2934 O O . SER B 1 160 ? 1.698 8.766 19.188 1 97.75 160 SER B O 1
ATOM 2936 N N . TYR B 1 161 ? 3.295 7.305 18.703 1 97.5 161 TYR B N 1
ATOM 2937 C CA . TYR B 1 161 ? 2.525 6.703 17.609 1 97.5 161 TYR B CA 1
ATOM 2938 C C . TYR B 1 161 ? 1.231 6.094 18.141 1 97.5 161 TYR B C 1
ATOM 2940 O O . TYR B 1 161 ? 0.17 6.262 17.531 1 97.5 161 TYR B O 1
ATOM 2948 N N . ALA B 1 162 ? 1.329 5.426 19.219 1 98.56 162 ALA B N 1
ATOM 2949 C CA . ALA B 1 162 ? 0.163 4.75 19.781 1 98.56 162 ALA B CA 1
ATOM 2950 C C . ALA B 1 162 ? -0.927 5.754 20.156 1 98.56 162 ALA B C 1
ATOM 2952 O O . ALA B 1 162 ? -2.111 5.508 19.922 1 98.56 162 ALA B O 1
ATOM 2953 N N . GLN B 1 163 ? -0.537 6.875 20.703 1 98.44 163 GLN B N 1
ATOM 2954 C CA . GLN B 1 163 ? -1.49 7.922 21.047 1 98.44 163 GLN B CA 1
ATOM 2955 C C . GLN B 1 163 ? -2.135 8.516 19.797 1 98.44 163 GLN B C 1
ATOM 2957 O O . GLN B 1 163 ? -3.354 8.695 19.75 1 98.44 163 GLN B O 1
ATOM 2962 N N . LEU B 1 164 ? -1.312 8.836 18.828 1 98.12 164 LEU B N 1
ATOM 2963 C CA . LEU B 1 164 ? -1.837 9.289 17.547 1 98.12 164 LEU B CA 1
ATOM 2964 C C . LEU B 1 164 ? -2.805 8.273 16.953 1 98.12 164 LEU B C 1
ATOM 2966 O O . LEU B 1 164 ? -3.906 8.625 16.531 1 98.12 164 LEU B O 1
ATOM 2970 N N . GLY B 1 165 ? -2.41 7.023 16.969 1 98.62 165 GLY B N 1
ATOM 2971 C CA . GLY B 1 165 ? -3.225 5.957 16.406 1 98.62 165 GLY B CA 1
ATOM 2972 C C . GLY B 1 165 ? -4.586 5.832 17.062 1 98.62 165 GLY B C 1
ATOM 2973 O O . GLY B 1 165 ? -5.59 5.594 16.391 1 98.62 165 GLY B O 1
ATOM 2974 N N . ALA B 1 166 ? -4.594 5.992 18.344 1 98.56 166 ALA B N 1
ATOM 2975 C CA . ALA B 1 166 ? -5.848 5.875 19.078 1 98.56 166 ALA B CA 1
ATOM 2976 C C . ALA B 1 166 ? -6.855 6.926 18.625 1 98.56 166 ALA B C 1
ATOM 2978 O O . ALA B 1 166 ? -8.008 6.605 18.344 1 98.56 166 ALA B O 1
ATOM 2979 N N . ARG B 1 167 ? -6.426 8.148 18.5 1 98.06 167 ARG B N 1
ATOM 2980 C CA . ARG B 1 167 ? -7.402 9.172 18.125 1 98.06 167 ARG B CA 1
ATOM 2981 C C . ARG B 1 167 ? -7.766 9.062 16.641 1 98.06 167 ARG B C 1
ATOM 2983 O O . ARG B 1 167 ? -8.906 9.336 16.266 1 98.06 167 ARG B O 1
ATOM 2990 N N . VAL B 1 168 ? -6.816 8.742 15.797 1 98.81 168 VAL B N 1
ATOM 2991 C CA . VAL B 1 168 ? -7.113 8.547 14.383 1 98.81 168 VAL B CA 1
ATOM 2992 C C . VAL B 1 168 ? -8.148 7.438 14.219 1 98.81 168 VAL B C 1
ATOM 2994 O O . VAL B 1 168 ? -9.117 7.586 13.469 1 98.81 168 VAL B O 1
ATOM 2997 N N . TRP B 1 169 ? -7.926 6.316 14.922 1 98.81 169 TRP B N 1
ATOM 2998 C CA . TRP B 1 169 ? -8.844 5.188 14.797 1 98.81 169 TRP B CA 1
ATOM 2999 C C . TRP B 1 169 ? -10.219 5.543 15.336 1 98.81 169 TRP B C 1
ATOM 3001 O O . TRP B 1 169 ? -11.242 5.098 14.805 1 98.81 169 TRP B O 1
ATOM 3011 N N . ASP B 1 170 ? -10.266 6.367 16.422 1 98.81 170 ASP B N 1
ATOM 3012 C CA . ASP B 1 170 ? -11.547 6.871 16.922 1 98.81 170 ASP B CA 1
ATOM 3013 C C . ASP B 1 170 ? -12.289 7.648 15.828 1 98.81 170 ASP B C 1
ATOM 3015 O O . ASP B 1 170 ? -13.492 7.477 15.648 1 98.81 170 ASP B O 1
ATOM 3019 N N . GLY B 1 171 ? -11.586 8.484 15.109 1 98.88 171 GLY B N 1
ATOM 3020 C CA . GLY B 1 171 ? -12.172 9.219 14 1 98.88 171 GLY B CA 1
ATOM 3021 C C . GLY B 1 171 ? -12.711 8.312 12.906 1 98.88 171 GLY B C 1
ATOM 3022 O O . GLY B 1 171 ? -13.82 8.523 12.414 1 98.88 171 GLY B O 1
ATOM 3023 N N . LEU B 1 172 ? -11.945 7.312 12.547 1 98.88 172 LEU B N 1
ATOM 3024 C CA . LEU B 1 172 ? -12.359 6.371 11.516 1 98.88 172 LEU B CA 1
ATOM 3025 C C . LEU B 1 172 ? -13.578 5.574 11.969 1 98.88 172 LEU B C 1
ATOM 3027 O O . LEU B 1 172 ? -14.484 5.312 11.172 1 98.88 172 LEU B O 1
ATOM 3031 N N . THR B 1 173 ? -13.578 5.188 13.219 1 98.75 173 THR B N 1
ATOM 3032 C CA . THR B 1 173 ? -14.703 4.457 13.781 1 98.75 173 THR B CA 1
ATOM 3033 C C . THR B 1 173 ? -15.977 5.297 13.719 1 98.75 173 THR B C 1
ATOM 3035 O O . THR B 1 173 ? -17.047 4.781 13.406 1 98.75 173 THR B O 1
ATOM 3038 N N . ASP B 1 174 ? -15.867 6.57 14.023 1 98.81 174 ASP B N 1
ATOM 3039 C CA . ASP B 1 174 ? -17.016 7.461 13.945 1 98.81 174 ASP B CA 1
ATOM 3040 C C . ASP B 1 174 ? -17.5 7.617 12.508 1 98.81 174 ASP B C 1
ATOM 3042 O O . ASP B 1 174 ? -18.703 7.707 12.258 1 98.81 174 ASP B O 1
ATOM 3046 N N . LEU B 1 175 ? -16.562 7.746 11.562 1 98.88 175 LEU B N 1
ATOM 3047 C CA . LEU B 1 175 ? -16.953 7.797 10.156 1 98.88 175 LEU B CA 1
ATOM 3048 C C . LEU B 1 175 ? -17.734 6.543 9.766 1 98.88 175 LEU B C 1
ATOM 3050 O O . LEU B 1 175 ? -18.719 6.621 9.031 1 98.88 175 LEU B O 1
ATOM 3054 N N . LEU B 1 176 ? -17.25 5.387 10.18 1 98.81 176 LEU B N 1
ATOM 3055 C CA . LEU B 1 176 ? -17.922 4.121 9.914 1 98.81 176 LEU B CA 1
ATOM 3056 C C . LEU B 1 176 ? -19.328 4.117 10.516 1 98.81 176 LEU B C 1
ATOM 3058 O O . LEU B 1 176 ? -20.297 3.707 9.859 1 98.81 176 LEU B O 1
ATOM 3062 N N . ALA B 1 177 ? -19.484 4.598 11.75 1 98.44 177 ALA B N 1
ATOM 3063 C CA . ALA B 1 177 ? -20.781 4.672 12.422 1 98.44 177 ALA B CA 1
ATOM 3064 C C . ALA B 1 177 ? -21.734 5.586 11.664 1 98.44 177 ALA B C 1
ATOM 3066 O O . ALA B 1 177 ? -22.953 5.406 11.734 1 98.44 177 ALA B O 1
ATOM 3067 N N . GLY B 1 178 ? -21.125 6.516 10.961 1 98.12 178 GLY B N 1
ATOM 3068 C CA . GLY B 1 178 ? -21.938 7.469 10.211 1 98.12 178 GLY B CA 1
ATOM 3069 C C . GLY B 1 178 ? -22.516 6.887 8.938 1 98.12 178 GLY B C 1
ATOM 3070 O O . GLY B 1 178 ? -23.359 7.52 8.289 1 98.12 178 GLY B O 1
ATOM 3071 N N . GLY B 1 179 ? -22.016 5.695 8.484 1 97.88 179 GLY B N 1
ATOM 3072 C CA . GLY B 1 179 ? -22.594 5.066 7.312 1 97.88 179 GLY B CA 1
ATOM 3073 C C . GLY B 1 179 ? -21.609 4.203 6.547 1 97.88 179 GLY B C 1
ATOM 3074 O O . GLY B 1 179 ? -20.406 4.457 6.578 1 97.88 179 GLY B O 1
ATOM 3075 N N . VAL B 1 180 ? -22.188 3.236 5.816 1 97.88 180 VAL B N 1
ATOM 3076 C CA . VAL B 1 180 ? -21.406 2.332 4.98 1 97.88 180 VAL B CA 1
ATOM 3077 C C . VAL B 1 180 ? -21.797 2.514 3.516 1 97.88 180 VAL B C 1
ATOM 3079 O O . VAL B 1 180 ? -22.547 3.441 3.174 1 97.88 180 VAL B O 1
ATOM 3082 N N . ASP B 1 181 ? -21.203 1.748 2.637 1 97.75 181 ASP B N 1
ATOM 3083 C CA . ASP B 1 181 ? -21.438 1.799 1.198 1 97.75 181 ASP B CA 1
ATOM 3084 C C . ASP B 1 181 ? -21.25 3.215 0.659 1 97.75 181 ASP B C 1
ATOM 3086 O O . ASP B 1 181 ? -22.109 3.73 -0.06 1 97.75 181 ASP B O 1
ATOM 3090 N N . ARG B 1 182 ? -20.203 3.797 1.133 1 98.56 182 ARG B N 1
ATOM 3091 C CA . ARG B 1 182 ? -19.781 5.133 0.721 1 98.56 182 ARG B CA 1
ATOM 3092 C C . ARG B 1 182 ? -18.281 5.281 0.828 1 98.56 182 ARG B C 1
ATOM 3094 O O . ARG B 1 182 ? -17.609 4.449 1.442 1 98.56 182 ARG B O 1
ATOM 3101 N N . THR B 1 183 ? -17.797 6.301 0.148 1 98.81 183 THR B N 1
ATOM 3102 C CA . THR B 1 183 ? -16.375 6.645 0.226 1 98.81 183 THR B CA 1
ATOM 3103 C C . THR B 1 183 ? -16.188 8.008 0.887 1 98.81 183 THR B C 1
ATOM 3105 O O . THR B 1 183 ? -16.781 9 0.46 1 98.81 183 THR B O 1
ATOM 3108 N N . VAL B 1 184 ? -15.445 8.047 1.964 1 98.94 184 VAL B N 1
ATOM 3109 C CA . VAL B 1 184 ? -15.039 9.281 2.621 1 98.94 184 VAL B CA 1
ATOM 3110 C C . VAL B 1 184 ? -13.555 9.539 2.361 1 98.94 184 VAL B C 1
ATOM 3112 O O . VAL B 1 184 ? -12.719 8.656 2.561 1 98.94 184 VAL B O 1
ATOM 3115 N N . VAL B 1 185 ? -13.25 10.734 1.851 1 98.94 185 VAL B N 1
ATOM 3116 C CA . VAL B 1 185 ? -11.859 11.156 1.683 1 98.94 185 VAL B CA 1
ATOM 3117 C C . VAL B 1 185 ? -11.375 11.859 2.949 1 98.94 185 VAL B C 1
ATOM 3119 O O . VAL B 1 185 ? -12.055 12.75 3.469 1 98.94 185 VAL B O 1
ATOM 3122 N N . VAL B 1 186 ? -10.281 11.422 3.488 1 99 186 VAL B N 1
ATOM 3123 C CA . VAL B 1 186 ? -9.656 12.039 4.652 1 99 186 VAL B CA 1
ATOM 3124 C C . VAL B 1 186 ? -8.281 12.578 4.277 1 99 186 VAL B C 1
ATOM 3126 O O . VAL B 1 186 ? -7.363 11.805 3.979 1 99 186 VAL B O 1
ATOM 3129 N N . VAL B 1 187 ? -8.125 13.867 4.277 1 98.94 187 VAL B N 1
ATOM 3130 C CA . VAL B 1 187 ? -6.852 14.5 3.947 1 98.94 187 VAL B CA 1
ATOM 3131 C C . VAL B 1 187 ? -6.062 14.781 5.227 1 98.94 187 VAL B C 1
ATOM 3133 O O . VAL B 1 187 ? -6.582 15.398 6.156 1 98.94 187 VAL B O 1
ATOM 3136 N N . GLY B 1 188 ? -4.859 14.336 5.234 1 98.19 188 GLY B N 1
ATOM 3137 C CA . GLY B 1 188 ? -4.078 14.508 6.449 1 98.19 188 GLY B CA 1
ATOM 3138 C C . GLY B 1 188 ? -2.582 14.391 6.215 1 98.19 188 GLY B C 1
ATOM 3139 O O . GLY B 1 188 ? -2.031 15.055 5.336 1 98.19 188 GLY B O 1
ATOM 3140 N N . HIS B 1 189 ? -1.946 13.477 7.027 1 97.12 189 HIS B N 1
ATOM 3141 C CA . HIS B 1 189 ? -0.495 13.531 7.168 1 97.12 189 HIS B CA 1
ATOM 3142 C C . HIS B 1 189 ? 0.11 12.133 7.156 1 97.12 189 HIS B C 1
ATOM 3144 O O . HIS B 1 189 ? -0.617 11.133 7.184 1 97.12 189 HIS B O 1
ATOM 3150 N N . ALA B 1 190 ? 1.469 12.094 7.098 1 96.56 190 ALA B N 1
ATOM 3151 C CA . ALA B 1 190 ? 2.176 10.812 7.012 1 96.56 190 ALA B CA 1
ATOM 3152 C C . ALA B 1 190 ? 1.932 9.969 8.258 1 96.56 190 ALA B C 1
ATOM 3154 O O . ALA B 1 190 ? 1.546 8.797 8.148 1 96.56 190 ALA B O 1
ATOM 3155 N N . GLY B 1 191 ? 2.193 10.57 9.453 1 96.31 191 GLY B N 1
ATOM 3156 C CA . GLY B 1 191 ? 1.988 9.82 10.68 1 96.31 191 GLY B CA 1
ATOM 3157 C C . GLY B 1 191 ? 0.563 9.328 10.852 1 96.31 191 GLY B C 1
ATOM 3158 O O . GLY B 1 191 ? 0.34 8.172 11.211 1 96.31 191 GLY B O 1
ATOM 3159 N N . GLN B 1 192 ? -0.365 10.219 10.609 1 97.75 192 GLN B N 1
ATOM 3160 C CA . GLN B 1 192 ? -1.79 9.914 10.688 1 97.75 192 GLN B CA 1
ATOM 3161 C C . GLN B 1 192 ? -2.146 8.727 9.805 1 97.75 192 GLN B C 1
ATOM 3163 O O . GLN B 1 192 ? -2.832 7.801 10.242 1 97.75 192 GLN B O 1
ATOM 3168 N N . ILE B 1 193 ? -1.654 8.648 8.578 1 98.75 193 ILE B N 1
ATOM 3169 C CA . ILE B 1 193 ? -1.969 7.594 7.617 1 98.75 193 ILE B CA 1
ATOM 3170 C C . ILE B 1 193 ? -1.248 6.309 8.016 1 98.75 193 ILE B C 1
ATOM 3172 O O . ILE B 1 193 ? -1.814 5.215 7.914 1 98.75 193 ILE B O 1
ATOM 3176 N N . ARG B 1 194 ? -0.009 6.414 8.492 1 98.62 194 ARG B N 1
ATOM 3177 C CA . ARG B 1 194 ? 0.739 5.246 8.945 1 98.62 194 ARG B CA 1
ATOM 3178 C C . ARG B 1 194 ? -0.034 4.492 10.023 1 98.62 194 ARG B C 1
ATOM 3180 O O . ARG B 1 194 ? -0.144 3.264 9.969 1 98.62 194 ARG B O 1
ATOM 3187 N N . THR B 1 195 ? -0.59 5.25 10.984 1 98.62 195 THR B N 1
ATOM 3188 C CA . THR B 1 195 ? -1.275 4.594 12.094 1 98.62 195 THR B CA 1
ATOM 3189 C C . THR B 1 195 ? -2.566 3.936 11.617 1 98.62 195 THR B C 1
ATOM 3191 O O . THR B 1 195 ? -2.92 2.846 12.07 1 98.62 195 THR B O 1
ATOM 3194 N N . ALA B 1 196 ? -3.279 4.594 10.688 1 98.94 196 ALA B N 1
ATOM 3195 C CA . ALA B 1 196 ? -4.516 4.035 10.141 1 98.94 196 ALA B CA 1
ATOM 3196 C C . ALA B 1 196 ? -4.25 2.719 9.422 1 98.94 196 ALA B C 1
ATOM 3198 O O . ALA B 1 196 ? -4.91 1.711 9.688 1 98.94 196 ALA B O 1
ATOM 3199 N N . VAL B 1 197 ? -3.287 2.717 8.547 1 98.94 197 VAL B N 1
ATOM 3200 C CA . VAL B 1 197 ? -2.951 1.537 7.754 1 98.94 197 VAL B CA 1
ATOM 3201 C C . VAL B 1 197 ? -2.426 0.433 8.672 1 98.94 197 VAL B C 1
ATOM 3203 O O . VAL B 1 197 ? -2.83 -0.726 8.555 1 98.94 197 VAL B O 1
ATOM 3206 N N . GLY B 1 198 ? -1.485 0.796 9.57 1 98.81 198 GLY B N 1
ATOM 3207 C CA . GLY B 1 198 ? -0.938 -0.18 10.5 1 98.81 198 GLY B CA 1
ATOM 3208 C C . GLY B 1 198 ? -2 -0.866 11.336 1 98.81 198 GLY B C 1
ATOM 3209 O O . GLY B 1 198 ? -1.988 -2.09 11.484 1 98.81 198 GLY B O 1
ATOM 3210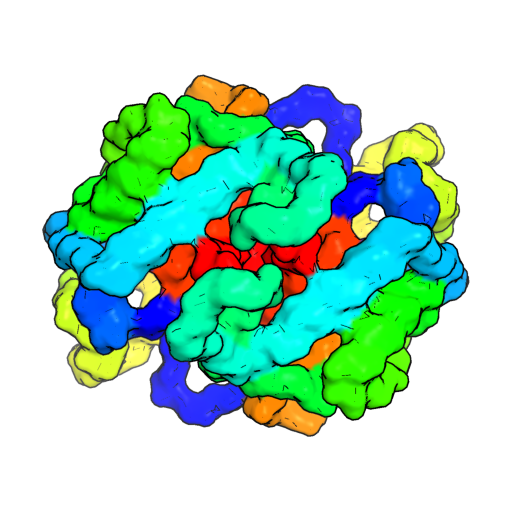 N N . GLN B 1 199 ? -2.938 -0.093 11.859 1 98.75 199 GLN B N 1
ATOM 3211 C CA . GLN B 1 199 ? -4.008 -0.649 12.688 1 98.75 199 GLN B CA 1
ATOM 3212 C C . GLN B 1 199 ? -4.934 -1.534 11.859 1 98.75 199 GLN B C 1
ATOM 3214 O O . GLN B 1 199 ? -5.387 -2.58 12.328 1 98.75 199 GLN B O 1
ATOM 3219 N N . ALA B 1 200 ? -5.188 -1.101 10.633 1 98.75 200 ALA B N 1
ATOM 3220 C CA . ALA B 1 200 ? -6.043 -1.894 9.758 1 98.75 200 ALA B CA 1
ATOM 3221 C C . ALA B 1 200 ? -5.441 -3.275 9.508 1 98.75 200 ALA B C 1
ATOM 3223 O O . ALA B 1 200 ? -6.172 -4.246 9.305 1 98.75 200 ALA B O 1
ATOM 3224 N N . LEU B 1 201 ? -4.125 -3.391 9.562 1 98.44 201 LEU B N 1
ATOM 3225 C CA . LEU B 1 201 ? -3.457 -4.656 9.281 1 98.44 201 LEU B CA 1
ATOM 3226 C C . LEU B 1 201 ? -3.084 -5.367 10.578 1 98.44 201 LEU B C 1
ATOM 3228 O O . LEU B 1 201 ? -2.441 -6.422 10.555 1 98.44 201 LEU B O 1
ATOM 3232 N N . GLY B 1 202 ? -3.418 -4.777 11.734 1 98.06 202 GLY B N 1
ATOM 3233 C CA . GLY B 1 202 ? -3.092 -5.363 13.023 1 98.06 202 GLY B CA 1
ATOM 3234 C C . GLY B 1 202 ? -1.605 -5.359 13.32 1 98.06 202 GLY B C 1
ATOM 3235 O O . GLY B 1 202 ? -1.121 -6.188 14.102 1 98.06 202 GLY B O 1
ATOM 3236 N N . ALA B 1 203 ? -0.858 -4.543 12.641 1 98.5 203 ALA B N 1
ATOM 3237 C CA . ALA B 1 203 ? 0.568 -4.398 12.922 1 98.5 203 ALA B CA 1
ATOM 3238 C C . ALA B 1 203 ? 0.795 -3.734 14.281 1 98.5 203 ALA B C 1
ATOM 3240 O O . ALA B 1 203 ? -0.007 -2.904 14.711 1 98.5 203 ALA B O 1
ATOM 3241 N N . PRO B 1 204 ? 1.864 -4.086 14.953 1 98.31 204 PRO B N 1
ATOM 3242 C CA . PRO B 1 204 ? 2.156 -3.393 16.203 1 98.31 204 PRO B CA 1
ATOM 3243 C C . PRO B 1 204 ? 2.625 -1.955 15.992 1 98.31 204 PRO B C 1
ATOM 3245 O O . PRO B 1 204 ? 3.203 -1.64 14.953 1 98.31 204 PRO B O 1
ATOM 3248 N N . ALA B 1 205 ? 2.393 -1.104 16.969 1 98.31 205 ALA B N 1
ATOM 3249 C CA . ALA B 1 205 ? 2.752 0.309 16.891 1 98.31 205 ALA B CA 1
ATOM 3250 C C . ALA B 1 205 ? 4.238 0.477 16.578 1 98.31 205 ALA B C 1
ATOM 3252 O O . ALA B 1 205 ? 4.633 1.437 15.914 1 98.31 205 ALA B O 1
ATOM 3253 N N . SER B 1 206 ? 5.012 -0.492 16.984 1 98.06 206 SER B N 1
ATOM 3254 C CA . SER B 1 206 ? 6.461 -0.457 16.812 1 98.06 206 SER B CA 1
ATOM 3255 C C . SER B 1 206 ? 6.836 -0.574 15.336 1 98.06 206 SER B C 1
ATOM 3257 O O . SER B 1 206 ? 7.988 -0.347 14.961 1 98.06 206 SER B O 1
ATOM 3259 N N . HIS B 1 207 ? 5.867 -0.868 14.398 1 98.19 207 HIS B N 1
ATOM 3260 C CA . HIS B 1 207 ? 6.207 -1.084 13 1 98.19 207 HIS B CA 1
ATOM 3261 C C . HIS B 1 207 ? 5.496 -0.081 12.094 1 98.19 207 HIS B C 1
ATOM 3263 O O . HIS B 1 207 ? 5.676 -0.099 10.875 1 98.19 207 HIS B O 1
ATOM 3269 N N . TRP B 1 208 ? 4.719 0.854 12.68 1 98.19 208 TRP B N 1
ATOM 3270 C CA . TRP B 1 208 ? 3.928 1.757 11.844 1 98.19 208 TRP B CA 1
ATOM 3271 C C . TRP B 1 208 ? 4.832 2.705 11.062 1 98.19 208 TRP B C 1
ATOM 3273 O O . TRP B 1 208 ? 4.508 3.092 9.938 1 98.19 208 TRP B O 1
ATOM 3283 N N . SER B 1 209 ? 5.992 3.008 11.641 1 96.5 209 SER B N 1
ATOM 3284 C CA . SER B 1 209 ? 6.926 3.918 10.984 1 96.5 209 SER B CA 1
ATOM 3285 C C . SER B 1 209 ? 7.559 3.273 9.758 1 96.5 209 SER B C 1
ATOM 3287 O O . SER B 1 209 ? 8.242 3.945 8.977 1 96.5 209 SER B O 1
ATOM 3289 N N . ARG B 1 210 ? 7.309 1.979 9.5 1 97.69 210 ARG B N 1
ATOM 3290 C CA . ARG B 1 210 ? 7.895 1.267 8.367 1 97.69 210 ARG B CA 1
ATOM 3291 C C . ARG B 1 210 ? 7.109 1.535 7.086 1 97.69 210 ARG B C 1
ATOM 3293 O O . ARG B 1 210 ? 7.527 1.128 6 1 97.69 210 ARG B O 1
ATOM 3300 N N . LEU B 1 211 ? 6.02 2.225 7.195 1 98.5 211 LEU B N 1
ATOM 3301 C CA . LEU B 1 211 ? 5.234 2.605 6.027 1 98.5 211 LEU B CA 1
ATOM 3302 C C . LEU B 1 211 ? 5.742 3.912 5.43 1 98.5 211 LEU B C 1
ATOM 3304 O O . LEU B 1 211 ? 5.875 4.914 6.133 1 98.5 211 LEU B O 1
ATOM 3308 N N . ARG B 1 212 ? 6.051 3.873 4.172 1 97.5 212 ARG B N 1
ATOM 3309 C CA . ARG B 1 212 ? 6.332 5.102 3.434 1 97.5 212 ARG B CA 1
ATOM 3310 C C . ARG B 1 212 ? 5.047 5.73 2.912 1 97.5 212 ARG B C 1
ATOM 3312 O O . ARG B 1 212 ? 4.223 5.055 2.297 1 97.5 212 ARG B O 1
ATOM 3319 N N . ILE B 1 213 ? 4.84 6.988 3.225 1 97.38 213 ILE B N 1
ATOM 3320 C CA . ILE B 1 213 ? 3.67 7.727 2.762 1 97.38 213 ILE B CA 1
ATOM 3321 C C . ILE B 1 213 ? 4.113 9.031 2.096 1 97.38 213 ILE B C 1
ATOM 3323 O O . ILE B 1 213 ? 4.277 10.055 2.764 1 97.38 213 ILE B O 1
ATOM 3327 N N . PRO B 1 214 ? 4.27 9.047 0.775 1 95.38 214 PRO B N 1
ATOM 3328 C CA . PRO B 1 214 ? 4.734 10.25 0.089 1 95.38 214 PRO B CA 1
ATOM 3329 C C . PRO B 1 214 ? 3.691 11.367 0.093 1 95.38 214 PRO B C 1
ATOM 3331 O O . PRO B 1 214 ? 2.494 11.102 0.209 1 95.38 214 PRO B O 1
ATOM 3334 N N . PRO B 1 215 ? 4.16 12.594 -0.065 1 95.75 215 PRO B N 1
ATOM 3335 C CA . PRO B 1 215 ? 3.205 13.695 -0.219 1 95.75 215 PRO B CA 1
ATOM 3336 C C . PRO B 1 215 ? 2.254 13.492 -1.396 1 95.75 215 PRO B C 1
ATOM 3338 O O . PRO B 1 215 ? 2.66 12.984 -2.441 1 95.75 215 PRO B O 1
ATOM 3341 N N . ALA B 1 216 ? 1.008 13.797 -1.137 1 97.44 216 ALA B N 1
ATOM 3342 C CA . ALA B 1 216 ? -0.059 13.805 -2.135 1 97.44 216 ALA B CA 1
ATOM 3343 C C . ALA B 1 216 ? -0.379 12.391 -2.613 1 97.44 216 ALA B C 1
ATOM 3345 O O . ALA B 1 216 ? -1.045 12.211 -3.635 1 97.44 216 ALA B O 1
ATOM 3346 N N . SER B 1 217 ? 0.118 11.375 -1.965 1 97.69 217 SER B N 1
ATOM 3347 C CA . SER B 1 217 ? -0.195 9.992 -2.318 1 97.69 217 SER B CA 1
ATOM 3348 C C . SER B 1 217 ? -1.543 9.57 -1.746 1 97.69 217 SER B C 1
ATOM 3350 O O . SER B 1 217 ? -2.082 10.234 -0.858 1 97.69 217 SER B O 1
ATOM 3352 N N . LEU B 1 218 ? -2.074 8.516 -2.266 1 98.69 218 LEU B N 1
ATOM 3353 C CA . LEU B 1 218 ? -3.348 7.957 -1.827 1 98.69 218 LEU B CA 1
ATOM 3354 C C . LEU B 1 218 ? -3.143 6.613 -1.133 1 98.69 218 LEU B C 1
ATOM 3356 O O . LEU B 1 218 ? -2.355 5.785 -1.597 1 98.69 218 LEU B O 1
ATOM 3360 N N . SER B 1 219 ? -3.754 6.379 -0.047 1 98.88 219 SER B N 1
ATOM 3361 C CA . SER B 1 219 ? -3.98 5.082 0.58 1 98.88 219 SER B CA 1
ATOM 3362 C C . SER B 1 219 ? -5.469 4.816 0.785 1 98.88 219 SER B C 1
ATOM 3364 O O . SER B 1 219 ? -6.234 5.742 1.062 1 98.88 219 SER B O 1
ATOM 3366 N N . VAL B 1 220 ? -5.895 3.615 0.61 1 98.88 220 VAL B N 1
ATOM 3367 C CA . VAL B 1 220 ? -7.312 3.287 0.638 1 98.88 220 VAL B CA 1
ATOM 3368 C C . VAL B 1 220 ? -7.562 2.139 1.613 1 98.88 220 VAL B C 1
ATOM 3370 O O . VAL B 1 220 ? -6.875 1.114 1.562 1 98.88 220 VAL B O 1
ATOM 3373 N N . LEU B 1 221 ? -8.492 2.334 2.51 1 98.88 221 LEU B N 1
ATOM 3374 C CA . LEU B 1 221 ? -8.945 1.318 3.453 1 98.88 221 LEU B CA 1
ATOM 3375 C C . LEU B 1 221 ? -10.438 1.036 3.27 1 98.88 221 LEU B C 1
ATOM 3377 O O . LEU B 1 221 ? -11.195 1.925 2.879 1 98.88 221 LEU B O 1
ATOM 3381 N N . ARG B 1 222 ? -10.836 -0.141 3.537 1 98.75 222 ARG B N 1
ATOM 3382 C CA . ARG B 1 222 ? -12.242 -0.479 3.732 1 98.75 222 ARG B CA 1
ATOM 3383 C C . ARG B 1 222 ? -12.477 -1.047 5.129 1 98.75 222 ARG B C 1
ATOM 3385 O O . ARG B 1 222 ? -11.711 -1.892 5.598 1 98.75 222 ARG B O 1
ATOM 3392 N N . LEU B 1 223 ? -13.469 -0.549 5.781 1 98.75 223 LEU B N 1
ATOM 3393 C CA . LEU B 1 223 ? -13.781 -0.898 7.164 1 98.75 223 LEU B CA 1
ATOM 3394 C C . LEU B 1 223 ? -15.188 -1.482 7.277 1 98.75 223 LEU B C 1
ATOM 3396 O O . LEU B 1 223 ? -16.141 -0.913 6.75 1 98.75 223 LEU B O 1
ATOM 3400 N N . TRP B 1 224 ? -15.352 -2.578 7.922 1 98.31 224 TRP B N 1
ATOM 3401 C CA . TRP B 1 224 ? -16.656 -3.191 8.18 1 98.31 224 TRP B CA 1
ATOM 3402 C C . TRP B 1 224 ? -17.047 -3.025 9.648 1 98.31 224 TRP B C 1
ATOM 3404 O O . TRP B 1 224 ? -16.188 -2.908 10.516 1 98.31 224 TRP B O 1
ATOM 3414 N N . ALA B 1 225 ? -18.281 -3.117 9.945 1 97.06 225 ALA B N 1
ATOM 3415 C CA . ALA B 1 225 ? -18.828 -2.924 11.281 1 97.06 225 ALA B CA 1
ATOM 3416 C C . ALA B 1 225 ? -18.359 -4.016 12.234 1 97.06 225 ALA B C 1
ATOM 3418 O O . ALA B 1 225 ? -18.234 -3.785 13.438 1 97.06 225 ALA B O 1
ATOM 3419 N N . ASP B 1 226 ? -18.031 -5.156 11.695 1 95.56 226 ASP B N 1
ATOM 3420 C CA . ASP B 1 226 ? -17.672 -6.277 12.555 1 95.56 226 ASP B CA 1
ATOM 3421 C C . ASP B 1 226 ? -16.188 -6.223 12.93 1 95.56 226 ASP B C 1
ATOM 3423 O O . ASP B 1 226 ? -15.672 -7.137 13.578 1 95.56 226 ASP B O 1
ATOM 3427 N N . GLY B 1 227 ? -15.492 -5.203 12.438 1 95.81 227 GLY B N 1
ATOM 3428 C CA . GLY B 1 227 ? -14.094 -5.031 12.805 1 95.81 227 GLY B CA 1
ATOM 3429 C C . GLY B 1 227 ? -13.141 -5.48 11.711 1 95.81 227 GLY B C 1
ATOM 3430 O O . GLY B 1 227 ? -11.938 -5.223 11.797 1 95.81 227 GLY B O 1
ATOM 3431 N N . THR B 1 228 ? -13.695 -6.141 10.672 1 95.88 228 THR B N 1
ATOM 3432 C CA . THR B 1 228 ? -12.852 -6.531 9.547 1 95.88 228 THR B CA 1
ATOM 3433 C C . THR B 1 228 ? -12.414 -5.309 8.75 1 95.88 228 THR B C 1
ATOM 3435 O O . THR B 1 228 ? -13.164 -4.34 8.625 1 95.88 228 THR B O 1
ATOM 3438 N N . THR B 1 229 ? -11.203 -5.387 8.32 1 98.25 229 THR B N 1
ATOM 3439 C CA . THR B 1 229 ? -10.672 -4.305 7.5 1 98.25 229 THR B CA 1
ATOM 3440 C C . THR B 1 229 ? -10.016 -4.855 6.23 1 98.25 229 THR B C 1
ATOM 3442 O O . THR B 1 229 ? -9.711 -6.047 6.152 1 98.25 229 THR B O 1
ATOM 3445 N N . GLU B 1 230 ? -9.914 -4.035 5.242 1 98.12 230 GLU B N 1
ATOM 3446 C CA . GLU B 1 230 ? -9.125 -4.262 4.043 1 98.12 230 GLU B CA 1
ATOM 3447 C C . GLU B 1 230 ? -8.18 -3.09 3.77 1 98.12 230 GLU B C 1
ATOM 3449 O O . GLU B 1 230 ? -8.602 -1.932 3.805 1 98.12 230 GLU B O 1
ATOM 3454 N N . VAL B 1 231 ? -6.934 -3.393 3.633 1 98.81 231 VAL B N 1
ATOM 3455 C CA . VAL B 1 231 ? -6.004 -2.43 3.053 1 98.81 231 VAL B CA 1
ATOM 3456 C C . VAL B 1 231 ? -5.977 -2.588 1.533 1 98.81 231 VAL B C 1
ATOM 3458 O O . VAL B 1 231 ? -5.371 -3.527 1.011 1 98.81 231 VAL B O 1
ATOM 3461 N N . THR B 1 232 ? -6.609 -1.655 0.85 1 98.44 232 THR B N 1
ATOM 3462 C CA . THR B 1 232 ? -6.816 -1.738 -0.591 1 98.44 232 THR B CA 1
ATOM 3463 C C . THR B 1 232 ? -5.582 -1.259 -1.345 1 98.44 232 THR B C 1
ATOM 3465 O O . THR B 1 232 ? -5.215 -1.829 -2.375 1 98.44 232 THR B O 1
ATOM 3468 N N . ALA B 1 233 ? -4.957 -0.257 -0.89 1 98.56 233 ALA B N 1
ATOM 3469 C CA . ALA B 1 233 ? -3.74 0.297 -1.482 1 98.56 233 ALA B CA 1
ATOM 3470 C C . ALA B 1 233 ? -3.012 1.201 -0.493 1 98.56 233 ALA B C 1
ATOM 3472 O O . ALA B 1 233 ? -3.631 1.771 0.409 1 98.56 233 ALA B O 1
ATOM 3473 N N . VAL B 1 234 ? -1.731 1.31 -0.637 1 98.81 234 VAL B N 1
ATOM 3474 C CA . VAL B 1 234 ? -0.936 2.16 0.242 1 98.81 234 VAL B CA 1
ATOM 3475 C C . VAL B 1 234 ? 0.074 2.955 -0.582 1 98.81 234 VAL B C 1
ATOM 3477 O O . VAL B 1 234 ? 0.829 2.383 -1.372 1 98.81 234 VAL B O 1
ATOM 3480 N N . GLY B 1 235 ? 0.093 4.289 -0.403 1 98.12 235 GLY B N 1
ATOM 3481 C CA . GLY B 1 235 ? 1.133 5.141 -0.957 1 98.12 235 GLY B CA 1
ATOM 3482 C C . GLY B 1 235 ? 1.095 5.223 -2.471 1 98.12 235 GLY B C 1
ATOM 3483 O O . GLY B 1 235 ? 2.141 5.262 -3.121 1 98.12 235 GLY B O 1
ATOM 3484 N N . VAL B 1 236 ? -0.071 5.195 -3.082 1 97.44 236 VAL B N 1
ATOM 3485 C CA . VAL B 1 236 ? -0.226 5.258 -4.531 1 97.44 236 VAL B CA 1
ATOM 3486 C C . VAL B 1 236 ? 0.145 6.652 -5.031 1 97.44 236 VAL B C 1
ATOM 3488 O O . VAL B 1 236 ? -0.492 7.641 -4.66 1 97.44 236 VAL B O 1
ATOM 3491 N N . PRO B 1 237 ? 1.162 6.754 -5.867 1 93.94 237 PRO B N 1
ATOM 3492 C CA . PRO B 1 237 ? 1.53 8.07 -6.387 1 93.94 237 PRO B CA 1
ATOM 3493 C C . PRO B 1 237 ? 0.462 8.664 -7.301 1 93.94 237 PRO B C 1
ATOM 3495 O O . PRO B 1 237 ? -0.237 7.926 -8 1 93.94 237 PRO B O 1
ATOM 3498 N N . THR B 1 238 ? 0.344 9.938 -7.309 1 92.19 238 THR B N 1
ATOM 3499 C CA . THR B 1 238 ? -0.675 10.57 -8.133 1 92.19 238 THR B CA 1
ATOM 3500 C C . THR B 1 238 ? -0.031 11.445 -9.211 1 92.19 238 THR B C 1
ATOM 3502 O O . THR B 1 238 ? -0.727 12.016 -10.055 1 92.19 238 THR B O 1
ATOM 3505 N N . ASP B 1 239 ? 1.283 11.773 -9.188 1 71.94 239 ASP B N 1
ATOM 3506 C CA . ASP B 1 239 ? 1.964 12.672 -10.117 1 71.94 239 ASP B CA 1
ATOM 3507 C C . ASP B 1 239 ? 2.291 11.961 -11.43 1 71.94 239 ASP B C 1
ATOM 3509 O O . ASP B 1 239 ? 2.934 12.539 -12.312 1 71.94 239 ASP B O 1
ATOM 3513 N N . GLY B 1 240 ? 1.811 10.82 -11.773 1 58.19 240 GLY B N 1
ATOM 3514 C CA . GLY B 1 240 ? 2.174 10.195 -13.039 1 58.19 240 GLY B CA 1
ATOM 3515 C C . GLY B 1 240 ? 1.299 10.633 -14.195 1 58.19 240 GLY B C 1
ATOM 3516 O O . GLY B 1 240 ? 0.214 11.18 -13.984 1 58.19 240 GLY B O 1
#